Protein AF-K1SRU3-F1 (afdb_monomer_lite)

Secondary structure (DSSP, 8-state):
-HHHHHHHHHHHHHHHHHHHHHHHHHHHHHHHHHHHHHHHHHHHHHHHHHHHHHHHHHHHHHHHHHHHHHHHHHHTTTTS-HHHHHHHHHHHTTSS-SEEEEHHHHEEE-HHHHHHHHHHHGGGGGPEEESSHHHHHHHHHHHHHTT-----EEETTT--------TTSTTSTTEEEEGGGSEEE-GGGHHHHHHHHTTEEEESSHHHHHHHHHHTTT-SEEEETT--EE-TTS-EE-SSPPTTTTHHHHHHHHHHHHHHHHHHHHHHHHHHHHHHHHHHHHHHHHHHHHHHHHHHHHHHHHHHHHHHHHHHHHHHHHHHHHHHHHHHHHHHHHHHHHHHHHHHHHHHHHHHHHHHHHHHHHHHHHHHGGG-TTTHHHHHHHHHHHHHHHHHHHHHHHHHHHHHHHHHHHHHHHHHHHHHHHHHHHHHHHHHHHHHHHHHHHHHHHHHHHHHHHHHHHHHHHHHHHHHHHHHHHHHHHHHHHHHHHHHHHHHHHT-SS--

InterPro domains:
  IPR010935 SMCs flexible hinge [PF06470] (97-213)
  IPR010935 SMCs flexible hinge [SM00968] (97-213)
  IPR036277 SMCs flexible hinge superfamily [SSF75553] (57-258)

Structure (mmCIF, N/CA/C/O backbone):
data_AF-K1SRU3-F1
#
_entry.id   AF-K1SRU3-F1
#
loop_
_atom_site.group_PDB
_atom_site.id
_atom_site.type_symbol
_atom_site.label_atom_id
_atom_site.label_alt_id
_atom_site.label_comp_id
_atom_site.label_asym_id
_atom_site.label_entity_id
_atom_site.label_seq_id
_atom_site.pdbx_PDB_ins_code
_atom_site.Cartn_x
_atom_site.Cartn_y
_atom_site.Cartn_z
_atom_site.occupancy
_atom_site.B_iso_or_equiv
_atom_site.auth_seq_id
_atom_site.auth_comp_id
_atom_site.auth_asym_id
_atom_site.auth_atom_id
_atom_site.pdbx_PDB_model_num
ATOM 1 N N . LYS A 1 1 ? -50.520 -18.090 44.295 1.00 60.12 1 LYS A N 1
ATOM 2 C CA . LYS A 1 1 ? -50.074 -19.209 43.431 1.00 60.12 1 LYS A CA 1
ATOM 3 C C . LYS A 1 1 ? -49.825 -18.669 42.028 1.00 60.12 1 LYS A C 1
ATOM 5 O O . LYS A 1 1 ? -48.681 -18.675 41.610 1.00 60.12 1 LYS A O 1
ATOM 10 N N . ASP A 1 2 ? -50.822 -18.008 41.442 1.00 70.38 2 ASP A N 1
ATOM 11 C CA . ASP A 1 2 ? -50.744 -17.349 40.127 1.00 70.38 2 ASP A CA 1
ATOM 12 C C . ASP A 1 2 ? -49.569 -16.359 39.976 1.00 70.38 2 ASP A C 1
ATOM 14 O O . ASP A 1 2 ? -48.842 -16.426 38.990 1.00 70.38 2 ASP A O 1
ATOM 18 N N . ASP A 1 3 ? -49.295 -15.515 40.981 1.00 76.25 3 ASP A N 1
ATOM 19 C CA . ASP A 1 3 ? -48.151 -14.580 40.938 1.00 76.25 3 ASP A CA 1
ATOM 20 C C . ASP A 1 3 ? -46.775 -15.273 40.977 1.00 76.25 3 ASP A C 1
ATOM 22 O O . ASP A 1 3 ? -45.802 -14.768 40.417 1.00 76.25 3 ASP A O 1
ATOM 26 N N . TYR A 1 4 ? -46.674 -16.435 41.628 1.00 79.06 4 TYR A N 1
ATOM 27 C CA . TYR A 1 4 ? -45.428 -17.205 41.709 1.00 79.06 4 TYR A CA 1
ATOM 28 C C . TYR A 1 4 ? -45.154 -17.941 40.395 1.00 79.06 4 TYR A C 1
ATOM 30 O O . TYR A 1 4 ? -44.038 -17.899 39.879 1.00 79.06 4 TYR A O 1
ATOM 38 N N . ASP A 1 5 ? -46.195 -18.537 39.812 1.00 82.19 5 ASP A N 1
ATOM 39 C CA . ASP A 1 5 ? -46.113 -19.204 38.513 1.00 82.19 5 ASP A CA 1
ATOM 40 C C . ASP A 1 5 ? -45.794 -18.193 37.393 1.00 82.19 5 ASP A C 1
ATOM 42 O O . ASP A 1 5 ? -45.003 -18.482 36.493 1.00 82.19 5 ASP A O 1
ATOM 46 N N . ALA A 1 6 ? -46.315 -16.963 37.489 1.00 84.62 6 ALA A N 1
ATOM 47 C CA . ALA A 1 6 ? -45.959 -15.868 36.587 1.00 84.62 6 ALA A CA 1
ATOM 48 C C . ALA A 1 6 ? -44.481 -15.446 36.707 1.00 84.62 6 ALA A C 1
ATOM 50 O O . ALA A 1 6 ? -43.834 -15.175 35.692 1.00 84.62 6 ALA A O 1
ATOM 51 N N . LEU A 1 7 ? -43.922 -15.410 37.923 1.00 84.75 7 LEU A N 1
ATOM 52 C CA . LEU A 1 7 ? -42.500 -15.113 38.146 1.00 84.75 7 LEU A CA 1
ATOM 53 C C . LEU A 1 7 ? -41.585 -16.232 37.635 1.00 84.75 7 LEU A C 1
ATOM 55 O O . LEU A 1 7 ? -40.552 -15.933 37.039 1.00 84.75 7 LEU A O 1
ATOM 59 N N . LEU A 1 8 ? -41.970 -17.499 37.822 1.00 86.19 8 LEU A N 1
ATOM 60 C CA . LEU A 1 8 ? -41.254 -18.649 37.262 1.00 86.19 8 LEU A CA 1
ATOM 61 C C . LEU A 1 8 ? -41.199 -18.582 35.739 1.00 86.19 8 LEU A C 1
ATOM 63 O O . LEU A 1 8 ? -40.126 -18.736 35.159 1.00 86.19 8 LEU A O 1
ATOM 67 N N . LYS A 1 9 ? -42.339 -18.297 35.102 1.00 90.06 9 LYS A N 1
ATOM 68 C CA . LYS A 1 9 ? -42.402 -18.141 33.650 1.00 90.06 9 LYS A CA 1
ATOM 69 C C . LYS A 1 9 ? -41.513 -16.992 33.173 1.00 90.06 9 LYS A C 1
ATOM 71 O O . LYS A 1 9 ? -40.700 -17.188 32.284 1.00 90.06 9 LYS A O 1
ATOM 76 N N . ARG A 1 10 ? -41.592 -15.825 33.820 1.00 88.25 10 ARG A N 1
ATOM 77 C CA . ARG A 1 10 ? -40.769 -14.659 33.465 1.00 88.25 10 ARG A CA 1
ATOM 78 C C . ARG A 1 10 ? -39.268 -14.923 33.609 1.00 88.25 10 ARG A C 1
ATOM 80 O O . ARG A 1 10 ? -38.492 -14.404 32.816 1.00 88.25 10 ARG A O 1
ATOM 87 N N . LYS A 1 11 ? -38.860 -15.700 34.617 1.00 89.88 11 LYS A N 1
ATOM 88 C CA . LYS A 1 11 ? -37.469 -16.136 34.767 1.00 89.88 11 LYS A CA 1
ATOM 89 C C . LYS A 1 11 ? -37.059 -17.047 33.606 1.00 89.88 11 LYS A C 1
ATOM 91 O O . LYS A 1 11 ? -36.032 -16.786 33.000 1.00 89.88 11 LYS A O 1
ATOM 96 N N . ALA A 1 12 ? -37.865 -18.060 33.289 1.00 90.62 12 ALA A N 1
ATOM 97 C CA . ALA A 1 12 ? -37.575 -18.990 32.199 1.00 90.62 12 ALA A CA 1
ATOM 98 C C . ALA A 1 12 ? -37.506 -18.285 30.832 1.00 90.62 12 ALA A C 1
ATOM 100 O O . ALA A 1 12 ? -36.591 -18.546 30.058 1.00 90.62 12 ALA A O 1
ATOM 101 N N . ASP A 1 13 ? -38.424 -17.350 30.566 1.00 90.81 13 ASP A N 1
ATOM 102 C CA . ASP A 1 13 ? -38.418 -16.538 29.345 1.00 90.81 13 ASP A CA 1
ATOM 103 C C . ASP A 1 13 ? -37.125 -15.695 29.259 1.00 90.81 13 ASP A C 1
ATOM 105 O O . ASP A 1 13 ? -36.475 -15.661 28.219 1.00 90.81 13 ASP A O 1
ATOM 109 N N . ALA A 1 14 ? -36.696 -15.076 30.369 1.00 89.81 14 ALA A N 1
ATOM 110 C CA . ALA A 1 14 ? -35.450 -14.305 30.423 1.00 89.81 14 ALA A CA 1
ATOM 111 C C . ALA A 1 14 ? -34.181 -15.173 30.292 1.00 89.81 14 ALA A C 1
ATOM 113 O O . ALA A 1 14 ? -33.193 -14.712 29.726 1.00 89.81 14 ALA A O 1
ATOM 114 N N . GLU A 1 15 ? -34.188 -16.408 30.809 1.00 92.06 15 GLU A N 1
ATOM 115 C CA . GLU A 1 15 ? -33.091 -17.374 30.621 1.00 92.06 15 GLU A CA 1
ATOM 116 C C . GLU A 1 15 ? -32.962 -17.776 29.148 1.00 92.06 15 GLU A C 1
ATOM 118 O O . GLU A 1 15 ? -31.857 -17.739 28.611 1.00 92.06 15 GLU A O 1
ATOM 123 N N . ALA A 1 16 ? -34.081 -18.079 28.484 1.00 93.19 16 ALA A N 1
ATOM 124 C CA . ALA A 1 16 ? -34.093 -18.447 27.070 1.00 93.19 16 ALA A CA 1
ATOM 125 C C . ALA A 1 16 ? -33.631 -17.293 26.162 1.00 93.19 16 ALA A C 1
ATOM 127 O O . ALA A 1 16 ? -32.793 -17.497 25.288 1.00 93.19 16 ALA A O 1
ATOM 128 N N . GLU A 1 17 ? -34.124 -16.070 26.394 1.00 92.31 17 GLU A N 1
ATOM 129 C CA . GLU A 1 17 ? -33.688 -14.884 25.640 1.00 92.31 17 GLU A CA 1
ATOM 130 C C . GLU A 1 17 ? -32.194 -14.580 25.851 1.00 92.31 17 GLU A C 1
ATOM 132 O O . GLU A 1 17 ? -31.509 -14.142 24.927 1.00 92.31 17 GLU A O 1
ATOM 137 N N . LEU A 1 18 ? -31.667 -14.803 27.062 1.00 94.12 18 LEU A N 1
ATOM 138 C CA . LEU A 1 18 ? -30.245 -14.613 27.346 1.00 94.12 18 LEU A CA 1
ATOM 139 C C . LEU A 1 18 ? -29.378 -15.638 26.604 1.00 94.12 18 LEU A C 1
ATOM 141 O O . LEU A 1 18 ? -28.341 -15.259 26.060 1.00 94.12 18 LEU A O 1
ATOM 145 N N . GLU A 1 19 ? -29.793 -16.905 26.586 1.00 95.12 19 GLU A N 1
ATOM 146 C CA . GLU A 1 19 ? -29.098 -17.983 25.875 1.00 95.12 19 GLU A CA 1
ATOM 147 C C . GLU A 1 19 ? -29.038 -17.699 24.365 1.00 95.12 19 GLU A C 1
ATOM 149 O O . GLU A 1 19 ? -27.960 -17.759 23.774 1.00 95.12 19 GLU A O 1
ATOM 154 N N . GLU A 1 20 ? -30.146 -17.252 23.764 1.00 94.94 20 GLU A N 1
ATOM 155 C CA . GLU A 1 20 ? -30.202 -16.875 22.343 1.00 94.94 20 GLU A CA 1
ATOM 156 C C . GLU A 1 20 ? -29.205 -15.753 21.994 1.00 94.94 20 GLU A C 1
ATOM 158 O O . GLU A 1 20 ? -28.465 -15.851 21.012 1.00 94.94 20 GLU A O 1
ATOM 163 N N . ILE A 1 21 ? -29.103 -14.716 22.835 1.00 95.00 21 ILE A N 1
ATOM 164 C CA . ILE A 1 21 ? -28.133 -13.625 22.636 1.00 95.00 21 ILE A CA 1
ATOM 165 C C . ILE A 1 21 ? -26.691 -14.113 22.837 1.00 95.00 21 ILE A C 1
ATOM 167 O O . ILE A 1 21 ? -25.772 -13.646 22.160 1.00 95.00 21 ILE A O 1
ATOM 171 N N . GLN A 1 22 ? -26.446 -15.027 23.780 1.00 94.44 22 GLN A N 1
ATOM 172 C CA . GLN A 1 22 ? -25.109 -15.596 23.983 1.00 94.44 22 GLN A CA 1
ATOM 173 C C . GLN A 1 22 ? -24.657 -16.399 22.758 1.00 94.44 22 GLN A C 1
ATOM 175 O O . GLN A 1 22 ? -23.510 -16.243 22.323 1.00 94.44 22 GLN A O 1
ATOM 180 N N . ASP A 1 23 ? -25.557 -17.177 22.159 1.00 95.75 23 ASP A N 1
ATOM 181 C CA . ASP A 1 23 ? -25.307 -17.897 20.911 1.00 95.75 23 ASP A CA 1
ATOM 182 C C . ASP A 1 23 ? -25.073 -16.937 19.733 1.00 95.75 23 ASP A C 1
ATOM 184 O O . ASP A 1 23 ? -24.133 -17.128 18.949 1.00 95.75 23 ASP A O 1
ATOM 188 N N . GLU A 1 24 ? -25.848 -15.852 19.640 1.00 95.12 24 GLU A N 1
ATOM 189 C CA . GLU A 1 24 ? -25.630 -14.793 18.649 1.00 95.12 24 GLU A CA 1
ATOM 190 C C . GLU A 1 24 ? -24.235 -14.164 18.798 1.00 95.12 24 GLU A C 1
ATOM 192 O O . GLU A 1 24 ? -23.495 -14.056 17.818 1.00 95.12 24 GLU A O 1
ATOM 197 N N . ILE A 1 25 ? -23.808 -13.834 20.022 1.00 96.50 25 ILE A N 1
ATOM 198 C CA . ILE A 1 25 ? -22.462 -13.303 20.297 1.00 96.50 25 ILE A CA 1
ATOM 199 C C . ILE A 1 25 ? -21.373 -14.264 19.811 1.00 96.50 25 ILE A C 1
ATOM 201 O O . ILE A 1 25 ? -20.359 -13.819 19.262 1.00 96.50 2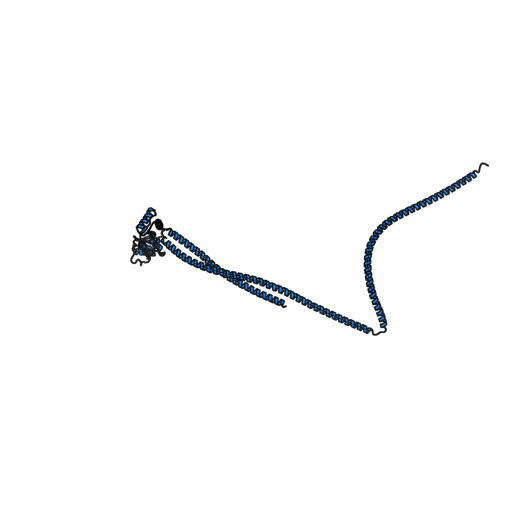5 ILE A O 1
ATOM 205 N N . VAL A 1 26 ? -21.536 -15.572 20.030 1.00 96.75 26 VAL A N 1
ATOM 206 C CA . VAL A 1 26 ? -20.577 -16.583 19.561 1.00 96.75 26 VAL A CA 1
ATOM 207 C C . VAL A 1 26 ? -20.541 -16.621 18.032 1.00 96.75 26 VAL A C 1
ATOM 209 O O . VAL A 1 26 ? -19.457 -16.617 17.445 1.00 96.75 26 VAL A O 1
ATOM 212 N N . SER A 1 27 ? -21.704 -16.591 17.382 1.00 95.56 27 SER A N 1
ATOM 213 C CA . SER A 1 27 ? -21.820 -16.547 15.922 1.00 95.56 27 SER A CA 1
ATOM 214 C C . SER A 1 27 ? -21.137 -15.310 15.324 1.00 95.56 27 SER A C 1
ATOM 216 O O . SER A 1 27 ? -20.306 -15.433 14.419 1.00 95.56 27 SER A O 1
ATOM 218 N N . VAL A 1 28 ? -21.398 -14.123 15.882 1.00 95.56 28 VAL A N 1
ATOM 219 C CA . VAL A 1 28 ? -20.797 -12.863 15.420 1.00 95.56 28 VAL A CA 1
ATOM 220 C C . VAL A 1 28 ? -19.282 -12.855 15.638 1.00 95.56 28 VAL A C 1
ATOM 222 O O . VAL A 1 28 ? -18.546 -12.423 14.753 1.00 95.56 28 VAL A O 1
ATOM 225 N N . LYS A 1 29 ? -18.776 -13.390 16.759 1.00 96.06 29 LYS A N 1
ATOM 226 C CA . LYS A 1 29 ? -17.323 -13.546 16.972 1.00 96.06 29 LYS A CA 1
ATOM 227 C C . LYS A 1 29 ? -16.674 -14.419 15.899 1.00 96.06 29 LYS A C 1
ATOM 229 O O . LYS A 1 29 ? -15.666 -14.019 15.325 1.00 96.06 29 LYS A O 1
ATOM 234 N N . ASN A 1 30 ? -17.278 -15.562 15.577 1.00 95.62 30 ASN A N 1
ATOM 235 C CA . ASN A 1 30 ? -16.771 -16.433 14.514 1.00 95.62 30 ASN A CA 1
ATOM 236 C C . ASN A 1 30 ? -16.779 -15.722 13.147 1.00 95.62 30 ASN A C 1
ATOM 238 O O . ASN A 1 30 ? -15.862 -15.902 12.342 1.00 95.62 30 ASN A O 1
ATOM 242 N N . ALA A 1 31 ? -17.794 -14.894 12.878 1.00 95.81 31 ALA A N 1
ATOM 243 C CA . ALA A 1 31 ? -17.845 -14.078 11.669 1.00 95.81 31 ALA A CA 1
ATOM 244 C C . ALA A 1 31 ? -16.722 -13.024 11.637 1.00 95.81 31 ALA A C 1
ATOM 246 O O . ALA A 1 31 ? -16.058 -12.886 10.610 1.00 95.81 31 ALA A O 1
ATOM 247 N N . ILE A 1 32 ? -16.461 -12.339 12.758 1.00 97.00 32 ILE A N 1
ATOM 248 C CA . ILE A 1 32 ? -15.358 -11.374 12.913 1.00 97.00 32 ILE A CA 1
ATOM 249 C C . ILE A 1 32 ? -14.007 -12.028 12.631 1.00 97.00 32 ILE A C 1
ATOM 251 O O . ILE A 1 32 ? -13.211 -11.455 11.887 1.00 97.00 32 ILE A O 1
ATOM 255 N N . ASP A 1 33 ? -13.750 -13.233 13.142 1.00 96.19 33 ASP A N 1
ATOM 256 C CA . ASP A 1 33 ? -12.504 -13.957 12.857 1.00 96.19 33 ASP A CA 1
ATOM 257 C C . ASP A 1 33 ? -12.348 -14.217 11.347 1.00 96.19 33 ASP A C 1
ATOM 259 O O . ASP A 1 33 ? -11.282 -14.004 10.758 1.00 96.19 33 ASP A O 1
ATOM 263 N N . GLY A 1 34 ? -13.445 -14.603 10.685 1.00 96.12 34 GLY A N 1
ATOM 264 C CA . GLY A 1 34 ? -13.498 -14.777 9.234 1.00 96.12 34 GLY A CA 1
ATOM 265 C C . GLY A 1 34 ? -13.238 -13.481 8.456 1.00 96.12 34 GLY A C 1
ATOM 266 O O . GLY A 1 34 ? -12.456 -13.481 7.497 1.00 96.12 34 GLY A O 1
ATOM 267 N N . TYR A 1 35 ? -13.859 -12.370 8.860 1.00 96.00 35 TYR A N 1
ATOM 268 C CA . TYR A 1 35 ? -13.648 -11.056 8.244 1.00 96.00 35 TYR A CA 1
ATOM 269 C C . TYR A 1 35 ? -12.231 -10.530 8.480 1.00 96.00 35 TYR A C 1
ATOM 271 O O . TYR A 1 35 ? -11.612 -10.023 7.544 1.00 96.00 35 TYR A O 1
ATOM 279 N N . THR A 1 36 ? -11.672 -10.742 9.671 1.00 96.44 36 THR A N 1
ATOM 280 C CA . THR A 1 36 ? -10.293 -10.374 10.019 1.00 96.44 36 THR A CA 1
ATOM 281 C C . THR A 1 36 ? -9.303 -11.066 9.090 1.00 96.44 36 THR A C 1
ATOM 283 O O . THR A 1 36 ? -8.480 -10.408 8.452 1.00 96.44 36 THR A O 1
ATOM 286 N N . LEU A 1 37 ? -9.439 -12.385 8.911 1.00 95.88 37 LEU A N 1
ATOM 287 C CA . LEU A 1 37 ? -8.572 -13.147 8.013 1.00 95.88 37 LEU A CA 1
ATOM 288 C C . LEU A 1 37 ? -8.678 -12.659 6.555 1.00 95.88 37 LEU A C 1
ATOM 290 O O . LEU A 1 37 ? -7.679 -12.597 5.832 1.00 95.88 37 LEU A O 1
ATOM 294 N N . ARG A 1 38 ? -9.888 -12.307 6.096 1.00 94.31 38 ARG A N 1
ATOM 295 C CA . ARG A 1 38 ? -10.110 -11.755 4.748 1.00 94.31 38 ARG A CA 1
ATOM 296 C C . ARG A 1 38 ? -9.457 -10.387 4.580 1.00 94.31 38 ARG A C 1
ATOM 298 O O . ARG A 1 38 ? -8.778 -10.179 3.572 1.00 94.31 38 ARG A O 1
ATOM 305 N N . PHE A 1 39 ? -9.644 -9.486 5.543 1.00 96.62 39 PHE A N 1
ATOM 306 C CA . PHE A 1 39 ? -9.042 -8.156 5.545 1.00 96.62 39 PHE A CA 1
ATOM 307 C C . PHE A 1 39 ? -7.514 -8.245 5.512 1.00 96.62 39 PHE A C 1
ATOM 309 O O . PHE A 1 39 ? -6.892 -7.658 4.627 1.00 96.62 39 PHE A O 1
ATOM 316 N N . GLU A 1 40 ? -6.908 -9.053 6.384 1.00 95.12 40 GLU A N 1
ATOM 317 C CA . GLU A 1 40 ? -5.454 -9.219 6.416 1.00 95.12 40 GLU A CA 1
ATOM 318 C C . GLU A 1 40 ? -4.893 -9.781 5.108 1.00 95.12 40 GLU A C 1
ATOM 320 O O . GLU A 1 40 ? -3.884 -9.291 4.603 1.00 95.12 40 GLU A O 1
ATOM 325 N N . ASN A 1 41 ? -5.527 -10.813 4.544 1.00 95.06 41 ASN A N 1
ATOM 326 C CA . ASN A 1 41 ? -5.052 -11.429 3.306 1.00 95.06 41 ASN A CA 1
ATOM 327 C C . ASN A 1 41 ? -5.145 -10.465 2.118 1.00 95.06 41 ASN A C 1
ATOM 329 O O . ASN A 1 41 ? -4.217 -10.393 1.307 1.00 95.06 41 ASN A O 1
ATOM 333 N N . ARG A 1 42 ? -6.240 -9.701 2.016 1.00 94.12 42 ARG A N 1
ATOM 334 C CA . ARG A 1 42 ? -6.399 -8.675 0.976 1.00 94.12 42 ARG A CA 1
ATOM 335 C C . ARG A 1 42 ? -5.419 -7.520 1.175 1.00 94.12 42 ARG A C 1
ATOM 337 O O . ARG A 1 42 ? -4.782 -7.114 0.206 1.00 94.12 42 ARG A O 1
ATOM 344 N N . GLY A 1 43 ? -5.229 -7.069 2.417 1.00 93.94 43 GLY A N 1
ATOM 345 C CA . GLY A 1 43 ? -4.251 -6.043 2.786 1.00 93.94 43 GLY A CA 1
ATOM 346 C C . GLY A 1 43 ? -2.823 -6.444 2.413 1.00 93.94 43 GLY A C 1
ATOM 347 O O . GLY A 1 43 ? -2.171 -5.740 1.648 1.00 93.94 43 GLY A O 1
ATOM 348 N N . LYS A 1 44 ? -2.376 -7.641 2.821 1.00 95.31 44 LYS A N 1
ATOM 349 C CA . LYS A 1 44 ? -1.052 -8.189 2.462 1.00 95.31 44 LYS A CA 1
ATOM 350 C C . LYS A 1 44 ? -0.846 -8.259 0.949 1.00 95.31 44 LYS A C 1
ATOM 352 O O . LYS A 1 44 ? 0.240 -7.952 0.455 1.00 95.31 44 LYS A O 1
ATOM 357 N N . LYS A 1 45 ? -1.880 -8.653 0.196 1.00 94.19 45 LYS A N 1
ATOM 358 C CA . LYS A 1 45 ? -1.813 -8.700 -1.269 1.00 94.19 45 LYS A CA 1
ATOM 359 C C . LYS A 1 45 ? -1.661 -7.296 -1.863 1.00 94.19 45 LYS A C 1
ATOM 361 O O . LYS A 1 45 ? -0.777 -7.107 -2.696 1.00 94.19 45 LYS A O 1
ATOM 366 N N . ALA A 1 46 ? -2.447 -6.318 -1.410 1.00 96.00 46 ALA A N 1
ATOM 367 C CA . ALA A 1 46 ? -2.323 -4.926 -1.846 1.00 96.00 46 ALA A CA 1
ATOM 368 C C . ALA A 1 46 ? -0.932 -4.343 -1.524 1.00 96.00 46 ALA A C 1
ATOM 370 O O . ALA A 1 46 ? -0.292 -3.763 -2.402 1.00 96.00 46 ALA A O 1
ATOM 371 N N . ASP A 1 47 ? -0.419 -4.580 -0.314 1.00 94.56 47 ASP A N 1
ATOM 372 C CA . ASP A 1 47 ? 0.907 -4.117 0.113 1.00 94.56 47 ASP A CA 1
ATOM 373 C C . ASP A 1 47 ? 2.037 -4.734 -0.721 1.00 94.56 47 ASP A C 1
ATOM 375 O O . ASP A 1 47 ? 2.974 -4.039 -1.116 1.00 94.56 47 ASP A O 1
ATOM 379 N N . SER A 1 48 ? 1.938 -6.025 -1.057 1.00 95.56 48 SER A N 1
ATOM 380 C CA . SER A 1 48 ? 2.934 -6.691 -1.906 1.00 95.56 48 SER A CA 1
ATOM 381 C C . SER A 1 48 ? 3.009 -6.083 -3.312 1.00 95.56 48 SER A C 1
ATOM 383 O O . SER A 1 48 ? 4.102 -5.864 -3.835 1.00 95.56 48 SER A O 1
ATOM 385 N N . VAL A 1 49 ? 1.858 -5.738 -3.902 1.00 95.94 49 VAL A N 1
ATOM 386 C CA . VAL A 1 49 ? 1.797 -5.078 -5.215 1.00 95.94 49 VAL A CA 1
ATOM 387 C C . VAL A 1 49 ? 2.329 -3.651 -5.119 1.00 95.94 49 VAL A C 1
ATOM 389 O O . VAL A 1 49 ? 3.067 -3.221 -6.001 1.00 95.94 49 VAL A O 1
ATOM 392 N N . LYS A 1 50 ? 2.034 -2.933 -4.031 1.00 96.12 50 LYS A N 1
ATOM 393 C CA . LYS A 1 50 ? 2.565 -1.587 -3.785 1.00 96.12 50 LYS A CA 1
ATOM 394 C C . LYS A 1 50 ? 4.093 -1.562 -3.734 1.00 96.12 50 LYS A C 1
ATOM 396 O O . LYS A 1 50 ? 4.712 -0.726 -4.383 1.00 96.12 50 LYS A O 1
ATOM 401 N N . LEU A 1 51 ? 4.708 -2.509 -3.024 1.00 96.25 51 LEU A N 1
ATOM 402 C CA . LEU A 1 51 ? 6.168 -2.628 -2.975 1.00 96.25 51 LEU A CA 1
ATOM 403 C C . LEU A 1 51 ? 6.768 -2.891 -4.364 1.00 96.25 51 LEU A C 1
ATOM 405 O O . LEU A 1 51 ? 7.787 -2.295 -4.717 1.00 96.25 51 LEU A O 1
ATOM 409 N N . ALA A 1 52 ? 6.116 -3.740 -5.164 1.00 96.12 52 ALA A N 1
ATOM 410 C CA . ALA A 1 52 ? 6.533 -4.013 -6.536 1.00 96.12 52 ALA A CA 1
ATOM 411 C C . ALA A 1 52 ? 6.371 -2.782 -7.454 1.00 96.12 52 ALA A C 1
ATOM 413 O O . ALA A 1 52 ? 7.226 -2.536 -8.304 1.00 96.12 52 ALA A O 1
ATOM 414 N N . ILE A 1 53 ? 5.319 -1.974 -7.263 1.00 97.88 53 ILE A N 1
ATOM 415 C CA . ILE A 1 53 ? 5.128 -0.684 -7.951 1.00 97.88 53 ILE A CA 1
ATOM 416 C C . ILE A 1 53 ? 6.282 0.268 -7.628 1.00 97.88 53 ILE A C 1
ATOM 418 O O . ILE A 1 53 ? 6.890 0.816 -8.548 1.00 97.88 53 ILE A O 1
ATOM 422 N N . ASP A 1 54 ? 6.621 0.431 -6.347 1.00 96.62 54 ASP A N 1
ATOM 423 C CA . ASP A 1 54 ? 7.701 1.324 -5.916 1.00 96.62 54 ASP A CA 1
ATOM 424 C C . ASP A 1 54 ? 9.055 0.894 -6.505 1.00 96.62 54 ASP A C 1
ATOM 426 O O . ASP A 1 54 ? 9.883 1.726 -6.883 1.00 96.62 54 ASP A O 1
ATOM 430 N N . GLU A 1 55 ? 9.306 -0.414 -6.600 1.00 95.94 55 GLU A N 1
ATOM 431 C CA . GLU A 1 55 ? 10.498 -0.952 -7.253 1.00 95.94 55 GLU A CA 1
ATOM 432 C C . GLU A 1 55 ? 10.517 -0.655 -8.753 1.00 95.94 55 GLU A C 1
ATOM 434 O O . GLU A 1 55 ? 11.497 -0.091 -9.250 1.00 95.94 55 GLU A O 1
ATOM 439 N N . LYS A 1 56 ? 9.416 -0.932 -9.457 1.00 96.19 56 LYS A N 1
ATOM 440 C CA . LYS A 1 56 ? 9.295 -0.678 -10.895 1.00 96.19 56 LYS A CA 1
ATOM 441 C C . LYS A 1 56 ? 9.429 0.810 -11.231 1.00 96.19 56 LYS A C 1
ATOM 443 O O . LYS A 1 56 ? 10.092 1.163 -12.204 1.00 96.19 56 LYS A O 1
ATOM 448 N N . GLN A 1 57 ? 8.875 1.697 -10.403 1.00 96.56 57 GLN A N 1
ATOM 449 C CA . GLN A 1 57 ? 9.044 3.148 -10.537 1.00 96.56 57 GLN A CA 1
ATOM 450 C C . GLN A 1 57 ? 10.508 3.572 -10.398 1.00 96.56 57 GLN A C 1
ATOM 452 O O . GLN A 1 57 ? 10.987 4.397 -11.179 1.00 96.56 57 GLN A O 1
ATOM 457 N N . ARG A 1 58 ? 11.250 2.995 -9.442 1.00 96.38 58 ARG A N 1
ATOM 458 C CA . ARG A 1 58 ? 12.690 3.264 -9.296 1.00 96.38 58 ARG A CA 1
ATOM 459 C C . ARG A 1 58 ? 13.479 2.809 -10.521 1.00 96.38 58 ARG A C 1
ATOM 461 O O . ARG A 1 58 ? 14.389 3.521 -10.945 1.00 96.38 58 ARG A O 1
ATOM 468 N N . GLU A 1 59 ? 13.166 1.646 -11.087 1.00 94.50 59 GLU A N 1
ATOM 469 C CA . GLU A 1 59 ? 13.801 1.170 -12.324 1.00 94.50 59 GLU A CA 1
ATOM 470 C C . GLU A 1 59 ? 13.502 2.087 -13.512 1.00 94.50 59 GLU A C 1
ATOM 472 O O . GLU A 1 59 ? 14.412 2.456 -14.259 1.00 94.50 59 GLU A O 1
ATOM 477 N N . LEU A 1 60 ? 12.246 2.513 -13.641 1.00 96.06 60 LEU A N 1
ATOM 478 C CA . LEU A 1 60 ? 11.795 3.407 -14.698 1.00 96.06 60 LEU A CA 1
ATOM 479 C C . LEU A 1 60 ? 12.503 4.766 -14.623 1.00 96.06 60 LEU A C 1
ATOM 481 O O . LEU A 1 60 ? 13.039 5.227 -15.630 1.00 96.06 60 LEU A O 1
ATOM 485 N N . HIS A 1 61 ? 12.610 5.356 -13.429 1.00 95.31 61 HIS A N 1
ATOM 486 C CA . HIS A 1 61 ? 13.373 6.588 -13.214 1.00 95.31 61 HIS A CA 1
ATOM 487 C C . HIS A 1 61 ? 14.852 6.436 -13.589 1.00 95.31 61 HIS A C 1
ATOM 489 O O . HIS A 1 61 ? 15.381 7.258 -14.335 1.00 95.31 61 HIS A O 1
ATOM 495 N N . LYS A 1 62 ? 15.512 5.351 -13.161 1.00 95.00 62 LYS A N 1
ATOM 496 C CA . LYS A 1 62 ? 16.913 5.080 -13.534 1.00 95.00 62 LYS A CA 1
ATOM 497 C C . LYS A 1 62 ? 17.094 4.982 -15.050 1.00 95.00 62 LYS A C 1
ATOM 499 O O . LYS A 1 62 ? 18.071 5.499 -15.594 1.00 95.00 62 LYS A O 1
ATOM 504 N N . GLY A 1 63 ? 16.170 4.313 -15.739 1.00 93.69 63 GLY A N 1
ATOM 505 C CA . GLY A 1 63 ? 16.207 4.202 -17.194 1.00 93.69 63 GLY A CA 1
ATOM 506 C C . GLY A 1 63 ? 15.962 5.545 -17.891 1.00 93.69 63 GLY A C 1
ATOM 507 O O . GLY A 1 63 ? 16.664 5.866 -18.850 1.00 93.69 63 GLY A O 1
ATOM 508 N N . GLN A 1 64 ? 15.029 6.360 -17.390 1.00 94.38 64 GLN A N 1
ATOM 509 C CA . GLN A 1 64 ? 14.774 7.715 -17.895 1.00 94.38 64 GLN A CA 1
ATOM 510 C C . GLN A 1 64 ? 15.995 8.624 -17.734 1.00 94.38 64 GLN A C 1
ATOM 512 O O . GLN A 1 64 ? 16.384 9.295 -18.689 1.00 94.38 64 GLN A O 1
ATOM 517 N N . ASP A 1 65 ? 16.642 8.599 -16.568 1.00 95.56 65 ASP A N 1
ATOM 518 C CA . ASP A 1 65 ? 17.865 9.364 -16.311 1.00 95.56 65 ASP A CA 1
ATOM 519 C C . ASP A 1 65 ? 18.995 8.939 -17.256 1.00 95.56 65 ASP A C 1
ATOM 521 O O . ASP A 1 65 ? 19.722 9.780 -17.792 1.00 95.56 65 ASP A O 1
ATOM 525 N N . ARG A 1 66 ? 19.114 7.633 -17.530 1.00 93.06 66 ARG A N 1
ATOM 526 C CA . ARG A 1 66 ? 20.081 7.108 -18.499 1.00 93.06 66 ARG A CA 1
ATOM 527 C C . ARG A 1 66 ? 19.794 7.593 -19.918 1.00 93.06 66 ARG A C 1
ATOM 529 O O . ARG A 1 66 ? 20.732 7.997 -20.601 1.00 93.06 66 ARG A O 1
ATOM 536 N N . VAL A 1 67 ? 18.537 7.566 -20.364 1.00 93.81 67 VAL A N 1
ATOM 537 C CA . VAL A 1 67 ? 18.149 8.096 -21.683 1.00 93.81 67 VAL A CA 1
ATOM 538 C C . VAL A 1 67 ? 18.472 9.582 -21.774 1.00 93.81 67 VAL A C 1
ATOM 540 O O . VAL A 1 67 ? 19.132 9.989 -22.724 1.00 93.81 67 VAL A O 1
ATOM 543 N N . ARG A 1 68 ? 18.099 10.368 -20.759 1.00 94.44 68 ARG A N 1
ATOM 544 C CA . ARG A 1 68 ? 18.360 11.811 -20.711 1.00 94.44 68 ARG A CA 1
ATOM 545 C C . ARG A 1 68 ? 19.848 12.129 -20.814 1.00 94.44 68 ARG A C 1
ATOM 547 O O . ARG A 1 68 ? 20.238 12.975 -21.609 1.00 94.44 68 ARG A O 1
ATOM 554 N N . LEU A 1 69 ? 20.683 11.401 -20.068 1.00 92.69 69 LEU A N 1
ATOM 555 C CA . LEU A 1 69 ? 22.137 11.512 -20.162 1.00 92.69 69 LEU A CA 1
ATOM 556 C C . LEU A 1 69 ? 22.616 11.259 -21.600 1.00 92.69 69 LEU A C 1
ATOM 558 O O . LEU A 1 69 ? 23.380 12.051 -22.140 1.00 92.69 69 LEU A O 1
ATOM 562 N N . LEU A 1 70 ? 22.184 10.162 -22.231 1.00 89.56 70 LEU A N 1
ATOM 563 C CA . LEU A 1 70 ? 22.609 9.819 -23.591 1.00 89.56 70 LEU A CA 1
ATOM 564 C C . LEU A 1 70 ? 22.134 10.848 -24.630 1.00 89.56 70 LEU A C 1
ATOM 566 O O . LEU A 1 70 ? 22.902 11.184 -25.532 1.00 89.56 70 LEU A O 1
ATOM 570 N N . GLU A 1 71 ? 20.918 11.375 -24.486 1.00 90.88 71 GLU A N 1
ATOM 571 C CA . GLU A 1 71 ? 20.384 12.454 -25.325 1.00 90.88 71 GLU A CA 1
ATOM 572 C C . GLU A 1 71 ? 21.179 13.753 -25.156 1.00 90.88 71 GLU A C 1
ATOM 574 O O . GLU A 1 71 ? 21.506 14.404 -26.148 1.00 90.88 71 GLU A O 1
ATOM 579 N N . ASP A 1 72 ? 21.554 14.116 -23.927 1.00 91.25 72 ASP A N 1
ATOM 580 C CA . ASP A 1 72 ? 22.391 15.289 -23.662 1.00 91.25 72 ASP A CA 1
ATOM 581 C C . ASP A 1 72 ? 23.782 15.134 -24.297 1.00 91.25 72 ASP A C 1
ATOM 583 O O . ASP A 1 72 ? 24.288 16.066 -24.932 1.00 91.25 72 ASP A O 1
ATOM 587 N N . LEU A 1 73 ? 24.381 13.940 -24.210 1.00 89.12 73 LEU A N 1
ATOM 588 C CA . LEU A 1 73 ? 25.639 13.622 -24.894 1.00 89.12 73 LEU A CA 1
ATOM 589 C C . LEU A 1 73 ? 25.502 13.738 -26.420 1.00 89.12 73 LEU A C 1
ATOM 591 O O . LEU A 1 73 ? 26.428 14.193 -27.096 1.00 89.12 73 LEU A O 1
ATOM 595 N N . GLU A 1 74 ? 24.373 13.312 -26.989 1.00 85.94 74 GLU A N 1
ATOM 596 C CA . GLU A 1 74 ? 24.111 13.389 -28.428 1.00 85.94 74 GLU A CA 1
ATOM 597 C C . GLU A 1 74 ? 23.881 14.834 -28.895 1.00 85.94 74 GLU A C 1
ATOM 599 O O . GLU A 1 74 ? 24.512 15.285 -29.855 1.00 85.94 74 GLU A O 1
ATOM 604 N N . LYS A 1 75 ? 23.081 15.604 -28.149 1.00 87.25 75 LYS A N 1
ATOM 605 C CA . LYS A 1 75 ? 22.813 17.028 -28.391 1.00 87.25 75 LYS A CA 1
ATOM 606 C C . LYS A 1 75 ? 24.081 17.876 -28.320 1.00 87.25 75 LYS A C 1
ATOM 608 O O . LYS A 1 75 ? 24.271 18.780 -29.135 1.00 87.25 75 LYS A O 1
ATOM 613 N N . ASN A 1 76 ? 24.972 17.568 -27.381 1.00 89.31 76 ASN A N 1
ATOM 614 C CA . ASN A 1 76 ? 26.268 18.234 -27.249 1.00 89.31 76 ASN A CA 1
ATOM 615 C C . ASN A 1 76 ? 27.316 17.715 -28.250 1.00 89.31 76 ASN A C 1
ATOM 617 O O . ASN A 1 76 ? 28.446 18.216 -28.274 1.00 89.31 76 ASN A O 1
ATOM 621 N N . MET A 1 77 ? 26.952 16.738 -29.093 1.00 87.50 77 MET A N 1
ATOM 622 C CA . MET A 1 77 ? 27.844 16.060 -30.034 1.00 87.50 77 MET A CA 1
ATOM 623 C C . MET A 1 77 ? 29.122 15.552 -29.338 1.00 87.50 77 MET A C 1
ATOM 625 O O . MET A 1 77 ? 30.241 15.684 -29.844 1.00 87.50 77 MET A O 1
ATOM 629 N N . GLU A 1 78 ? 28.981 14.971 -28.147 1.00 86.81 78 GLU A N 1
ATOM 630 C CA . GLU A 1 78 ? 30.102 14.370 -27.428 1.00 86.81 78 GLU A CA 1
ATOM 631 C C . GLU A 1 78 ? 30.646 13.144 -28.168 1.00 86.81 78 GLU A C 1
ATOM 633 O O . GLU A 1 78 ? 29.893 12.243 -28.549 1.00 86.81 78 GLU A O 1
ATOM 638 N N . GLY A 1 79 ? 31.969 13.114 -28.361 1.00 84.75 79 GLY A N 1
ATOM 639 C CA . GLY A 1 79 ? 32.675 12.137 -29.200 1.00 84.75 79 GLY A CA 1
ATOM 640 C C . GLY A 1 79 ? 32.969 12.625 -30.626 1.00 84.75 79 GLY A C 1
ATOM 641 O O . GLY A 1 79 ? 33.783 12.021 -31.321 1.00 84.75 79 GLY A O 1
ATOM 642 N N . TYR A 1 80 ? 32.379 13.745 -31.059 1.00 88.75 80 TYR A N 1
ATOM 643 C CA . TYR A 1 80 ? 32.700 14.343 -32.355 1.00 88.75 80 TYR A CA 1
ATOM 644 C C . TYR A 1 80 ? 33.958 15.213 -32.293 1.00 88.75 80 TYR A C 1
ATOM 646 O O . TYR A 1 80 ? 34.226 15.904 -31.300 1.00 88.75 80 TYR A O 1
ATOM 654 N N . PHE A 1 81 ? 34.700 15.251 -33.400 1.00 90.44 81 PHE A N 1
ATOM 655 C CA . PHE A 1 81 ? 35.829 16.153 -33.583 1.00 90.44 81 PHE A CA 1
ATOM 656 C C . PHE A 1 81 ? 35.390 17.614 -33.411 1.00 90.44 81 PHE A C 1
ATOM 658 O O . PHE A 1 81 ? 34.314 18.022 -33.856 1.00 90.44 81 PHE A O 1
ATOM 665 N N . GLY A 1 82 ? 36.251 18.435 -32.799 1.00 90.88 82 GLY A N 1
ATOM 666 C CA . GLY A 1 82 ? 35.951 19.846 -32.514 1.00 90.88 82 GLY A CA 1
ATOM 667 C C . GLY A 1 82 ? 35.523 20.648 -33.749 1.00 90.88 82 GLY A C 1
ATOM 668 O O . GLY A 1 82 ? 34.598 21.452 -33.663 1.00 90.88 82 GLY A O 1
ATOM 669 N N . ALA A 1 83 ? 36.119 20.355 -34.909 1.00 93.69 83 ALA A N 1
ATOM 670 C CA . ALA A 1 83 ? 35.768 20.989 -36.179 1.00 93.69 83 ALA A CA 1
ATOM 671 C C . ALA A 1 83 ? 34.340 20.664 -36.636 1.00 93.69 83 ALA A C 1
ATOM 673 O O . ALA A 1 83 ? 33.631 21.550 -37.110 1.00 93.69 83 ALA A O 1
ATOM 674 N N . VAL A 1 84 ? 33.894 19.417 -36.454 1.00 93.88 84 VAL A N 1
ATOM 675 C CA . VAL A 1 84 ? 32.532 18.998 -36.814 1.00 93.88 84 VAL A CA 1
ATOM 676 C C . VAL A 1 84 ? 31.518 19.704 -35.919 1.00 93.88 84 VAL A C 1
ATOM 678 O O . VAL A 1 84 ? 30.565 20.296 -36.423 1.00 93.88 84 VAL A O 1
ATOM 681 N N . LYS A 1 85 ? 31.786 19.767 -34.607 1.00 94.19 85 LYS A N 1
ATOM 682 C CA . LYS A 1 85 ? 30.953 20.521 -33.655 1.00 94.19 85 LYS A CA 1
ATOM 683 C C . LYS A 1 85 ? 30.838 22.002 -34.015 1.00 94.19 85 LYS A C 1
ATOM 685 O O . LYS A 1 85 ? 29.743 22.556 -33.960 1.00 94.19 85 LYS A O 1
ATOM 690 N N . ALA A 1 86 ? 31.948 22.639 -34.390 1.00 94.12 86 ALA A N 1
ATOM 691 C CA . ALA A 1 86 ? 31.967 24.051 -34.764 1.00 94.12 86 ALA A CA 1
ATOM 692 C C . ALA A 1 86 ? 31.108 24.331 -36.009 1.00 94.12 86 ALA A C 1
ATOM 694 O O . ALA A 1 86 ? 30.296 25.254 -35.993 1.00 94.12 86 ALA A O 1
ATOM 695 N N . VAL A 1 87 ? 31.234 23.505 -37.055 1.00 95.62 87 VAL A N 1
ATOM 696 C CA . VAL A 1 87 ? 30.428 23.640 -38.281 1.00 95.62 87 VAL A CA 1
ATOM 697 C C . VAL A 1 87 ? 28.945 23.427 -37.995 1.00 95.62 87 VAL A C 1
ATOM 699 O O . VAL A 1 87 ? 28.123 24.238 -38.414 1.00 95.62 87 VAL A O 1
ATOM 702 N N . MET A 1 88 ? 28.594 22.370 -37.259 1.00 94.88 88 MET A N 1
ATOM 703 C CA . MET A 1 88 ? 27.198 22.062 -36.935 1.00 94.88 88 MET A CA 1
ATOM 704 C C . MET A 1 88 ? 26.550 23.155 -36.077 1.00 94.88 88 MET A C 1
ATOM 706 O O . MET A 1 88 ? 25.401 23.523 -36.312 1.00 94.88 88 MET A O 1
ATOM 710 N N . LYS A 1 89 ? 27.300 23.747 -35.138 1.00 93.50 89 LYS A N 1
ATOM 711 C CA . LYS A 1 89 ? 26.831 24.877 -34.325 1.00 93.50 89 LYS A CA 1
ATOM 712 C C . LYS A 1 89 ? 26.515 26.114 -35.171 1.00 93.50 89 LYS A C 1
ATOM 714 O O . LYS A 1 89 ? 25.463 26.721 -34.984 1.00 93.50 89 LYS A O 1
ATOM 719 N N . GLU A 1 90 ? 27.395 26.487 -36.099 1.00 93.38 90 GLU A N 1
ATOM 720 C CA . GLU A 1 90 ? 27.172 27.648 -36.974 1.00 93.38 90 GLU A CA 1
ATOM 721 C C . GLU A 1 90 ? 26.133 27.384 -38.069 1.00 93.38 90 GLU A C 1
ATOM 723 O O . GLU A 1 90 ? 25.412 28.295 -38.481 1.00 93.38 90 GLU A O 1
ATOM 728 N N . SER A 1 91 ? 25.987 26.129 -38.495 1.00 93.19 91 SER A N 1
ATOM 729 C CA . SER A 1 91 ? 24.876 25.720 -39.351 1.00 93.19 91 SER A CA 1
ATOM 730 C C . SER A 1 91 ? 23.531 25.856 -38.635 1.00 93.19 91 SER A C 1
ATOM 732 O O . SER A 1 91 ? 22.616 26.463 -39.187 1.00 93.19 91 SER A O 1
ATOM 734 N N . GLY A 1 92 ? 23.429 25.416 -37.375 1.00 90.25 92 GLY A N 1
ATOM 735 C CA . GLY A 1 92 ? 22.218 25.581 -36.561 1.00 90.25 92 GLY A CA 1
ATOM 736 C C . GLY A 1 92 ? 21.842 27.044 -36.290 1.00 90.25 92 GLY A C 1
ATOM 737 O O . GLY A 1 92 ? 20.673 27.356 -36.092 1.00 90.25 92 GLY A O 1
ATOM 738 N N . ARG A 1 93 ? 22.817 27.962 -36.335 1.00 91.62 93 ARG A N 1
ATOM 739 C CA . ARG A 1 93 ? 22.603 29.422 -36.268 1.00 91.62 93 ARG A CA 1
ATOM 740 C C . ARG A 1 93 ? 22.209 30.049 -37.611 1.00 91.62 93 ARG A C 1
ATOM 742 O O . ARG A 1 93 ? 21.901 31.235 -37.660 1.00 91.62 93 ARG A O 1
ATOM 749 N N . GLY A 1 94 ? 22.249 29.283 -38.701 1.00 89.88 94 GLY A N 1
ATOM 750 C CA . GLY A 1 94 ? 21.936 29.740 -40.056 1.00 89.88 94 GLY A CA 1
ATOM 751 C C . GLY A 1 94 ? 23.074 30.476 -40.776 1.00 89.88 94 GLY A C 1
ATOM 752 O O . GLY A 1 94 ? 22.873 30.933 -41.904 1.00 89.88 94 GLY A O 1
ATOM 753 N N . ALA A 1 95 ? 24.263 30.578 -40.168 1.00 89.50 95 ALA A N 1
ATOM 754 C CA . ALA A 1 95 ? 25.430 31.231 -40.766 1.00 89.50 95 ALA A CA 1
ATOM 755 C C . ALA A 1 95 ? 26.044 30.385 -41.895 1.00 89.50 95 ALA A C 1
ATOM 757 O O . ALA A 1 95 ? 26.464 30.915 -42.927 1.00 89.50 95 ALA A O 1
ATOM 758 N N . LEU A 1 96 ? 26.039 29.057 -41.734 1.00 92.75 96 LEU A N 1
ATOM 759 C CA . LEU A 1 96 ? 26.425 28.101 -42.772 1.00 92.75 96 LEU A CA 1
ATOM 760 C C . LEU A 1 96 ? 25.179 27.422 -43.353 1.00 92.75 96 LEU A C 1
ATOM 762 O O . LEU A 1 96 ? 24.481 26.680 -42.663 1.00 92.75 96 LEU A O 1
ATOM 766 N N . ARG A 1 97 ? 24.909 27.674 -44.638 1.00 92.94 97 ARG A N 1
ATOM 767 C CA . ARG A 1 97 ? 23.802 27.058 -45.390 1.00 92.94 97 ARG A CA 1
ATOM 768 C C . ARG A 1 97 ? 24.298 25.867 -46.210 1.00 92.94 97 ARG A C 1
ATOM 770 O O . ARG A 1 97 ? 25.483 25.796 -46.519 1.00 92.94 97 ARG A O 1
ATOM 777 N N . GLY A 1 98 ? 23.380 24.973 -46.575 1.00 93.44 98 GLY A N 1
ATOM 778 C CA . GLY A 1 98 ? 23.690 23.792 -47.390 1.00 93.44 98 GLY A CA 1
ATOM 779 C C . GLY A 1 98 ? 24.435 22.692 -46.630 1.00 93.44 98 GLY A C 1
ATOM 780 O O . GLY A 1 98 ? 25.083 21.858 -47.252 1.00 93.44 98 GLY A O 1
ATOM 781 N N . ILE A 1 99 ? 24.374 22.692 -45.294 1.00 96.50 99 ILE A N 1
ATOM 782 C CA . ILE A 1 99 ? 24.939 21.643 -44.437 1.00 96.50 99 ILE A CA 1
ATOM 783 C C . ILE A 1 99 ? 23.801 20.712 -44.014 1.00 96.50 99 ILE A C 1
ATOM 785 O O . ILE A 1 99 ? 22.861 21.163 -43.364 1.00 96.50 99 ILE A O 1
ATOM 789 N N . TYR A 1 100 ? 23.881 19.430 -44.371 1.00 94.75 100 TYR A N 1
ATOM 790 C CA . TYR A 1 100 ? 22.880 18.431 -43.979 1.00 94.75 100 TYR A CA 1
ATOM 791 C C . TYR A 1 100 ? 23.212 17.758 -42.647 1.00 94.75 100 TYR A C 1
ATOM 793 O O . TYR A 1 100 ? 22.306 17.411 -41.897 1.00 94.75 100 TYR A O 1
ATOM 801 N N . GLY A 1 101 ? 24.501 17.589 -42.350 1.00 94.31 101 GLY A N 1
ATOM 802 C CA . GLY A 1 101 ? 24.970 16.999 -41.098 1.00 94.31 101 GLY A CA 1
ATOM 803 C C . GLY A 1 101 ? 26.059 15.947 -41.291 1.00 94.31 101 GLY A C 1
ATOM 804 O O . GLY A 1 101 ? 26.417 15.625 -42.427 1.00 94.31 101 GLY A O 1
ATOM 805 N N . PRO A 1 102 ? 26.634 15.427 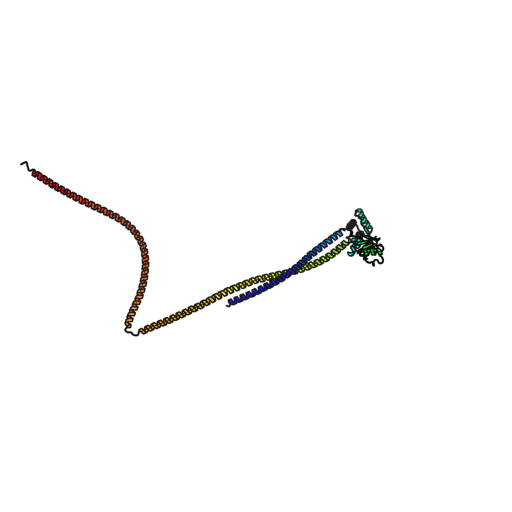-40.196 1.00 94.75 102 PRO A N 1
ATOM 806 C CA . PRO A 1 102 ? 27.563 14.309 -40.251 1.00 94.75 102 PRO A CA 1
ATOM 807 C C . PRO A 1 102 ? 26.861 13.028 -40.723 1.00 94.75 102 PRO A C 1
ATOM 809 O O . PRO A 1 102 ? 25.680 12.826 -40.446 1.00 94.75 102 PRO A O 1
ATOM 812 N N . VAL A 1 103 ? 27.598 12.132 -41.388 1.00 94.25 103 VAL A N 1
ATOM 813 C CA . VAL A 1 103 ? 27.075 10.839 -41.878 1.00 94.25 103 VAL A CA 1
ATOM 814 C C . VAL A 1 103 ? 26.366 10.053 -40.771 1.00 94.25 103 VAL A C 1
ATOM 816 O O . VAL A 1 103 ? 25.311 9.484 -41.027 1.00 94.25 103 VAL A O 1
ATOM 819 N N . SER A 1 104 ? 26.883 10.079 -39.540 1.00 90.75 104 SER A N 1
ATOM 820 C CA . SER A 1 104 ? 26.269 9.452 -38.360 1.00 90.75 104 SER A CA 1
ATOM 821 C C . SER A 1 104 ? 24.813 9.840 -38.098 1.00 90.75 104 SER A C 1
ATOM 823 O O . SER A 1 104 ? 24.073 9.017 -37.579 1.00 90.75 104 SER A O 1
ATOM 825 N N . GLN A 1 105 ? 24.404 11.068 -38.425 1.00 90.38 105 GLN A N 1
ATOM 826 C CA . GLN A 1 105 ? 23.035 11.560 -38.213 1.00 90.38 105 GLN A CA 1
ATOM 827 C C . GLN A 1 105 ? 22.119 11.309 -39.418 1.00 90.38 105 GLN A C 1
ATOM 829 O O . GLN A 1 105 ? 20.921 11.567 -39.350 1.00 90.38 105 GLN A O 1
ATOM 834 N N . LEU A 1 106 ? 22.679 10.847 -40.539 1.00 92.62 106 LEU A N 1
ATOM 835 C CA . LEU A 1 106 ? 21.971 10.678 -41.811 1.00 92.62 106 LEU A CA 1
ATOM 836 C C . LEU A 1 106 ? 21.735 9.209 -42.175 1.00 92.62 106 LEU A C 1
ATOM 838 O O . LEU A 1 106 ? 21.124 8.929 -43.209 1.00 92.62 106 LEU A O 1
ATOM 842 N N . ILE A 1 107 ? 22.228 8.288 -41.345 1.00 92.19 107 ILE A N 1
ATOM 843 C CA . ILE A 1 107 ? 22.064 6.848 -41.517 1.00 92.19 107 ILE A CA 1
ATOM 844 C C . ILE A 1 107 ? 21.479 6.217 -40.257 1.00 92.19 107 ILE A C 1
ATOM 846 O O . ILE A 1 107 ? 21.773 6.637 -39.142 1.00 92.19 107 ILE A O 1
ATOM 850 N N . THR A 1 108 ? 20.723 5.143 -40.447 1.00 89.25 108 THR A N 1
ATOM 851 C CA . THR A 1 108 ? 20.231 4.280 -39.370 1.00 89.25 108 THR A CA 1
ATOM 852 C C . THR A 1 108 ? 20.711 2.857 -39.621 1.00 89.25 108 THR A C 1
ATOM 854 O O . THR A 1 108 ? 20.673 2.370 -40.753 1.00 89.25 108 THR A O 1
ATOM 857 N N . VAL A 1 109 ? 21.180 2.178 -38.575 1.00 89.56 109 VAL A N 1
ATOM 858 C CA . VAL A 1 109 ? 21.785 0.842 -38.673 1.00 89.56 109 VAL A CA 1
ATOM 859 C C . VAL A 1 109 ? 21.177 -0.054 -37.608 1.00 89.56 109 VAL A C 1
ATOM 861 O O . VAL A 1 109 ? 21.067 0.347 -36.453 1.00 89.56 109 VAL A O 1
ATOM 864 N N . LYS A 1 110 ? 20.802 -1.285 -37.965 1.00 88.38 110 LYS A N 1
ATOM 865 C CA . LYS A 1 110 ? 20.349 -2.263 -36.964 1.00 88.38 110 LYS A CA 1
ATOM 866 C C . LYS A 1 110 ? 21.497 -2.596 -36.008 1.00 88.38 110 LYS A C 1
ATOM 868 O O . LYS A 1 110 ? 22.619 -2.792 -36.463 1.00 88.38 110 LYS A O 1
ATOM 873 N N . ASP A 1 111 ? 21.196 -2.752 -34.719 1.00 84.31 111 ASP A N 1
ATOM 874 C CA . ASP A 1 111 ? 22.191 -2.957 -33.649 1.00 84.31 111 ASP A CA 1
ATOM 875 C C . ASP A 1 111 ? 23.202 -4.079 -33.951 1.00 84.31 111 ASP A C 1
ATOM 877 O O . ASP A 1 111 ? 24.406 -3.895 -33.783 1.00 84.31 111 ASP A O 1
ATOM 881 N N . LYS A 1 112 ? 22.727 -5.192 -34.534 1.00 88.06 112 LYS A N 1
ATOM 882 C CA . LYS A 1 112 ? 23.558 -6.328 -34.981 1.00 88.06 112 LYS A CA 1
ATOM 883 C C . LYS A 1 112 ? 24.707 -5.920 -35.919 1.00 88.06 112 LYS A C 1
ATOM 885 O O . LYS A 1 112 ? 25.736 -6.584 -35.935 1.00 88.06 112 LYS A O 1
ATOM 890 N N . TYR A 1 113 ? 24.536 -4.868 -36.717 1.00 91.12 113 TYR A N 1
ATOM 891 C CA . TYR A 1 113 ? 25.516 -4.425 -37.714 1.00 91.12 113 TYR A CA 1
ATOM 892 C C . TYR A 1 113 ? 26.262 -3.153 -37.300 1.00 91.12 113 TYR A C 1
ATOM 894 O O . TYR A 1 113 ? 27.178 -2.734 -38.006 1.00 91.12 113 TYR A O 1
ATOM 902 N N . SER A 1 114 ? 25.904 -2.528 -36.175 1.00 88.31 114 SER A N 1
ATOM 903 C CA . SER A 1 114 ? 26.442 -1.219 -35.794 1.00 88.31 114 SER A CA 1
ATOM 904 C C . SER A 1 114 ? 27.957 -1.231 -35.631 1.00 88.31 114 SER A C 1
ATOM 906 O O . SER A 1 114 ? 28.611 -0.323 -36.130 1.00 88.31 114 SER A O 1
ATOM 908 N N . ALA A 1 115 ? 28.530 -2.271 -35.017 1.00 87.31 115 ALA A N 1
ATOM 909 C CA . ALA A 1 115 ? 29.981 -2.394 -34.870 1.00 87.31 115 ALA A CA 1
ATOM 910 C C . ALA A 1 115 ? 30.690 -2.536 -36.230 1.00 87.31 115 ALA A C 1
ATOM 912 O O . ALA A 1 115 ? 31.648 -1.812 -36.501 1.00 87.31 115 ALA A O 1
ATOM 913 N N . ALA A 1 116 ? 30.179 -3.391 -37.119 1.00 90.75 116 ALA A N 1
ATOM 914 C CA . ALA A 1 116 ? 30.723 -3.558 -38.465 1.00 90.75 116 ALA A CA 1
ATOM 915 C C . ALA A 1 116 ? 30.668 -2.260 -39.284 1.00 90.75 116 ALA A C 1
ATOM 917 O O . ALA A 1 116 ? 31.658 -1.872 -39.903 1.00 90.75 116 ALA A O 1
ATOM 918 N N . ILE A 1 117 ? 29.531 -1.559 -39.272 1.00 92.88 117 ILE A N 1
ATOM 919 C CA . ILE A 1 117 ? 29.353 -0.317 -40.033 1.00 92.88 117 ILE A CA 1
ATOM 920 C C . ILE A 1 117 ? 30.166 0.831 -39.439 1.00 92.88 117 ILE A C 1
ATOM 922 O O . ILE A 1 117 ? 30.795 1.582 -40.183 1.00 92.88 117 ILE A O 1
ATOM 926 N N . GLU A 1 118 ? 30.211 0.955 -38.116 1.00 89.06 118 GLU A N 1
ATOM 927 C CA . GLU A 1 118 ? 31.027 1.954 -37.427 1.00 89.06 118 GLU A CA 1
ATOM 928 C C . GLU A 1 118 ? 32.514 1.759 -37.746 1.00 89.06 118 GLU A C 1
ATOM 930 O O . GLU A 1 118 ? 33.201 2.713 -38.115 1.00 89.06 118 GLU A O 1
ATOM 935 N N . THR A 1 119 ? 32.995 0.516 -37.729 1.00 89.81 119 THR A N 1
ATOM 936 C CA . THR A 1 119 ? 34.356 0.177 -38.150 1.00 89.81 119 THR A CA 1
ATOM 937 C C . THR A 1 119 ? 34.574 0.424 -39.649 1.00 89.81 119 THR A C 1
ATOM 939 O O . THR A 1 119 ? 35.624 0.941 -40.050 1.00 89.81 119 THR A O 1
ATOM 942 N N . ALA A 1 120 ? 33.606 0.077 -40.502 1.00 91.69 120 ALA A N 1
ATOM 943 C CA . ALA A 1 120 ? 33.685 0.300 -41.944 1.00 91.69 120 ALA A CA 1
ATOM 944 C C . ALA A 1 120 ? 33.789 1.798 -42.278 1.00 91.69 120 ALA A C 1
ATOM 946 O O . ALA A 1 120 ? 34.629 2.185 -43.089 1.00 91.69 120 ALA A O 1
ATOM 947 N N . LEU A 1 121 ? 33.017 2.655 -41.611 1.00 92.12 121 LEU A N 1
ATOM 948 C CA . LEU A 1 121 ? 33.103 4.107 -41.774 1.00 92.12 121 LEU A CA 1
ATOM 949 C C . LEU A 1 121 ? 34.370 4.686 -41.130 1.00 92.12 121 LEU A C 1
ATOM 951 O O . LEU A 1 121 ? 34.992 5.593 -41.687 1.00 92.12 121 LEU A O 1
ATOM 955 N N . GLY A 1 122 ? 34.776 4.180 -39.965 1.00 89.25 122 GLY A N 1
ATOM 956 C CA . GLY A 1 122 ? 35.893 4.726 -39.199 1.00 89.25 122 GLY A CA 1
ATOM 957 C C . GLY A 1 122 ? 35.709 6.226 -38.946 1.00 89.25 122 GLY A C 1
ATOM 958 O O . GLY A 1 122 ? 34.631 6.681 -38.576 1.00 89.25 122 GLY A O 1
ATOM 959 N N . ALA A 1 123 ? 36.740 7.033 -39.207 1.00 88.12 123 ALA A N 1
ATOM 960 C CA . ALA A 1 123 ? 36.643 8.492 -39.079 1.00 88.12 123 ALA A CA 1
ATOM 961 C C . ALA A 1 123 ? 35.616 9.129 -40.039 1.00 88.12 123 ALA A C 1
ATOM 963 O O . ALA A 1 123 ? 35.120 10.221 -39.760 1.00 88.12 123 ALA A O 1
ATOM 964 N N . ALA A 1 124 ? 35.266 8.450 -41.140 1.00 92.50 124 ALA A N 1
ATOM 965 C CA . ALA A 1 124 ? 34.328 8.971 -42.128 1.00 92.50 124 ALA A CA 1
ATOM 966 C C . ALA A 1 124 ? 32.884 9.057 -41.613 1.00 92.50 124 ALA A C 1
ATOM 968 O O . ALA A 1 124 ? 32.074 9.768 -42.203 1.00 92.50 124 ALA A O 1
ATOM 969 N N . VAL A 1 125 ? 32.577 8.405 -40.484 1.00 91.50 125 VAL A N 1
ATOM 970 C CA . VAL A 1 125 ? 31.278 8.499 -39.802 1.00 91.50 125 VAL A CA 1
ATOM 971 C C . VAL A 1 125 ? 30.936 9.941 -39.400 1.00 91.50 125 VAL A C 1
ATOM 973 O O . VAL A 1 125 ? 29.767 10.301 -39.309 1.00 91.50 125 VAL A O 1
ATOM 976 N N . GLN A 1 126 ? 31.952 10.791 -39.213 1.00 93.06 126 GLN A N 1
ATOM 977 C CA . GLN A 1 126 ? 31.794 12.199 -38.841 1.00 93.06 126 GLN A CA 1
ATOM 978 C C . GLN A 1 126 ? 31.933 13.165 -40.028 1.00 93.06 126 GLN A C 1
ATOM 980 O O . GLN A 1 126 ? 31.891 14.381 -39.836 1.00 93.06 126 GLN A O 1
ATOM 985 N N . ASN A 1 127 ? 32.132 12.656 -41.249 1.00 96.38 127 ASN A N 1
ATOM 986 C CA . ASN A 1 127 ? 32.220 13.505 -42.434 1.00 96.38 127 ASN A CA 1
ATOM 987 C C . ASN A 1 127 ? 30.891 14.230 -42.655 1.00 96.38 127 ASN A C 1
ATOM 989 O O . ASN A 1 127 ? 29.829 13.642 -42.475 1.00 96.38 127 ASN A O 1
ATOM 993 N N . ILE A 1 128 ? 30.950 15.492 -43.066 1.00 97.31 128 ILE A N 1
ATOM 994 C CA . ILE A 1 128 ? 29.781 16.369 -43.149 1.00 97.31 128 ILE A CA 1
ATOM 995 C C . ILE A 1 128 ? 29.232 16.351 -44.571 1.00 97.31 128 ILE A C 1
ATOM 997 O O . ILE A 1 128 ? 29.918 16.763 -45.506 1.00 97.31 128 ILE A O 1
ATOM 1001 N N . VAL A 1 129 ? 27.990 15.912 -44.738 1.00 97.62 129 VAL A N 1
ATOM 1002 C CA . VAL A 1 129 ? 27.277 15.967 -46.015 1.00 97.62 129 VAL A CA 1
ATOM 1003 C C . VAL A 1 129 ? 26.799 17.391 -46.275 1.00 97.62 129 VAL A C 1
ATOM 1005 O O . VAL A 1 129 ? 26.217 18.039 -45.400 1.00 97.62 129 VAL A O 1
ATOM 1008 N N . VAL A 1 130 ? 27.061 17.879 -47.485 1.00 97.25 130 VAL A N 1
ATOM 1009 C CA . VAL A 1 130 ? 26.711 19.232 -47.929 1.00 97.25 130 VAL A CA 1
ATOM 1010 C C . VAL A 1 130 ? 26.072 19.198 -49.309 1.00 97.25 130 VAL A C 1
ATOM 1012 O O . VAL A 1 130 ? 26.260 18.246 -50.062 1.00 97.25 130 VAL A O 1
ATOM 1015 N N . ASP A 1 131 ? 25.318 20.236 -49.641 1.00 96.00 131 ASP A N 1
ATOM 1016 C CA . ASP A 1 131 ? 24.544 20.291 -50.881 1.00 96.00 131 ASP A CA 1
ATOM 1017 C C . ASP A 1 131 ? 25.439 20.297 -52.122 1.00 96.00 131 ASP A C 1
ATOM 1019 O O . ASP A 1 131 ? 25.279 19.466 -53.015 1.00 96.00 131 ASP A O 1
ATOM 1023 N N . ASN A 1 132 ? 26.449 21.168 -52.138 1.00 96.00 132 ASN A N 1
ATOM 1024 C CA . ASN A 1 132 ? 27.380 21.310 -53.254 1.00 96.00 132 ASN A CA 1
ATOM 1025 C C . ASN A 1 132 ? 28.774 21.796 -52.801 1.00 96.00 132 ASN A C 1
ATOM 1027 O O . ASN A 1 132 ? 29.039 22.085 -51.630 1.00 96.00 132 ASN A O 1
ATOM 1031 N N . GLU A 1 133 ? 29.699 21.891 -53.750 1.00 96.06 133 GLU A N 1
ATOM 1032 C CA . GLU A 1 133 ? 31.096 22.265 -53.531 1.00 96.06 133 GLU A CA 1
ATOM 1033 C C . GLU A 1 133 ? 31.255 23.707 -53.029 1.00 96.06 133 GLU A C 1
ATOM 1035 O O . GLU A 1 133 ? 32.211 24.016 -52.308 1.00 96.06 133 GLU A O 1
ATOM 1040 N N . THR A 1 134 ? 30.321 24.602 -53.374 1.00 96.25 134 THR A N 1
ATOM 1041 C CA . THR A 1 134 ? 30.352 25.992 -52.900 1.00 96.25 134 THR A CA 1
ATOM 1042 C C . THR A 1 134 ? 30.061 26.071 -51.404 1.00 96.25 134 THR A C 1
ATOM 1044 O O . THR A 1 134 ? 30.736 26.813 -50.686 1.00 96.25 134 THR A O 1
ATOM 1047 N N . ASP A 1 135 ? 29.156 25.232 -50.901 1.00 96.19 135 ASP A N 1
ATOM 1048 C CA . ASP A 1 135 ? 28.839 25.126 -49.475 1.00 96.19 135 ASP A CA 1
ATOM 1049 C C . ASP A 1 135 ? 29.993 24.509 -48.687 1.00 96.19 135 ASP A C 1
ATOM 1051 O O . ASP A 1 135 ? 30.395 25.049 -47.650 1.00 96.19 135 ASP A O 1
ATOM 1055 N N . ALA A 1 136 ? 30.621 23.463 -49.237 1.00 95.88 136 ALA A N 1
ATOM 1056 C CA . ALA A 1 136 ? 31.855 22.898 -48.688 1.00 95.88 136 ALA A CA 1
ATOM 1057 C C . ALA A 1 136 ? 32.948 23.970 -48.550 1.00 95.88 136 ALA A C 1
ATOM 1059 O O . ALA A 1 136 ? 33.593 24.091 -47.505 1.00 95.88 136 ALA A O 1
ATOM 1060 N N . LYS A 1 137 ? 33.148 24.787 -49.596 1.00 96.06 137 LYS A N 1
ATOM 1061 C CA . LYS A 1 137 ? 34.150 25.861 -49.604 1.00 96.06 137 LYS A CA 1
ATOM 1062 C C . LYS A 1 137 ? 33.872 26.909 -48.527 1.00 96.06 137 LYS A C 1
ATOM 1064 O O . LYS A 1 137 ? 34.815 27.339 -47.861 1.00 96.06 137 LYS A O 1
ATOM 1069 N N . ARG A 1 138 ? 32.608 27.295 -48.323 1.00 96.00 138 ARG A N 1
ATOM 1070 C CA . ARG A 1 138 ? 32.214 28.234 -47.259 1.00 96.00 138 ARG A CA 1
ATOM 1071 C C . ARG A 1 138 ? 32.519 27.677 -45.871 1.00 96.00 138 ARG A C 1
ATOM 1073 O O . ARG A 1 138 ? 33.162 28.358 -45.076 1.00 96.00 138 ARG A O 1
ATOM 1080 N N . ALA A 1 139 ? 32.142 26.428 -45.605 1.00 95.81 139 ALA A N 1
ATOM 1081 C CA . ALA A 1 139 ? 32.405 25.785 -44.319 1.00 95.81 139 ALA A CA 1
ATOM 1082 C C . ALA A 1 139 ? 33.911 25.597 -44.043 1.00 95.81 139 ALA A C 1
ATOM 1084 O O . ALA A 1 139 ? 34.374 25.834 -42.927 1.00 95.81 139 ALA A O 1
ATOM 1085 N N . MET A 1 140 ? 34.708 25.249 -45.061 1.00 95.38 140 MET A N 1
ATOM 1086 C CA . MET A 1 140 ? 36.172 25.204 -44.946 1.00 95.38 140 MET A CA 1
ATOM 1087 C C . MET A 1 140 ? 36.784 26.585 -44.681 1.00 95.38 140 MET A C 1
ATOM 1089 O O . MET A 1 140 ? 37.718 26.699 -43.885 1.00 95.38 140 MET A O 1
ATOM 1093 N N . GLY A 1 141 ? 36.261 27.632 -45.328 1.00 95.88 141 GLY A N 1
ATOM 1094 C CA . GLY A 1 141 ? 36.659 29.019 -45.083 1.00 95.88 141 GLY A CA 1
ATOM 1095 C C . GLY A 1 141 ? 36.438 29.418 -43.626 1.00 95.88 141 GLY A C 1
ATOM 1096 O O . GLY A 1 141 ? 37.376 29.875 -42.975 1.00 95.88 141 GLY A O 1
ATOM 1097 N N . PHE A 1 142 ? 35.248 29.124 -43.096 1.00 96.56 142 PHE A N 1
ATOM 1098 C CA . PHE A 1 142 ? 34.908 29.335 -41.689 1.00 96.56 142 PHE A CA 1
ATOM 1099 C C . PHE A 1 142 ? 35.892 28.633 -40.739 1.00 96.56 142 PHE A C 1
ATOM 1101 O O . PHE A 1 142 ? 36.454 29.274 -39.848 1.00 96.56 142 PHE A O 1
ATOM 1108 N N . LEU A 1 143 ? 36.152 27.336 -40.957 1.00 96.38 143 LEU A N 1
ATOM 1109 C CA . LEU A 1 143 ? 37.083 26.564 -40.126 1.00 96.38 143 LEU A CA 1
ATOM 1110 C 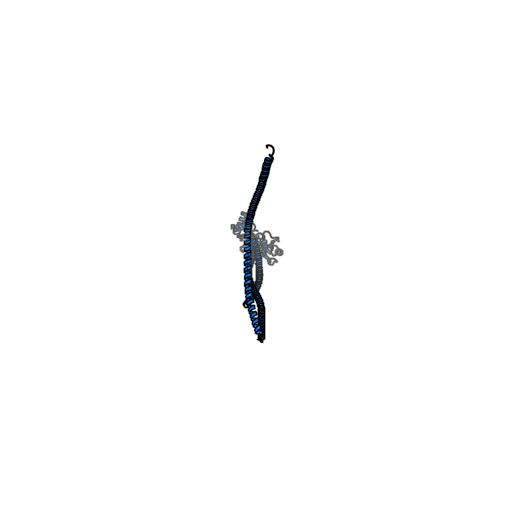C . LEU A 1 143 ? 38.500 27.151 -40.144 1.00 96.38 143 LEU A C 1
ATOM 1112 O O . LEU A 1 143 ? 39.167 27.184 -39.107 1.00 96.38 143 LEU A O 1
ATOM 1116 N N . LYS A 1 144 ? 38.959 27.624 -41.310 1.00 95.75 144 LYS A N 1
ATOM 1117 C CA . LYS A 1 144 ? 40.279 28.242 -41.478 1.00 95.75 144 LYS A CA 1
ATOM 1118 C C . LYS A 1 144 ? 40.373 29.584 -40.753 1.00 95.75 144 LYS A C 1
ATOM 1120 O O . LYS A 1 144 ? 41.352 29.812 -40.047 1.00 95.75 144 LYS A O 1
ATOM 1125 N N . GLU A 1 145 ? 39.376 30.447 -40.922 1.00 95.62 145 GLU A N 1
ATOM 1126 C CA . GLU A 1 145 ? 39.314 31.774 -40.299 1.00 95.62 145 GLU A CA 1
ATOM 1127 C C . GLU A 1 145 ? 39.320 31.679 -38.769 1.00 95.62 145 GLU A C 1
ATOM 1129 O O . GLU A 1 145 ? 40.100 32.355 -38.102 1.00 95.62 145 GLU A O 1
ATOM 1134 N N . HIS A 1 146 ? 38.536 30.750 -38.220 1.00 94.19 146 HIS A N 1
ATOM 1135 C CA . HIS A 1 146 ? 38.374 30.575 -36.776 1.00 94.19 146 HIS A CA 1
ATOM 1136 C C . HIS A 1 146 ? 39.375 29.587 -36.160 1.00 94.19 146 HIS A C 1
ATOM 1138 O O . HIS A 1 146 ? 39.285 29.283 -34.972 1.00 94.19 146 HIS A O 1
ATOM 1144 N N . ARG A 1 147 ? 40.315 29.050 -36.955 1.00 92.94 147 ARG A N 1
ATOM 1145 C CA . ARG A 1 147 ? 41.269 27.995 -36.549 1.00 92.94 147 ARG A CA 1
ATOM 1146 C C . ARG A 1 147 ? 40.584 26.819 -35.836 1.00 92.94 147 ARG A C 1
ATOM 1148 O O . ARG A 1 147 ? 41.152 26.206 -34.936 1.00 92.94 147 ARG A O 1
ATOM 1155 N N . ALA A 1 148 ? 39.371 26.479 -36.265 1.00 92.44 148 ALA A N 1
ATOM 1156 C CA . ALA A 1 148 ? 38.490 25.526 -35.592 1.00 92.44 148 ALA A CA 1
ATOM 1157 C C . ALA A 1 148 ? 38.785 24.052 -35.945 1.00 92.44 148 ALA A C 1
ATOM 1159 O O . ALA A 1 148 ? 37.983 23.165 -35.665 1.00 92.44 148 ALA A O 1
ATOM 1160 N N . GLY A 1 149 ? 39.946 23.772 -36.546 1.00 93.00 149 GLY A N 1
ATOM 1161 C CA . GLY A 1 149 ? 40.403 22.427 -36.896 1.00 93.00 149 GLY A CA 1
ATOM 1162 C C . GLY A 1 149 ? 40.099 22.024 -38.340 1.00 93.00 149 GLY A C 1
ATOM 1163 O O . GLY A 1 149 ? 39.979 22.863 -39.231 1.00 93.00 149 GLY A O 1
ATOM 1164 N N . ARG A 1 150 ? 40.042 20.710 -38.587 1.00 93.62 150 ARG A N 1
ATOM 1165 C CA . ARG A 1 150 ? 39.855 20.111 -39.918 1.00 93.62 150 ARG A CA 1
ATOM 1166 C C . ARG A 1 150 ? 38.638 19.194 -39.919 1.00 93.62 150 ARG A C 1
ATOM 1168 O O . ARG A 1 150 ? 38.472 18.404 -38.995 1.00 93.62 150 ARG A O 1
ATOM 1175 N N . ALA A 1 151 ? 37.837 19.277 -40.975 1.00 95.25 151 ALA A N 1
ATOM 1176 C CA . ALA A 1 151 ? 36.719 18.380 -41.239 1.00 95.25 151 ALA A CA 1
ATOM 1177 C C . ALA A 1 151 ? 36.700 18.002 -42.727 1.00 95.25 151 ALA A C 1
ATOM 1179 O O . ALA A 1 151 ? 37.212 18.747 -43.567 1.00 95.25 151 ALA A O 1
ATOM 1180 N N . THR A 1 152 ? 36.109 16.852 -43.036 1.00 96.19 152 THR A N 1
ATOM 1181 C CA . THR A 1 152 ? 35.890 16.384 -44.408 1.00 96.19 152 THR A CA 1
ATOM 1182 C C . THR A 1 152 ? 34.447 16.670 -44.797 1.00 96.19 152 THR A C 1
ATOM 1184 O O . THR A 1 152 ? 33.531 16.350 -44.039 1.00 96.19 152 THR A O 1
ATOM 1187 N N . PHE A 1 153 ? 34.251 17.240 -45.982 1.00 97.06 153 PHE A N 1
ATOM 1188 C CA . PHE A 1 153 ? 32.936 17.577 -46.520 1.00 97.06 153 PHE A CA 1
ATOM 1189 C C . PHE A 1 153 ? 32.614 16.691 -47.718 1.00 97.06 153 PHE A C 1
ATOM 1191 O O . PHE A 1 153 ? 33.502 16.385 -48.514 1.00 97.06 153 PHE A O 1
ATOM 1198 N N . LEU A 1 154 ? 31.349 16.297 -47.840 1.00 96.94 154 LEU A N 1
ATOM 1199 C CA . LEU A 1 154 ? 30.850 15.372 -48.848 1.00 96.94 154 LEU A CA 1
ATOM 1200 C C . LEU A 1 154 ? 29.748 16.056 -49.677 1.00 96.94 154 LEU A C 1
ATOM 1202 O O . LEU A 1 154 ? 28.582 15.999 -49.282 1.00 96.94 154 LEU A O 1
ATOM 1206 N N . PRO A 1 155 ? 30.095 16.735 -50.790 1.00 96.62 155 PRO A N 1
ATOM 1207 C CA . PRO A 1 155 ? 29.115 17.358 -51.676 1.00 96.62 155 PRO A CA 1
ATOM 1208 C C . PRO A 1 155 ? 28.278 16.308 -52.410 1.00 96.62 155 PRO A C 1
ATOM 1210 O O . PRO A 1 155 ? 28.837 15.458 -53.112 1.00 96.62 155 PRO A O 1
ATOM 1213 N N . ILE A 1 156 ? 26.950 16.391 -52.292 1.00 95.31 156 ILE A N 1
ATOM 1214 C CA . ILE A 1 156 ? 26.013 15.469 -52.961 1.00 95.31 156 ILE A CA 1
ATOM 1215 C C . ILE A 1 156 ? 26.161 15.546 -54.489 1.00 95.31 156 ILE A C 1
ATOM 1217 O O . ILE A 1 156 ? 26.094 14.527 -55.174 1.00 95.31 156 ILE A O 1
ATOM 1221 N N . THR A 1 157 ? 26.417 16.740 -55.028 1.00 93.31 157 THR A N 1
ATOM 1222 C CA . THR A 1 157 ? 26.613 16.981 -56.469 1.00 93.31 157 THR A CA 1
ATOM 1223 C C . THR A 1 157 ? 27.838 16.273 -57.052 1.00 93.31 157 THR A C 1
ATOM 1225 O O . THR A 1 157 ? 27.798 15.834 -58.204 1.00 93.31 157 THR A O 1
ATOM 1228 N N . ALA A 1 158 ? 28.914 16.143 -56.271 1.00 92.25 158 ALA A N 1
ATOM 1229 C CA . ALA A 1 158 ? 30.223 15.716 -56.763 1.00 92.25 158 ALA A CA 1
ATOM 1230 C C . ALA A 1 158 ? 30.498 14.221 -56.564 1.00 92.25 158 ALA A C 1
ATOM 1232 O O . ALA A 1 158 ? 31.184 13.593 -57.373 1.00 92.25 158 ALA A O 1
ATOM 1233 N N . ILE A 1 159 ? 30.012 13.645 -55.463 1.00 93.56 159 ILE A N 1
ATOM 1234 C CA . ILE A 1 159 ? 30.375 12.281 -55.077 1.00 93.56 159 ILE A CA 1
ATOM 1235 C C . ILE A 1 159 ? 29.617 11.267 -55.931 1.00 93.56 159 ILE A C 1
ATOM 1237 O O . ILE A 1 159 ? 28.402 11.349 -56.101 1.00 93.56 159 ILE A O 1
ATOM 1241 N N . LYS A 1 160 ? 30.358 10.281 -56.447 1.00 91.94 160 LYS A N 1
ATOM 1242 C CA . LYS A 1 160 ? 29.815 9.118 -57.150 1.00 91.94 160 LYS A CA 1
ATOM 1243 C C . LYS A 1 160 ? 30.282 7.842 -56.478 1.00 91.94 160 LYS A C 1
ATOM 1245 O O . LYS A 1 160 ? 31.485 7.607 -56.328 1.00 91.94 160 LYS A O 1
ATOM 1250 N N . GLY A 1 161 ? 29.318 7.031 -56.070 1.00 89.50 161 GLY A N 1
ATOM 1251 C CA . GLY A 1 161 ? 29.561 5.764 -55.408 1.00 89.50 161 GLY A CA 1
ATOM 1252 C C . GLY A 1 161 ? 29.676 4.622 -56.407 1.00 89.50 161 GLY A C 1
ATOM 1253 O O . GLY A 1 161 ? 29.144 4.671 -57.514 1.00 89.50 161 GLY A O 1
ATOM 1254 N N . ARG A 1 162 ? 30.373 3.558 -56.013 1.00 90.12 162 ARG A N 1
ATOM 1255 C CA . ARG A 1 162 ? 30.359 2.285 -56.739 1.00 90.12 162 ARG A CA 1
ATOM 1256 C C . ARG A 1 162 ? 30.157 1.166 -55.739 1.00 90.12 162 ARG A C 1
ATOM 1258 O O . ARG A 1 162 ? 30.815 1.148 -54.702 1.00 90.12 162 ARG A O 1
ATOM 1265 N N . VAL A 1 163 ? 29.275 0.241 -56.082 1.00 90.38 163 VAL A N 1
ATOM 1266 C CA . VAL A 1 163 ? 29.036 -0.963 -55.290 1.00 90.38 163 VAL A CA 1
ATOM 1267 C C . VAL A 1 163 ? 29.958 -2.064 -55.802 1.00 90.38 163 VAL A C 1
ATOM 1269 O O . VAL A 1 163 ? 30.180 -2.195 -57.008 1.00 90.38 163 VAL A O 1
ATOM 1272 N N . LEU A 1 164 ? 30.567 -2.796 -54.877 1.00 89.00 164 LEU A N 1
ATOM 1273 C CA . LEU A 1 164 ? 31.340 -3.993 -55.157 1.00 89.00 164 LEU A CA 1
ATOM 1274 C C . LEU A 1 164 ? 30.412 -5.032 -55.784 1.00 89.00 164 LEU A C 1
ATOM 1276 O O . LEU A 1 164 ? 29.357 -5.328 -55.241 1.00 89.00 164 LEU A O 1
ATOM 1280 N N . SER A 1 165 ? 30.834 -5.589 -56.910 1.00 87.19 165 SER A N 1
ATOM 1281 C CA . SER A 1 165 ? 30.147 -6.689 -57.572 1.00 87.19 165 SER A CA 1
ATOM 1282 C C . SER A 1 165 ? 31.213 -7.696 -57.961 1.00 87.19 165 SER A C 1
ATOM 1284 O O . SER A 1 165 ? 31.999 -7.442 -58.872 1.00 87.19 165 SER A O 1
ATOM 1286 N N . GLU A 1 166 ? 31.271 -8.808 -57.240 1.00 88.81 166 GLU A N 1
ATOM 1287 C CA . GLU A 1 166 ? 32.206 -9.903 -57.487 1.00 88.81 166 GLU A CA 1
ATOM 1288 C C . GLU A 1 166 ? 31.413 -11.197 -57.627 1.00 88.81 166 GLU A C 1
ATOM 1290 O O . GLU A 1 166 ? 30.507 -11.480 -56.843 1.00 88.81 166 GLU A O 1
ATOM 1295 N N . GLN A 1 167 ? 31.730 -11.971 -58.660 1.00 87.81 167 GLN A N 1
ATOM 1296 C CA . GLN A 1 167 ? 30.955 -13.154 -59.008 1.00 87.81 167 GLN A CA 1
ATOM 1297 C C . GLN A 1 167 ? 31.087 -14.230 -57.919 1.00 87.81 167 GLN A C 1
ATOM 1299 O O . GLN A 1 167 ? 32.199 -14.637 -57.584 1.00 87.81 167 GLN A O 1
ATOM 1304 N N . GLY A 1 168 ? 29.951 -14.691 -57.388 1.00 88.25 168 GLY A N 1
ATOM 1305 C CA . GLY A 1 168 ? 29.888 -15.711 -56.335 1.00 88.25 168 GLY A CA 1
ATOM 1306 C C . GLY A 1 168 ? 30.255 -15.207 -54.935 1.00 88.25 168 GLY A C 1
ATOM 1307 O O . GLY A 1 168 ? 30.564 -16.024 -54.062 1.00 88.25 168 GLY A O 1
ATOM 1308 N N . LEU A 1 169 ? 30.288 -13.885 -54.700 1.00 91.31 169 LEU A N 1
ATOM 1309 C CA . LEU A 1 169 ? 30.525 -13.325 -53.362 1.00 91.31 169 LEU A CA 1
ATOM 1310 C C . LEU A 1 169 ? 29.386 -13.678 -52.404 1.00 91.31 169 LEU A C 1
ATOM 1312 O O . LEU A 1 169 ? 29.662 -14.119 -51.292 1.00 91.31 169 LEU A O 1
ATOM 1316 N N . ASP A 1 170 ? 28.149 -13.582 -52.886 1.00 90.38 170 ASP A N 1
ATOM 1317 C CA . ASP A 1 170 ? 26.940 -13.880 -52.114 1.00 90.38 170 ASP A CA 1
ATOM 1318 C C . ASP A 1 170 ? 26.862 -15.357 -51.685 1.00 90.38 170 ASP A C 1
ATOM 1320 O O . ASP A 1 170 ? 26.286 -15.673 -50.650 1.00 90.38 170 ASP A O 1
ATOM 1324 N N . ASP A 1 171 ? 27.517 -16.257 -52.430 1.00 92.00 171 ASP A N 1
ATOM 1325 C CA . ASP A 1 171 ? 27.585 -17.695 -52.133 1.00 92.00 171 ASP A CA 1
ATOM 1326 C C . ASP A 1 171 ? 28.725 -18.064 -51.164 1.00 92.00 171 ASP A C 1
ATOM 1328 O O . ASP A 1 171 ? 28.987 -19.247 -50.919 1.00 92.00 171 ASP A O 1
ATOM 1332 N N . GLN A 1 172 ? 29.500 -17.091 -50.670 1.00 94.31 172 GLN A N 1
ATOM 1333 C CA . GLN A 1 172 ? 30.587 -17.391 -49.742 1.00 94.31 172 GLN A CA 1
ATOM 1334 C C . GLN A 1 172 ? 30.077 -17.650 -48.331 1.00 94.31 172 GLN A C 1
ATOM 1336 O O . GLN A 1 172 ? 29.305 -16.878 -47.770 1.00 94.31 172 GLN A O 1
ATOM 1341 N N . TYR A 1 173 ? 30.596 -18.717 -47.725 1.00 93.25 173 TYR A N 1
ATOM 1342 C CA . TYR A 1 173 ? 30.337 -19.016 -46.325 1.00 93.25 173 TYR A CA 1
ATOM 1343 C C . TYR A 1 173 ? 30.781 -17.850 -45.430 1.00 93.25 173 TYR A C 1
ATOM 1345 O O . TYR A 1 173 ? 31.893 -17.335 -45.576 1.00 93.25 173 TYR A O 1
ATOM 1353 N N . GLY A 1 174 ? 29.890 -17.437 -44.527 1.00 92.50 174 GLY A N 1
ATOM 1354 C CA . GLY A 1 174 ? 30.111 -16.327 -43.604 1.00 92.50 174 GLY A CA 1
ATOM 1355 C C . GLY A 1 174 ? 30.062 -14.935 -44.244 1.00 92.50 174 GLY A C 1
ATOM 1356 O O . GLY A 1 174 ? 30.414 -13.968 -43.574 1.00 92.50 174 GLY A O 1
ATOM 1357 N N . PHE A 1 175 ? 29.647 -14.788 -45.510 1.00 96.56 175 PHE A N 1
ATOM 1358 C CA . PHE A 1 175 ? 29.324 -13.479 -46.088 1.00 96.56 175 PHE A CA 1
ATOM 1359 C C . PHE A 1 175 ? 27.945 -13.006 -45.607 1.00 96.56 175 PHE A C 1
ATOM 1361 O O . PHE A 1 175 ? 26.972 -13.753 -45.652 1.00 96.56 175 PHE A O 1
ATOM 1368 N N . VAL A 1 176 ? 27.863 -11.755 -45.146 1.00 95.69 176 VAL A N 1
ATOM 1369 C CA . VAL A 1 176 ? 26.627 -11.163 -44.610 1.00 95.69 176 VAL A CA 1
ATOM 1370 C C . VAL A 1 176 ? 25.923 -10.301 -45.658 1.00 95.69 176 VAL A C 1
ATOM 1372 O O . VAL A 1 176 ? 24.751 -10.521 -45.933 1.00 95.69 176 VAL A O 1
ATOM 1375 N N . SER A 1 177 ? 26.604 -9.275 -46.180 1.00 95.75 177 SER A N 1
ATOM 1376 C CA . SER A 1 177 ? 26.100 -8.350 -47.215 1.00 95.75 177 SER A CA 1
ATOM 1377 C C . SER A 1 177 ? 27.202 -7.354 -47.586 1.00 95.75 177 SER A C 1
ATOM 1379 O O . SER A 1 177 ? 28.243 -7.272 -46.921 1.00 95.75 177 SER A O 1
ATOM 1381 N N . ILE A 1 178 ? 26.950 -6.500 -48.579 1.00 96.31 178 ILE A N 1
ATOM 1382 C CA . ILE A 1 178 ? 27.728 -5.271 -48.751 1.00 96.31 178 ILE A CA 1
ATOM 1383 C C . ILE A 1 178 ? 27.313 -4.246 -47.687 1.00 96.31 178 ILE A C 1
ATOM 1385 O O . ILE A 1 178 ? 26.132 -4.036 -47.420 1.00 96.31 178 ILE A O 1
ATOM 1389 N N . ALA A 1 179 ? 28.281 -3.549 -47.087 1.00 95.75 179 ALA A N 1
ATOM 1390 C CA . ALA A 1 179 ? 28.030 -2.640 -45.968 1.00 95.75 179 ALA A CA 1
ATOM 1391 C C . ALA A 1 179 ? 27.024 -1.517 -46.300 1.00 95.75 179 ALA A C 1
ATOM 1393 O O . ALA A 1 179 ? 26.280 -1.083 -45.424 1.00 95.75 179 ALA A O 1
ATOM 1394 N N . SER A 1 180 ? 26.952 -1.064 -47.559 1.00 95.69 180 SER A N 1
ATOM 1395 C CA . SER A 1 180 ? 25.980 -0.048 -47.995 1.00 95.69 180 SER A CA 1
ATOM 1396 C C . SER A 1 180 ? 24.522 -0.523 -47.998 1.00 95.69 180 SER A C 1
ATOM 1398 O O . SER A 1 180 ? 23.629 0.314 -48.089 1.00 95.69 180 SER A O 1
ATOM 1400 N N . GLU A 1 181 ? 24.277 -1.832 -47.933 1.00 94.75 181 GLU A N 1
ATOM 1401 C CA . GLU A 1 181 ? 22.936 -2.439 -47.912 1.00 94.75 181 GLU A CA 1
ATOM 1402 C C . GLU A 1 181 ? 22.422 -2.660 -46.484 1.00 94.75 181 GLU A C 1
ATOM 1404 O O . GLU A 1 181 ? 21.225 -2.816 -46.260 1.00 94.75 181 GLU A O 1
ATOM 1409 N N . LEU A 1 182 ? 23.322 -2.632 -45.497 1.00 94.62 182 LEU A N 1
ATOM 1410 C CA . LEU A 1 182 ? 23.001 -2.827 -44.080 1.00 94.62 182 LEU A CA 1
ATOM 1411 C C . LEU A 1 182 ? 22.595 -1.527 -43.369 1.00 94.62 182 LEU A C 1
ATOM 1413 O O . LEU A 1 182 ? 22.358 -1.525 -42.159 1.00 94.62 182 LEU A O 1
ATOM 1417 N N . VAL A 1 183 ? 22.531 -0.420 -44.110 1.00 94.25 183 VAL A N 1
ATOM 1418 C CA . VAL A 1 183 ? 22.251 0.922 -43.598 1.00 94.25 183 VAL A CA 1
ATOM 1419 C C . VAL A 1 183 ? 21.030 1.514 -44.299 1.00 94.25 183 VAL A C 1
ATOM 1421 O O . VAL A 1 183 ? 20.864 1.381 -45.508 1.00 94.25 183 VAL A O 1
ATOM 1424 N N . SER A 1 184 ? 20.167 2.177 -43.534 1.00 93.81 184 SER A N 1
ATOM 1425 C CA . SER A 1 184 ? 18.996 2.904 -44.038 1.00 93.81 184 SER A CA 1
ATOM 1426 C C . SER A 1 184 ? 19.300 4.397 -44.109 1.00 93.81 184 SER A C 1
ATOM 1428 O O . SER A 1 184 ? 19.924 4.934 -43.197 1.00 93.81 184 SER A O 1
ATOM 1430 N N . TYR A 1 185 ? 18.892 5.063 -45.187 1.00 94.94 185 TYR A N 1
ATOM 1431 C CA . TYR A 1 185 ? 19.170 6.481 -45.438 1.00 94.94 185 TYR A CA 1
ATOM 1432 C C . TYR A 1 185 ? 18.190 7.062 -46.468 1.00 94.94 185 TYR A C 1
ATOM 1434 O O . TYR A 1 185 ? 17.553 6.328 -47.223 1.00 94.94 185 TYR A O 1
ATOM 1442 N N . ASP A 1 186 ? 18.090 8.392 -46.528 1.00 95.75 186 ASP A N 1
ATOM 1443 C CA . ASP A 1 186 ? 17.354 9.104 -47.583 1.00 95.75 186 ASP A CA 1
ATOM 1444 C C . ASP A 1 186 ? 18.058 8.921 -48.939 1.00 95.75 186 ASP A C 1
ATOM 1446 O O . ASP A 1 186 ? 19.269 9.131 -49.052 1.00 95.75 186 ASP A O 1
ATOM 1450 N N . ASN A 1 187 ? 17.303 8.567 -49.984 1.00 93.81 187 ASN A N 1
ATOM 1451 C CA . ASN A 1 187 ? 17.814 8.272 -51.325 1.00 93.81 187 ASN A CA 1
ATOM 1452 C C . ASN A 1 187 ? 18.726 9.372 -51.902 1.00 93.81 187 ASN A C 1
ATOM 1454 O O . ASN A 1 187 ? 19.636 9.069 -52.679 1.00 93.81 187 ASN A O 1
ATOM 1458 N N . LYS A 1 188 ? 18.554 10.635 -51.491 1.00 94.44 188 LYS A N 1
ATOM 1459 C CA . LYS A 1 188 ? 19.445 11.733 -51.905 1.00 94.44 188 LYS A CA 1
ATOM 1460 C C . LYS A 1 188 ? 20.909 11.542 -51.474 1.00 94.44 188 LYS A C 1
ATOM 1462 O O . LYS A 1 188 ? 21.802 12.116 -52.086 1.00 94.44 188 LYS A O 1
ATOM 1467 N N . TYR A 1 189 ? 21.169 10.719 -50.456 1.00 95.75 189 TYR A N 1
ATOM 1468 C CA . TYR A 1 189 ? 22.512 10.396 -49.964 1.00 95.75 189 TYR A CA 1
ATOM 1469 C C . TYR A 1 189 ? 23.082 9.091 -50.544 1.00 95.75 189 TYR A C 1
ATOM 1471 O O . TYR A 1 189 ? 24.203 8.714 -50.203 1.00 95.75 189 TYR A O 1
ATOM 1479 N N . SER A 1 190 ? 22.350 8.400 -51.425 1.00 95.06 190 SER A N 1
ATOM 1480 C CA . SER A 1 190 ? 22.722 7.076 -51.953 1.00 95.06 190 SER A CA 1
ATOM 1481 C C . SER A 1 190 ? 24.136 7.006 -52.524 1.00 95.06 190 SER A C 1
ATOM 1483 O O . SER A 1 190 ? 24.891 6.093 -52.193 1.00 95.06 190 SER A O 1
ATOM 1485 N N . GLU A 1 191 ? 24.539 7.994 -53.319 1.00 96.19 191 GLU A N 1
ATOM 1486 C CA . GLU A 1 191 ? 25.877 8.041 -53.912 1.00 96.19 191 GLU A CA 1
ATOM 1487 C C . GLU A 1 191 ? 26.982 8.200 -52.861 1.00 96.19 191 GLU A C 1
ATOM 1489 O O . GLU A 1 191 ? 28.037 7.574 -52.974 1.00 96.19 191 GLU A O 1
ATOM 1494 N N . ILE A 1 192 ? 26.724 8.963 -51.796 1.00 96.25 192 ILE A N 1
ATOM 1495 C CA . ILE A 1 192 ? 27.658 9.132 -50.678 1.00 96.25 192 ILE A CA 1
ATOM 1496 C C . ILE A 1 192 ? 27.794 7.827 -49.895 1.00 96.25 192 ILE A C 1
ATOM 1498 O O . ILE A 1 192 ? 28.909 7.399 -49.598 1.00 96.25 192 ILE A O 1
ATOM 1502 N N . ILE A 1 193 ? 26.679 7.160 -49.600 1.00 96.44 193 ILE A N 1
ATOM 1503 C CA . ILE A 1 193 ? 26.699 5.900 -48.854 1.00 96.44 193 ILE A CA 1
ATOM 1504 C C . ILE A 1 193 ? 27.373 4.790 -49.661 1.00 96.44 193 ILE A C 1
ATOM 1506 O O . ILE A 1 193 ? 28.220 4.070 -49.133 1.00 96.44 193 ILE A O 1
ATOM 1510 N N . ARG A 1 194 ? 27.094 4.693 -50.963 1.00 95.50 194 ARG A N 1
ATOM 1511 C CA . ARG A 1 194 ? 27.801 3.775 -51.868 1.00 95.50 194 ARG A CA 1
ATOM 1512 C C . ARG A 1 194 ? 29.289 4.101 -51.975 1.00 95.50 194 ARG A C 1
ATOM 1514 O O . ARG A 1 194 ? 30.096 3.186 -52.087 1.00 95.50 194 ARG A O 1
ATOM 1521 N N . TRP A 1 195 ? 29.677 5.374 -51.935 1.00 95.69 195 TRP A N 1
ATOM 1522 C CA . TRP A 1 195 ? 31.088 5.764 -51.940 1.00 95.69 195 TRP A CA 1
ATOM 1523 C C . TRP A 1 195 ? 31.810 5.339 -50.654 1.00 95.69 195 TRP A C 1
ATOM 1525 O O . TRP A 1 195 ? 32.912 4.797 -50.723 1.00 95.69 195 TRP A O 1
ATOM 1535 N N . LEU A 1 196 ? 31.174 5.527 -49.495 1.00 95.44 196 LEU A N 1
ATOM 1536 C CA . LEU A 1 196 ? 31.741 5.183 -48.187 1.00 95.44 196 LEU A CA 1
ATOM 1537 C C . LEU A 1 196 ? 31.762 3.674 -47.913 1.00 95.44 196 LEU A C 1
ATOM 1539 O O . LEU A 1 196 ? 32.746 3.148 -47.396 1.00 95.44 196 LEU A O 1
ATOM 1543 N N . LEU A 1 197 ? 30.669 2.980 -48.234 1.00 96.00 197 LEU A N 1
ATOM 1544 C CA . LEU A 1 197 ? 30.408 1.611 -47.783 1.00 96.00 197 LEU A CA 1
ATOM 1545 C C . LEU A 1 197 ? 30.254 0.600 -48.922 1.00 96.00 197 LEU A C 1
ATOM 1547 O O . LEU A 1 197 ? 30.392 -0.596 -48.689 1.00 96.00 197 LEU A O 1
ATOM 1551 N N . GLY A 1 198 ? 30.030 1.046 -50.159 1.00 94.12 198 GLY A N 1
ATOM 1552 C CA . GLY A 1 198 ? 29.737 0.157 -51.288 1.00 94.12 198 GLY A CA 1
ATOM 1553 C C . GLY A 1 198 ? 30.892 -0.759 -51.685 1.00 94.12 198 GLY A C 1
ATOM 1554 O O . GLY A 1 198 ? 30.665 -1.769 -52.337 1.00 94.12 198 GLY A O 1
ATOM 1555 N N . ARG A 1 199 ? 32.129 -0.456 -51.274 1.00 93.88 199 ARG A N 1
ATOM 1556 C CA . ARG A 1 199 ? 33.322 -1.285 -51.538 1.00 93.88 199 ARG A CA 1
ATOM 1557 C C . ARG A 1 199 ? 33.769 -2.137 -50.347 1.00 93.88 199 ARG A C 1
ATOM 1559 O O . ARG A 1 199 ? 34.887 -2.658 -50.362 1.00 93.88 199 ARG A O 1
ATOM 1566 N N . THR A 1 200 ? 32.922 -2.247 -49.327 1.00 95.56 200 THR A N 1
ATOM 1567 C CA . THR A 1 200 ? 33.210 -2.988 -48.100 1.00 95.56 200 THR A CA 1
ATOM 1568 C C . THR A 1 200 ? 32.226 -4.142 -47.958 1.00 95.56 200 THR A C 1
ATOM 1570 O O . THR A 1 200 ? 31.023 -3.918 -47.856 1.00 95.56 200 THR A O 1
ATOM 1573 N N . ALA A 1 201 ? 32.738 -5.369 -47.940 1.00 96.44 201 ALA A N 1
ATOM 1574 C CA . ALA A 1 201 ? 31.958 -6.557 -47.611 1.00 96.44 201 ALA A CA 1
ATOM 1575 C C . ALA A 1 201 ? 31.887 -6.736 -46.089 1.00 96.44 201 ALA A C 1
ATOM 1577 O O . ALA A 1 201 ? 32.851 -6.427 -45.384 1.00 96.44 201 ALA A O 1
ATOM 1578 N N . VAL A 1 202 ? 30.768 -7.250 -45.586 1.00 97.12 202 VAL A N 1
ATOM 1579 C CA . VAL A 1 202 ? 30.620 -7.638 -44.180 1.00 97.12 202 VAL A CA 1
ATOM 1580 C C . VAL A 1 202 ? 30.614 -9.158 -44.074 1.00 97.12 202 VAL A C 1
ATOM 1582 O O . VAL A 1 202 ? 29.923 -9.823 -44.842 1.00 97.12 202 VAL A O 1
ATOM 1585 N N . ALA A 1 203 ? 31.394 -9.695 -43.140 1.00 96.62 203 ALA A N 1
ATOM 1586 C CA . ALA A 1 203 ? 31.478 -11.120 -42.841 1.00 96.62 203 ALA A CA 1
ATOM 1587 C C . ALA A 1 203 ? 31.050 -11.402 -41.393 1.00 96.62 203 ALA A C 1
ATOM 1589 O O . ALA A 1 203 ? 31.066 -10.500 -40.557 1.00 96.62 203 ALA A O 1
ATOM 1590 N N . GLU A 1 204 ? 30.661 -12.637 -41.089 1.00 95.44 204 GLU A N 1
ATOM 1591 C CA . GLU A 1 204 ? 30.229 -13.031 -39.743 1.00 95.44 204 GLU A CA 1
ATOM 1592 C C . GLU A 1 204 ? 31.382 -12.944 -38.737 1.00 95.44 204 GLU A C 1
ATOM 1594 O O . GLU A 1 204 ? 31.273 -12.246 -37.731 1.00 95.44 204 GLU A O 1
ATOM 1599 N N . ASP A 1 205 ? 32.513 -13.564 -39.066 1.00 94.62 205 ASP A N 1
ATOM 1600 C CA . ASP A 1 205 ? 33.688 -13.691 -38.203 1.00 94.62 205 ASP A CA 1
ATOM 1601 C C . ASP A 1 205 ? 35.005 -13.505 -38.983 1.00 94.62 205 ASP A C 1
ATOM 1603 O O . ASP A 1 205 ? 35.024 -13.345 -40.211 1.00 94.62 205 ASP A O 1
ATOM 1607 N N . ILE A 1 206 ? 36.128 -13.489 -38.257 1.00 93.81 206 ILE A N 1
ATOM 1608 C CA . ILE A 1 206 ? 37.454 -13.247 -38.840 1.00 93.81 206 ILE A CA 1
ATOM 1609 C C . ILE A 1 206 ? 37.930 -14.378 -39.746 1.00 93.81 206 ILE A C 1
ATOM 1611 O O . ILE A 1 206 ? 38.588 -14.102 -40.747 1.00 93.81 206 ILE A O 1
ATOM 1615 N N . ASP A 1 207 ? 37.594 -15.628 -39.441 1.00 95.31 207 ASP A N 1
ATOM 1616 C CA . ASP A 1 207 ? 38.040 -16.784 -40.216 1.00 95.31 207 ASP A CA 1
ATOM 1617 C C . ASP A 1 207 ? 37.348 -16.799 -41.583 1.00 95.31 207 ASP A C 1
ATOM 1619 O O . ASP A 1 207 ? 38.003 -16.917 -42.626 1.00 95.31 207 ASP A O 1
ATOM 1623 N N . SER A 1 208 ? 36.040 -16.543 -41.583 1.00 96.12 208 SER A N 1
ATOM 1624 C CA . SER A 1 208 ? 35.219 -16.302 -42.766 1.00 96.12 208 SER A CA 1
ATOM 1625 C C . SER A 1 208 ? 35.756 -15.117 -43.572 1.00 96.12 208 SER A C 1
ATOM 1627 O O . SER A 1 208 ? 35.978 -15.228 -44.782 1.00 96.12 208 SER A O 1
ATOM 1629 N N . ALA A 1 209 ? 36.075 -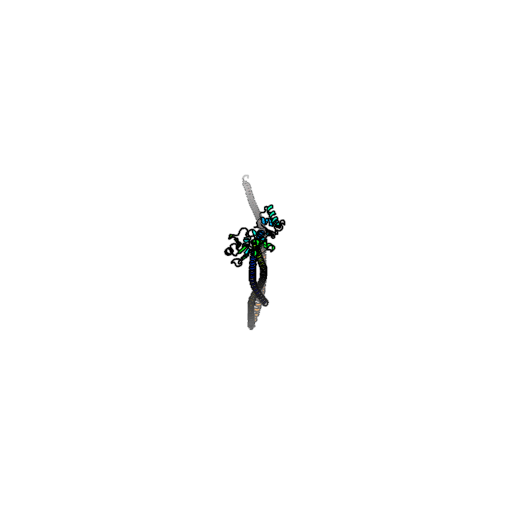13.996 -42.915 1.00 95.38 209 ALA A N 1
ATOM 1630 C CA . ALA A 1 209 ? 36.661 -12.835 -43.581 1.00 95.38 209 ALA A CA 1
ATOM 1631 C C . ALA A 1 209 ? 38.017 -13.155 -44.239 1.00 95.38 209 ALA A C 1
ATOM 1633 O O . ALA A 1 209 ? 38.265 -12.732 -45.371 1.00 95.38 209 ALA A O 1
ATOM 1634 N N . ILE A 1 210 ? 38.889 -13.928 -43.579 1.00 95.12 210 ILE A N 1
ATOM 1635 C CA . ILE A 1 210 ? 40.185 -14.361 -44.128 1.00 95.12 210 ILE A CA 1
ATOM 1636 C C . ILE A 1 210 ? 39.983 -15.273 -45.342 1.00 95.12 210 ILE A C 1
ATOM 1638 O O . ILE A 1 210 ? 40.684 -15.111 -46.347 1.00 95.12 210 ILE A O 1
ATOM 1642 N N . ALA A 1 211 ? 39.043 -16.218 -45.272 1.00 95.81 211 ALA A N 1
ATOM 1643 C CA . ALA A 1 211 ? 38.736 -17.130 -46.370 1.00 95.81 211 ALA A CA 1
ATOM 1644 C C . ALA A 1 211 ? 38.246 -16.370 -47.614 1.00 95.81 211 ALA A C 1
ATOM 1646 O O . ALA A 1 211 ? 38.784 -16.562 -48.710 1.00 95.81 211 ALA A O 1
ATOM 1647 N N . ILE A 1 212 ? 37.300 -15.440 -47.431 1.00 95.38 212 ILE A N 1
ATOM 1648 C CA . ILE A 1 212 ? 36.783 -14.578 -48.502 1.00 95.38 212 ILE A CA 1
ATOM 1649 C C . ILE A 1 212 ? 37.914 -13.709 -49.070 1.00 95.38 212 ILE A C 1
ATOM 1651 O O . ILE A 1 212 ? 38.119 -13.672 -50.286 1.00 95.38 212 ILE A O 1
ATOM 1655 N N . ALA A 1 213 ? 38.704 -13.057 -48.211 1.00 94.81 213 ALA A N 1
ATOM 1656 C CA . ALA A 1 213 ? 39.800 -12.193 -48.643 1.00 94.81 213 ALA A CA 1
ATOM 1657 C C . ALA A 1 213 ? 40.830 -12.947 -49.499 1.00 94.81 213 ALA A C 1
ATOM 1659 O O . ALA A 1 213 ? 41.224 -12.452 -50.556 1.00 94.81 213 ALA A O 1
ATOM 1660 N N . LYS A 1 214 ? 41.228 -14.162 -49.093 1.00 94.19 214 LYS A N 1
ATOM 1661 C CA . LYS A 1 214 ? 42.156 -15.011 -49.859 1.00 94.19 214 LYS A CA 1
ATOM 1662 C C . LYS A 1 214 ? 41.581 -15.406 -51.217 1.00 94.19 214 LYS A C 1
ATOM 1664 O O . LYS A 1 214 ? 42.268 -15.248 -52.226 1.00 94.19 214 LYS A O 1
ATOM 1669 N N . LYS A 1 215 ? 40.327 -15.872 -51.255 1.00 94.38 215 LYS A N 1
ATOM 1670 C CA . LYS A 1 215 ? 39.658 -16.311 -52.490 1.00 94.38 215 LYS A CA 1
ATOM 1671 C C . LYS A 1 215 ? 39.615 -15.211 -53.548 1.00 94.38 215 LYS A C 1
ATOM 1673 O O . LYS A 1 215 ? 39.852 -15.478 -54.721 1.00 94.38 215 LYS A O 1
ATOM 1678 N N . TYR A 1 216 ? 39.367 -13.974 -53.128 1.00 94.25 216 TYR A N 1
ATOM 1679 C CA . TYR A 1 216 ? 39.311 -12.820 -54.026 1.00 94.25 216 TYR A CA 1
ATOM 1680 C C . TYR A 1 216 ? 40.621 -12.028 -54.107 1.00 94.25 216 TYR A C 1
ATOM 1682 O O . TYR A 1 216 ? 40.611 -10.896 -54.597 1.00 94.25 216 TYR A O 1
ATOM 1690 N N . SER A 1 217 ? 41.738 -12.603 -53.647 1.00 93.50 217 SER A N 1
ATOM 1691 C CA . SER A 1 217 ? 43.083 -12.013 -53.718 1.00 93.50 217 SER A CA 1
ATOM 1692 C C . SER A 1 217 ? 43.189 -10.616 -53.090 1.00 93.50 217 SER A C 1
ATOM 1694 O O . SER A 1 217 ? 43.860 -9.737 -53.624 1.00 93.50 217 SER A O 1
ATOM 1696 N N . TYR A 1 218 ? 42.510 -10.396 -51.960 1.00 92.62 218 TYR A N 1
ATOM 1697 C CA . TYR A 1 218 ? 42.545 -9.153 -51.180 1.00 92.62 218 TYR A CA 1
ATOM 1698 C C . TYR A 1 218 ? 42.192 -7.890 -51.992 1.00 92.62 218 TYR A C 1
ATOM 1700 O O . TYR A 1 218 ? 42.727 -6.808 -51.739 1.00 92.62 218 TYR A O 1
ATOM 1708 N N . ARG A 1 219 ? 41.298 -8.008 -52.984 1.00 91.69 219 ARG A N 1
ATOM 1709 C CA . ARG A 1 219 ? 40.917 -6.901 -53.887 1.00 91.69 219 ARG A CA 1
ATOM 1710 C C . ARG A 1 219 ? 40.003 -5.847 -53.259 1.00 91.69 219 ARG A C 1
ATOM 1712 O O . ARG A 1 219 ? 39.903 -4.732 -53.775 1.00 91.69 219 ARG A O 1
ATOM 1719 N N . PHE A 1 220 ? 39.326 -6.180 -52.167 1.00 93.62 220 PHE A N 1
ATOM 1720 C CA . PHE A 1 220 ? 38.373 -5.301 -51.494 1.00 93.62 220 PHE A CA 1
ATOM 1721 C C . PHE A 1 220 ? 38.468 -5.439 -49.977 1.00 93.62 220 PHE A C 1
ATOM 1723 O O . PHE A 1 220 ? 39.121 -6.342 -49.455 1.00 93.62 220 PHE A O 1
ATOM 1730 N N . ARG A 1 221 ? 37.845 -4.490 -49.278 1.00 95.38 221 ARG A N 1
ATOM 1731 C CA . ARG A 1 221 ? 37.840 -4.428 -47.819 1.00 95.38 221 ARG A CA 1
ATOM 1732 C C . ARG A 1 221 ? 36.744 -5.331 -47.259 1.00 95.38 221 ARG A C 1
ATOM 1734 O O . ARG A 1 221 ? 35.634 -5.332 -47.785 1.00 95.38 221 ARG A O 1
ATOM 1741 N N . ILE A 1 222 ? 37.045 -6.043 -46.179 1.00 96.50 222 ILE A N 1
ATOM 1742 C CA . ILE A 1 222 ? 36.103 -6.898 -45.452 1.00 96.50 222 ILE A CA 1
ATOM 1743 C C . ILE A 1 222 ? 36.098 -6.487 -43.983 1.00 96.50 222 ILE A C 1
ATOM 1745 O O . ILE A 1 222 ? 37.159 -6.226 -43.413 1.00 96.50 222 ILE A O 1
ATOM 1749 N N . VAL A 1 223 ? 34.915 -6.398 -43.382 1.00 95.38 223 VAL A N 1
ATOM 1750 C CA . VAL A 1 223 ? 34.736 -6.099 -41.958 1.00 95.38 223 VAL A CA 1
ATOM 1751 C C . VAL A 1 223 ? 33.881 -7.183 -41.316 1.00 95.38 223 VAL A C 1
ATOM 1753 O O . VAL A 1 223 ? 32.878 -7.586 -41.892 1.00 95.38 223 VAL A O 1
ATOM 1756 N N . THR A 1 224 ? 34.266 -7.677 -40.145 1.00 94.88 224 THR A N 1
ATOM 1757 C CA . THR A 1 224 ? 33.475 -8.679 -39.414 1.00 94.88 224 THR A CA 1
ATOM 1758 C C . THR A 1 224 ? 32.341 -8.024 -38.625 1.00 94.88 224 THR A C 1
ATOM 1760 O O . THR A 1 224 ? 32.384 -6.816 -38.374 1.00 94.88 224 THR A O 1
ATOM 1763 N N . LEU A 1 225 ? 31.341 -8.797 -38.187 1.00 92.12 225 LEU A N 1
ATOM 1764 C CA . LEU A 1 225 ? 30.275 -8.288 -37.310 1.00 92.12 225 LEU A CA 1
ATOM 1765 C C . LEU A 1 225 ? 30.833 -7.683 -36.012 1.00 92.12 225 LEU A C 1
ATOM 1767 O O . LEU A 1 225 ? 30.345 -6.645 -35.567 1.00 92.12 225 LEU A O 1
ATOM 1771 N N . ASP A 1 226 ? 31.921 -8.255 -35.495 1.00 87.25 226 ASP A N 1
ATOM 1772 C CA . ASP A 1 226 ? 32.640 -7.776 -34.307 1.00 87.25 226 ASP A CA 1
ATOM 1773 C C . ASP A 1 226 ? 33.577 -6.584 -34.583 1.00 87.25 226 ASP A C 1
ATOM 1775 O O . ASP A 1 226 ? 34.226 -6.059 -33.675 1.00 87.25 226 ASP A O 1
ATOM 1779 N N . GLY A 1 227 ? 33.652 -6.115 -35.832 1.00 88.50 227 GLY A N 1
ATOM 1780 C CA . GLY A 1 227 ? 34.389 -4.908 -36.195 1.00 88.50 227 GLY A CA 1
ATOM 1781 C C . GLY A 1 227 ? 35.894 -5.105 -36.398 1.00 88.50 227 GLY A C 1
ATOM 1782 O O . GLY A 1 227 ? 36.649 -4.142 -36.263 1.00 88.50 227 GLY A O 1
ATOM 1783 N N . GLN A 1 228 ? 36.352 -6.308 -36.748 1.00 91.19 228 GLN A N 1
ATOM 1784 C CA . GLN A 1 228 ? 37.715 -6.522 -37.252 1.00 91.19 228 GLN A CA 1
ATOM 1785 C C . GLN A 1 228 ? 37.767 -6.213 -38.748 1.00 91.19 228 GLN A C 1
ATOM 1787 O O . GLN A 1 228 ? 36.793 -6.425 -39.466 1.00 91.19 228 GLN A O 1
ATOM 1792 N N . VAL A 1 229 ? 38.902 -5.715 -39.234 1.00 93.50 229 VAL A N 1
ATOM 1793 C CA . VAL A 1 229 ? 39.055 -5.241 -40.617 1.00 93.50 229 VAL A CA 1
ATOM 1794 C C . VAL A 1 229 ? 40.143 -6.009 -41.340 1.00 93.50 229 VAL A C 1
ATOM 1796 O O . VAL A 1 229 ? 41.248 -6.154 -40.825 1.00 93.50 229 VAL A O 1
ATOM 1799 N N . ILE A 1 230 ? 39.861 -6.385 -42.582 1.00 94.88 230 ILE A N 1
ATOM 1800 C CA . ILE A 1 230 ? 40.848 -6.777 -43.585 1.00 94.88 230 ILE A CA 1
ATOM 1801 C C . ILE A 1 230 ? 40.752 -5.760 -44.721 1.00 94.88 230 ILE A C 1
ATOM 1803 O O . ILE A 1 230 ? 39.734 -5.668 -45.405 1.00 94.88 230 ILE A O 1
ATOM 1807 N N . ASN A 1 231 ? 41.787 -4.950 -44.916 1.00 93.81 231 ASN A N 1
ATOM 1808 C CA . ASN A 1 231 ? 41.822 -3.979 -46.004 1.00 93.81 231 ASN A CA 1
ATOM 1809 C C . ASN A 1 231 ? 42.216 -4.641 -47.326 1.00 93.81 231 ASN A C 1
ATOM 1811 O O . ASN A 1 231 ? 42.856 -5.697 -47.362 1.00 93.81 231 ASN A O 1
ATOM 1815 N N . ALA A 1 232 ? 41.898 -3.957 -48.427 1.00 89.88 232 ALA A N 1
ATOM 1816 C CA . ALA A 1 232 ? 42.471 -4.303 -49.718 1.00 89.88 232 ALA A CA 1
ATOM 1817 C C . ALA A 1 232 ? 44.010 -4.250 -49.634 1.00 89.88 232 ALA A C 1
ATOM 1819 O O . ALA A 1 232 ? 44.572 -3.340 -49.023 1.00 89.88 232 ALA A O 1
ATOM 1820 N N . GLY A 1 233 ? 44.686 -5.244 -50.207 1.00 88.56 233 GLY A N 1
ATOM 1821 C CA . GLY A 1 233 ? 46.135 -5.425 -50.050 1.00 88.56 233 GLY A CA 1
ATOM 1822 C C . GLY A 1 233 ? 46.561 -6.189 -48.788 1.00 88.56 233 GLY A C 1
ATOM 1823 O O . GLY A 1 233 ? 47.754 -6.376 -48.574 1.00 88.56 233 GLY A O 1
ATOM 1824 N N . GLY A 1 234 ? 45.612 -6.670 -47.977 1.00 86.19 234 GLY A N 1
ATOM 1825 C CA . GLY A 1 234 ? 45.854 -7.704 -46.966 1.00 86.19 234 GLY A CA 1
ATOM 1826 C C . GLY A 1 234 ? 46.267 -7.219 -45.578 1.00 86.19 234 GLY A C 1
ATOM 1827 O O . GLY A 1 234 ? 46.526 -8.053 -44.713 1.00 86.19 234 GLY A O 1
ATOM 1828 N N . SER A 1 235 ? 46.298 -5.907 -45.319 1.00 92.69 235 SER A N 1
ATOM 1829 C CA . SER A 1 235 ? 46.512 -5.416 -43.953 1.00 92.69 235 SER A CA 1
ATOM 1830 C C . SER A 1 235 ? 45.292 -5.706 -43.079 1.00 92.69 235 SER A C 1
ATOM 1832 O O . SER A 1 235 ? 44.150 -5.517 -43.500 1.00 92.69 235 SER A O 1
ATOM 1834 N N . MET A 1 236 ? 45.534 -6.168 -41.855 1.00 91.00 236 MET A N 1
ATOM 1835 C CA . MET A 1 236 ? 44.486 -6.537 -40.906 1.00 91.00 236 MET A CA 1
ATOM 1836 C C . MET A 1 236 ? 44.529 -5.625 -39.686 1.00 91.00 236 MET A C 1
ATOM 1838 O O . MET A 1 236 ? 45.597 -5.200 -39.245 1.00 91.00 236 MET A O 1
ATOM 1842 N N . THR A 1 237 ? 43.365 -5.299 -39.142 1.00 87.12 237 THR A N 1
ATOM 1843 C CA . THR A 1 237 ? 43.223 -4.487 -37.933 1.00 87.12 237 THR A CA 1
ATOM 1844 C C . THR A 1 237 ? 42.208 -5.151 -37.015 1.00 87.12 237 THR A C 1
ATOM 1846 O O . THR A 1 237 ? 41.089 -5.443 -37.428 1.00 87.12 237 THR A O 1
ATOM 1849 N N . GLY A 1 238 ? 42.602 -5.387 -35.769 1.00 80.44 238 GLY A N 1
ATOM 1850 C CA . GLY A 1 238 ? 41.763 -5.980 -34.732 1.00 80.44 238 GLY A CA 1
ATOM 1851 C C . GLY A 1 238 ? 42.259 -5.577 -33.344 1.00 80.44 238 GLY A C 1
ATOM 1852 O O . GLY A 1 238 ? 43.321 -4.967 -33.219 1.00 80.44 238 GLY A O 1
ATOM 1853 N N . GLY A 1 239 ? 41.479 -5.894 -32.311 1.00 77.56 239 GLY A N 1
ATOM 1854 C CA . GLY A 1 239 ? 41.745 -5.518 -30.919 1.00 77.56 239 GLY A CA 1
ATOM 1855 C C . GLY A 1 239 ? 40.503 -4.945 -30.233 1.00 77.56 239 GLY A C 1
ATOM 1856 O O . GLY A 1 239 ? 39.401 -5.008 -30.774 1.00 77.56 239 GLY A O 1
ATOM 1857 N N . SER A 1 240 ? 40.679 -4.388 -29.034 1.00 65.88 240 SER A N 1
ATOM 1858 C CA . SER A 1 240 ? 39.608 -3.745 -28.261 1.00 65.88 240 SER A CA 1
ATOM 1859 C C . SER A 1 240 ? 39.074 -2.482 -28.961 1.00 65.88 240 SER A C 1
ATOM 1861 O O . SER A 1 240 ? 39.822 -1.781 -29.643 1.00 65.88 240 SER A O 1
ATOM 1863 N N . ARG A 1 241 ? 37.785 -2.166 -28.764 1.00 59.41 241 ARG A N 1
ATOM 1864 C CA . ARG A 1 241 ? 37.076 -1.025 -29.384 1.00 59.41 241 ARG A CA 1
ATOM 1865 C C . ARG A 1 241 ? 37.853 0.305 -29.259 1.00 59.41 241 ARG A C 1
ATOM 1867 O O . ARG A 1 241 ? 38.263 0.695 -28.169 1.00 59.41 241 ARG A O 1
ATOM 1874 N N . VAL A 1 242 ? 38.019 1.017 -30.380 1.00 52.78 242 VAL A N 1
ATOM 1875 C CA . VAL A 1 242 ? 38.681 2.340 -30.475 1.00 52.78 242 VAL A CA 1
ATOM 1876 C C . VAL A 1 242 ? 37.800 3.444 -29.861 1.00 52.78 242 VAL A C 1
ATOM 1878 O O . VAL A 1 242 ? 36.583 3.365 -29.944 1.00 52.78 242 VAL A O 1
ATOM 1881 N N . GLN A 1 243 ? 38.395 4.511 -29.309 1.00 49.50 243 GLN A N 1
ATOM 1882 C CA . GLN A 1 243 ? 37.743 5.620 -28.572 1.00 49.50 243 GLN A CA 1
ATOM 1883 C C . GLN A 1 243 ? 36.609 6.394 -29.291 1.00 49.50 243 GLN A C 1
ATOM 1885 O O . GLN A 1 243 ? 35.891 7.142 -28.636 1.00 49.50 243 GLN A O 1
ATOM 1890 N N . ASN A 1 244 ? 36.413 6.215 -30.603 1.00 50.66 244 ASN A N 1
ATOM 1891 C CA . ASN A 1 244 ? 35.268 6.778 -31.340 1.00 50.66 244 ASN A CA 1
ATOM 1892 C C . ASN A 1 244 ? 34.051 5.834 -31.380 1.00 50.66 244 ASN A C 1
ATOM 1894 O O . ASN A 1 244 ? 33.031 6.190 -31.968 1.00 50.66 244 ASN A O 1
ATOM 1898 N N . ALA A 1 245 ? 34.172 4.639 -30.794 1.00 55.41 245 ALA A N 1
ATOM 1899 C CA . ALA A 1 245 ? 33.125 3.634 -30.734 1.00 55.41 245 ALA A CA 1
ATOM 1900 C C . ALA A 1 245 ? 32.003 4.110 -29.816 1.00 55.41 245 ALA A C 1
ATOM 1902 O O . ALA A 1 245 ? 32.166 4.191 -28.598 1.00 55.41 245 ALA A O 1
ATOM 1903 N N . GLY A 1 246 ? 30.865 4.444 -30.403 1.00 69.00 246 GLY A N 1
ATOM 1904 C CA . GLY A 1 246 ? 29.707 4.855 -29.636 1.00 69.00 246 GLY A CA 1
ATOM 1905 C C . GLY A 1 246 ? 28.772 5.807 -30.351 1.00 69.00 246 GLY A C 1
ATOM 1906 O O . GLY A 1 246 ? 27.652 5.959 -29.887 1.00 69.00 246 GLY A O 1
ATOM 1907 N N . ILE A 1 247 ? 29.186 6.467 -31.438 1.00 78.69 247 ILE A N 1
ATOM 1908 C CA . ILE A 1 247 ? 28.347 7.510 -32.051 1.00 78.69 247 ILE A CA 1
ATOM 1909 C C . ILE A 1 247 ? 27.106 6.879 -32.687 1.00 78.69 247 ILE A C 1
ATOM 1911 O O . ILE A 1 247 ? 25.998 7.340 -32.437 1.00 78.69 247 ILE A O 1
ATOM 1915 N N . LEU A 1 248 ? 27.281 5.795 -33.451 1.00 80.88 248 LEU A N 1
ATOM 1916 C CA . LEU A 1 248 ? 26.153 5.078 -34.056 1.00 80.88 248 LEU A CA 1
ATOM 1917 C C . LEU A 1 248 ? 25.423 4.190 -33.042 1.00 80.88 248 LEU A C 1
ATOM 1919 O O . LEU A 1 248 ? 24.199 4.100 -33.067 1.00 80.88 248 LEU A O 1
ATOM 1923 N N . SER A 1 249 ? 26.146 3.550 -32.116 1.00 79.25 249 SER A N 1
ATOM 1924 C CA . SER A 1 249 ? 25.505 2.670 -31.130 1.00 79.25 249 SER A CA 1
ATOM 1925 C C . SER A 1 249 ? 24.726 3.429 -30.052 1.00 79.25 249 SER A C 1
ATOM 1927 O O . SER A 1 249 ? 23.813 2.855 -29.472 1.00 79.25 249 SER A O 1
ATOM 1929 N N . ARG A 1 250 ? 25.045 4.705 -29.786 1.00 84.88 250 ARG A N 1
ATOM 1930 C CA . ARG A 1 250 ? 24.313 5.542 -28.820 1.00 84.88 250 ARG A CA 1
ATOM 1931 C C . ARG A 1 250 ? 22.879 5.806 -29.268 1.00 84.88 250 ARG A C 1
ATOM 1933 O O . ARG A 1 250 ? 21.982 5.643 -28.451 1.00 84.88 250 ARG A O 1
ATOM 1940 N N . GLY A 1 251 ? 22.661 6.158 -30.537 1.00 81.56 251 GLY A N 1
ATOM 1941 C CA . GLY A 1 251 ? 21.310 6.358 -31.077 1.00 81.56 251 GLY A CA 1
ATOM 1942 C C . GLY A 1 251 ? 20.455 5.096 -30.930 1.00 81.56 251 GLY A C 1
ATOM 1943 O O . GLY A 1 251 ? 19.360 5.139 -30.374 1.00 81.56 251 GLY A O 1
ATOM 1944 N N . ASN A 1 252 ? 21.020 3.940 -31.291 1.00 82.88 252 ASN A N 1
ATOM 1945 C CA . ASN A 1 252 ? 20.361 2.645 -31.109 1.00 82.88 252 ASN A CA 1
ATOM 1946 C C . ASN A 1 252 ? 20.100 2.308 -29.630 1.00 82.88 252 ASN A C 1
ATOM 1948 O O . ASN A 1 252 ? 19.049 1.762 -29.297 1.00 82.88 252 ASN A O 1
ATOM 1952 N N . GLU A 1 253 ? 21.042 2.619 -28.730 1.00 85.69 253 GLU A N 1
ATOM 1953 C CA . GLU A 1 253 ? 20.869 2.428 -27.285 1.00 85.69 253 GLU A CA 1
ATOM 1954 C C . GLU A 1 253 ? 19.724 3.300 -26.755 1.00 85.69 253 GLU A C 1
ATOM 1956 O O . GLU A 1 253 ? 18.892 2.794 -26.003 1.00 85.69 253 GLU A O 1
ATOM 1961 N N . ILE A 1 254 ? 19.632 4.563 -27.188 1.00 89.31 254 ILE A N 1
ATOM 1962 C CA . ILE A 1 254 ? 18.535 5.475 -26.841 1.00 89.31 254 ILE A CA 1
ATOM 1963 C C . ILE A 1 254 ? 17.196 4.905 -27.316 1.00 89.31 254 ILE A C 1
ATOM 1965 O O . ILE A 1 254 ? 16.268 4.808 -26.515 1.00 89.31 254 ILE A O 1
ATOM 1969 N N . GLU A 1 255 ? 17.078 4.499 -28.583 1.00 87.75 255 GLU A N 1
ATOM 1970 C CA . GLU A 1 255 ? 15.832 3.934 -29.122 1.00 87.75 255 GLU A CA 1
ATOM 1971 C C . GLU A 1 255 ? 15.415 2.656 -28.387 1.00 87.75 255 GLU A C 1
ATOM 1973 O O . GLU A 1 255 ? 14.258 2.517 -27.979 1.00 87.75 255 GLU A O 1
ATOM 1978 N N . ARG A 1 256 ? 16.364 1.745 -28.138 1.00 89.00 256 ARG A N 1
ATOM 1979 C CA . ARG A 1 256 ? 16.118 0.509 -27.385 1.00 89.00 256 ARG A CA 1
ATOM 1980 C C . ARG A 1 256 ? 15.661 0.800 -25.958 1.00 89.00 256 ARG A C 1
ATOM 1982 O O . ARG A 1 256 ? 14.704 0.187 -25.486 1.00 89.00 256 ARG A O 1
ATOM 1989 N N . LEU A 1 257 ? 16.329 1.725 -25.266 1.00 92.19 257 LEU A N 1
ATOM 1990 C CA . LEU A 1 257 ? 15.961 2.121 -23.908 1.00 92.19 257 LEU A CA 1
ATOM 1991 C C . LEU A 1 257 ? 14.588 2.794 -23.879 1.00 92.19 257 LEU A C 1
ATOM 1993 O O . LEU A 1 257 ? 13.790 2.460 -23.011 1.00 92.19 257 LEU A O 1
ATOM 1997 N N . LYS A 1 258 ? 14.265 3.664 -24.843 1.00 93.75 258 LYS A N 1
ATOM 1998 C CA . LYS A 1 258 ? 12.930 4.269 -24.971 1.00 93.75 258 LYS A CA 1
ATOM 1999 C C . LYS A 1 258 ? 11.841 3.220 -25.187 1.00 93.75 258 LYS A C 1
ATOM 2001 O O . LYS A 1 258 ? 10.804 3.290 -24.533 1.00 93.75 258 LYS A O 1
ATOM 2006 N N . GLY A 1 259 ? 12.081 2.229 -26.048 1.00 94.00 259 GLY A N 1
ATOM 2007 C CA . GLY A 1 259 ? 11.155 1.111 -26.251 1.00 94.00 259 GLY A CA 1
ATOM 2008 C C . GLY A 1 259 ? 10.950 0.281 -24.980 1.00 94.00 259 GLY A C 1
ATOM 2009 O O . GLY A 1 259 ? 9.816 -0.015 -24.608 1.00 94.00 259 GLY A O 1
ATOM 2010 N N . SER A 1 260 ? 12.040 -0.028 -24.271 1.00 94.50 260 SER A N 1
ATOM 2011 C CA . SER A 1 260 ? 11.994 -0.733 -22.983 1.00 94.50 260 SER A CA 1
ATOM 2012 C C . SER A 1 260 ? 11.224 0.061 -21.922 1.00 94.50 260 SER A C 1
ATOM 2014 O O . SER A 1 260 ? 10.319 -0.473 -21.286 1.00 94.50 260 SER A O 1
ATOM 2016 N N . LEU A 1 261 ? 11.504 1.363 -21.790 1.00 95.94 261 LEU A N 1
ATOM 2017 C CA . LEU A 1 261 ? 10.803 2.266 -20.876 1.00 95.94 261 LEU A CA 1
ATOM 2018 C C . LEU A 1 261 ? 9.309 2.365 -21.188 1.00 95.94 261 LEU A C 1
ATOM 2020 O O . LEU A 1 261 ? 8.507 2.391 -20.262 1.00 95.94 261 LEU A O 1
ATOM 2024 N N . ALA A 1 262 ? 8.919 2.379 -22.465 1.00 96.12 262 ALA A N 1
ATOM 2025 C CA . ALA A 1 262 ? 7.510 2.373 -22.852 1.00 96.12 262 ALA A CA 1
ATOM 2026 C C . ALA A 1 262 ? 6.802 1.072 -22.428 1.00 96.12 262 ALA A C 1
ATOM 2028 O O . ALA A 1 262 ? 5.674 1.120 -21.939 1.00 96.12 262 ALA A O 1
ATOM 2029 N N . SER A 1 263 ? 7.471 -0.081 -22.559 1.00 95.56 263 SER A N 1
ATOM 2030 C CA . SER A 1 263 ? 6.956 -1.360 -22.046 1.00 95.56 263 SER A CA 1
ATOM 2031 C C . SER A 1 263 ? 6.839 -1.348 -20.522 1.00 95.56 263 SER A C 1
ATOM 2033 O O . SER A 1 263 ? 5.785 -1.684 -19.987 1.00 95.56 263 SER A O 1
ATOM 2035 N N . MET A 1 264 ? 7.885 -0.898 -19.820 1.00 95.25 264 MET A N 1
ATOM 2036 C CA . MET A 1 264 ? 7.888 -0.794 -18.357 1.00 95.25 264 MET A CA 1
ATOM 2037 C C . MET A 1 264 ? 6.812 0.164 -17.842 1.00 95.25 264 MET A C 1
ATOM 2039 O O . MET A 1 264 ? 6.178 -0.138 -16.836 1.00 95.25 264 MET A O 1
ATOM 2043 N N . GLN A 1 265 ? 6.577 1.288 -18.527 1.00 96.44 265 GLN A N 1
ATOM 2044 C CA . GLN A 1 265 ? 5.511 2.228 -18.178 1.00 96.44 265 GLN A CA 1
ATOM 2045 C C . GLN A 1 265 ? 4.137 1.569 -18.316 1.00 96.44 265 GLN A C 1
ATOM 2047 O O . GLN A 1 265 ? 3.314 1.683 -17.416 1.00 96.44 265 GLN A O 1
ATOM 2052 N N . LYS A 1 266 ? 3.903 0.824 -19.402 1.00 96.88 266 LYS A N 1
ATOM 2053 C CA . LYS A 1 266 ? 2.641 0.103 -19.607 1.00 96.88 266 LYS A CA 1
ATOM 2054 C C . LYS A 1 266 ? 2.408 -0.971 -18.539 1.00 96.88 266 LYS A C 1
ATOM 2056 O O . LYS A 1 266 ? 1.283 -1.141 -18.079 1.00 96.88 266 LYS A O 1
ATOM 2061 N N . GLU A 1 267 ? 3.457 -1.694 -18.148 1.00 95.62 267 GLU A N 1
ATOM 2062 C CA . GLU A 1 267 ? 3.401 -2.650 -17.034 1.00 95.62 267 GLU A CA 1
ATOM 2063 C C . GLU A 1 267 ? 3.071 -1.947 -15.713 1.00 95.62 267 GLU A C 1
ATOM 2065 O O . GLU A 1 267 ? 2.188 -2.397 -14.987 1.00 95.62 267 GLU A O 1
ATOM 2070 N N . LEU A 1 268 ? 3.728 -0.817 -15.429 1.00 97.06 268 LEU A N 1
ATOM 2071 C CA . LEU A 1 268 ? 3.482 -0.006 -14.239 1.00 97.06 268 LEU A CA 1
ATOM 2072 C C . LEU A 1 268 ? 2.033 0.502 -14.180 1.00 97.06 268 LEU A C 1
ATOM 2074 O O . LEU A 1 268 ? 1.406 0.419 -13.126 1.00 97.06 268 LEU A O 1
ATOM 2078 N N . ASP A 1 269 ? 1.486 0.979 -15.298 1.00 96.88 269 ASP A N 1
ATOM 2079 C CA . ASP A 1 269 ? 0.095 1.438 -15.380 1.00 96.88 269 ASP A CA 1
ATOM 2080 C C . ASP A 1 269 ? -0.891 0.292 -15.085 1.00 96.88 269 ASP A C 1
ATOM 2082 O O . ASP A 1 269 ? -1.882 0.483 -14.376 1.00 96.88 269 ASP A O 1
ATOM 2086 N N . GLY A 1 270 ? -0.592 -0.921 -15.569 1.00 97.00 270 GLY A N 1
ATOM 2087 C CA . GLY A 1 270 ? -1.347 -2.132 -15.238 1.00 97.00 270 GLY A CA 1
ATOM 2088 C C . GLY A 1 270 ? -1.291 -2.462 -13.744 1.00 97.00 270 GLY A C 1
ATOM 2089 O O . GLY A 1 270 ? -2.330 -2.632 -13.110 1.00 97.00 270 GLY A O 1
ATOM 2090 N N . MET A 1 271 ? -0.092 -2.456 -13.155 1.00 97.00 271 MET A N 1
ATOM 2091 C CA . MET A 1 271 ? 0.095 -2.701 -11.720 1.00 97.00 271 MET A CA 1
ATOM 2092 C C . MET A 1 271 ? -0.625 -1.660 -10.852 1.00 97.00 271 MET A C 1
ATOM 2094 O O . MET A 1 271 ? -1.216 -2.017 -9.837 1.00 97.00 271 MET A O 1
ATOM 2098 N N . LEU A 1 272 ? -0.614 -0.381 -11.245 1.00 97.00 272 LEU A N 1
ATOM 2099 C CA . LEU A 1 272 ? -1.344 0.689 -10.556 1.00 97.00 272 LEU A CA 1
ATOM 2100 C C . LEU A 1 272 ? -2.863 0.459 -10.587 1.00 97.00 272 LEU A C 1
ATOM 2102 O O . LEU A 1 272 ? -3.536 0.674 -9.577 1.00 97.00 272 LEU A O 1
ATOM 2106 N N . SER A 1 273 ? -3.397 -0.003 -11.722 1.00 96.88 273 SER A N 1
ATOM 2107 C CA . SER A 1 273 ? -4.806 -0.394 -11.848 1.00 96.88 273 SER A CA 1
ATOM 2108 C C . SER A 1 273 ? -5.145 -1.577 -10.933 1.00 96.88 273 SER A C 1
ATOM 2110 O O . SER A 1 273 ? -6.126 -1.516 -10.192 1.00 96.88 273 SER A O 1
ATOM 2112 N N . ASP A 1 274 ? -4.311 -2.617 -10.921 1.00 95.25 274 ASP A N 1
ATOM 2113 C CA . ASP A 1 274 ? -4.503 -3.793 -10.063 1.00 95.25 274 ASP A CA 1
ATOM 2114 C C . ASP A 1 274 ? -4.424 -3.432 -8.575 1.00 95.25 274 ASP A C 1
ATOM 2116 O O . ASP A 1 274 ? -5.244 -3.882 -7.774 1.00 95.25 274 ASP A O 1
ATOM 2120 N N . TYR A 1 275 ? -3.474 -2.573 -8.195 1.00 97.44 275 TYR A N 1
ATOM 2121 C CA . TYR A 1 275 ? -3.352 -2.066 -6.830 1.00 97.44 275 TYR A CA 1
ATOM 2122 C C . TYR A 1 275 ? -4.600 -1.302 -6.395 1.00 97.44 275 TYR A C 1
ATOM 2124 O O . TYR A 1 275 ? -5.068 -1.489 -5.273 1.00 97.44 275 TYR A O 1
ATOM 2132 N N . LYS A 1 276 ? -5.169 -0.469 -7.275 1.00 96.69 276 LYS A N 1
ATOM 2133 C CA . LYS A 1 276 ? -6.401 0.262 -6.975 1.00 96.69 276 LYS A CA 1
ATOM 2134 C C . LYS A 1 276 ? -7.552 -0.697 -6.660 1.00 96.69 276 LYS A C 1
ATOM 2136 O O . LYS A 1 276 ? -8.182 -0.539 -5.619 1.00 96.69 276 LYS A O 1
ATOM 2141 N N . LEU A 1 277 ? -7.769 -1.710 -7.502 1.00 96.44 277 LEU A N 1
ATOM 2142 C CA . LEU A 1 277 ? -8.806 -2.726 -7.282 1.00 96.44 277 LEU A CA 1
ATOM 2143 C C . LEU A 1 277 ? -8.580 -3.491 -5.970 1.00 96.44 277 LEU A C 1
ATOM 2145 O O . LEU A 1 277 ? -9.491 -3.622 -5.160 1.00 96.44 277 LEU A O 1
ATOM 2149 N N . LEU A 1 278 ? -7.346 -3.932 -5.711 1.00 95.44 278 LEU A N 1
ATOM 2150 C CA . LEU A 1 278 ? -7.001 -4.636 -4.471 1.00 95.44 278 LEU A CA 1
ATOM 2151 C C . LEU A 1 278 ? -7.170 -3.760 -3.221 1.00 95.44 278 LEU A C 1
ATOM 2153 O O . LEU A 1 278 ? -7.584 -4.255 -2.174 1.00 95.44 278 LEU A O 1
ATOM 2157 N N . SER A 1 279 ? -6.853 -2.468 -3.313 1.00 95.25 279 SER A N 1
ATOM 2158 C CA . SER A 1 279 ? -7.029 -1.513 -2.217 1.00 95.25 279 SER A CA 1
ATOM 2159 C C . SER A 1 279 ? -8.506 -1.235 -1.936 1.00 95.25 279 SER A C 1
ATOM 2161 O O . SER A 1 279 ? -8.886 -1.088 -0.772 1.00 95.25 279 SER A O 1
ATOM 2163 N N . GLU A 1 280 ? -9.343 -1.165 -2.972 1.00 96.12 280 GLU A N 1
ATOM 2164 C CA . GLU A 1 280 ? -10.799 -1.057 -2.835 1.00 96.12 280 GLU A CA 1
ATOM 2165 C C . GLU A 1 280 ? -11.369 -2.330 -2.187 1.00 96.12 280 GLU A C 1
ATOM 2167 O O . GLU A 1 280 ? -12.095 -2.238 -1.197 1.00 96.12 280 GLU A O 1
ATOM 2172 N N . ASP A 1 281 ? -10.940 -3.514 -2.635 1.00 95.00 281 ASP A N 1
ATOM 2173 C CA . ASP A 1 281 ? -11.331 -4.808 -2.061 1.00 95.00 281 ASP A CA 1
ATOM 2174 C C . ASP A 1 281 ? -10.919 -4.968 -0.589 1.00 95.00 281 ASP A C 1
ATOM 2176 O O . ASP A 1 281 ? -11.657 -5.561 0.210 1.00 95.00 281 ASP A O 1
ATOM 2180 N N . ALA A 1 282 ? -9.731 -4.481 -0.220 1.00 95.75 282 ALA A N 1
ATOM 2181 C CA . ALA A 1 282 ? -9.257 -4.472 1.161 1.00 95.75 282 ALA A CA 1
ATOM 2182 C C . ALA A 1 282 ? -10.070 -3.492 2.020 1.00 95.75 282 ALA A C 1
ATOM 2184 O O . ALA A 1 282 ? -10.429 -3.821 3.149 1.00 95.75 282 ALA A O 1
ATOM 2185 N N . SER A 1 283 ? -10.417 -2.324 1.473 1.00 95.56 283 SER A N 1
ATOM 2186 C CA . SER A 1 283 ? -11.253 -1.330 2.160 1.00 95.56 283 SER A CA 1
ATOM 2187 C C . SER A 1 283 ? -12.675 -1.847 2.384 1.00 95.56 283 SER A C 1
ATOM 2189 O O . SER A 1 283 ? -13.221 -1.676 3.470 1.00 95.56 283 SER A O 1
ATOM 2191 N N . ALA A 1 284 ? -13.251 -2.542 1.400 1.00 96.06 284 ALA A N 1
ATOM 2192 C CA . ALA A 1 284 ? -14.551 -3.194 1.533 1.00 96.06 284 ALA A CA 1
ATOM 2193 C C . ALA A 1 284 ? -14.532 -4.282 2.620 1.00 96.06 284 ALA A C 1
ATOM 2195 O O . ALA A 1 284 ? -15.397 -4.295 3.489 1.00 96.06 284 ALA A O 1
ATOM 2196 N N . ALA A 1 285 ? -13.502 -5.139 2.636 1.00 95.50 285 ALA A N 1
ATOM 2197 C CA . ALA A 1 285 ? -13.345 -6.151 3.686 1.00 95.50 285 ALA A CA 1
ATOM 2198 C C . ALA A 1 285 ? -13.167 -5.531 5.083 1.00 95.50 285 ALA A C 1
ATOM 2200 O O . ALA A 1 285 ? -13.654 -6.080 6.067 1.00 95.50 285 ALA A O 1
ATOM 2201 N N . LYS A 1 286 ? -12.499 -4.374 5.174 1.00 96.75 286 LYS A N 1
ATOM 2202 C CA . LYS A 1 286 ? -12.382 -3.624 6.428 1.00 96.75 286 LYS A CA 1
ATOM 2203 C C . LYS A 1 286 ? -13.737 -3.099 6.906 1.00 96.75 286 LYS A C 1
ATOM 2205 O O . LYS A 1 286 ? -14.037 -3.206 8.086 1.00 96.75 286 LYS A O 1
ATOM 2210 N N . ALA A 1 287 ? -14.556 -2.567 6.000 1.00 96.81 287 ALA A N 1
ATOM 2211 C CA . ALA A 1 287 ? -15.892 -2.084 6.339 1.00 96.81 287 ALA A CA 1
ATOM 2212 C C . ALA A 1 287 ? -16.820 -3.222 6.812 1.00 96.81 287 ALA A C 1
ATOM 2214 O O . ALA A 1 287 ? -17.583 -3.028 7.754 1.00 96.81 287 ALA A O 1
ATOM 2215 N N . GLU A 1 288 ? -16.730 -4.414 6.206 1.00 95.69 288 GLU A N 1
ATOM 2216 C CA . GLU A 1 288 ? -17.442 -5.616 6.679 1.00 95.69 288 GLU A CA 1
ATOM 2217 C C . GLU A 1 288 ? -17.018 -6.005 8.104 1.00 95.69 288 GLU A C 1
ATOM 2219 O O . GLU A 1 288 ? -17.872 -6.288 8.945 1.00 95.69 288 GLU A O 1
ATOM 2224 N N . LEU A 1 289 ? -15.710 -5.972 8.389 1.00 96.94 289 LEU A N 1
ATOM 2225 C CA . LEU A 1 289 ? -15.166 -6.241 9.721 1.00 96.94 289 LEU A CA 1
ATOM 2226 C C . LEU A 1 289 ? -15.669 -5.226 10.758 1.00 96.94 289 LEU A C 1
ATOM 2228 O O . LEU A 1 289 ? -16.209 -5.628 11.783 1.00 96.94 289 LEU A O 1
ATOM 2232 N N . GLU A 1 290 ? -15.542 -3.927 10.473 1.00 96.81 290 GLU A N 1
ATOM 2233 C CA . GLU A 1 290 ? -16.005 -2.851 11.363 1.00 96.81 290 GLU A CA 1
ATOM 2234 C C . GLU A 1 290 ? -17.524 -2.934 11.610 1.00 96.81 290 GLU A C 1
ATOM 2236 O O . GLU A 1 290 ? -17.995 -2.680 12.720 1.00 96.81 290 GLU A O 1
ATOM 2241 N N . GLY A 1 291 ? -18.300 -3.338 10.596 1.00 96.81 291 GLY A N 1
ATOM 2242 C CA . GLY A 1 291 ? -19.732 -3.605 10.736 1.00 96.81 291 GLY A CA 1
ATOM 2243 C C . GLY A 1 291 ? -20.020 -4.739 11.723 1.00 96.81 291 GLY A C 1
ATOM 2244 O O . GLY A 1 291 ? -20.794 -4.554 12.661 1.00 96.81 291 GLY A O 1
ATOM 2245 N N . ALA A 1 292 ? -19.343 -5.879 11.563 1.00 96.06 292 ALA A N 1
ATOM 2246 C CA . ALA A 1 292 ? -19.500 -7.029 12.452 1.00 96.06 292 ALA A CA 1
ATOM 2247 C C . ALA A 1 292 ? -19.037 -6.734 13.892 1.00 96.06 292 ALA A C 1
ATOM 2249 O O . ALA A 1 292 ? -19.673 -7.174 14.849 1.00 96.06 292 ALA A O 1
ATOM 2250 N N . GLU A 1 293 ? -17.966 -5.955 14.070 1.00 96.38 293 GLU A N 1
ATOM 2251 C CA . GLU A 1 293 ? -17.530 -5.466 15.386 1.00 96.38 293 GLU A CA 1
ATOM 2252 C C . GLU A 1 293 ? -18.594 -4.578 16.050 1.00 96.38 293 GLU A C 1
ATOM 2254 O O . GLU A 1 293 ? -18.827 -4.685 17.259 1.00 96.38 293 GLU A O 1
ATOM 2259 N N . GLY A 1 294 ? -19.273 -3.737 15.264 1.00 96.81 294 GLY A N 1
ATOM 2260 C CA . GLY A 1 294 ? -20.402 -2.934 15.725 1.00 96.81 294 GLY A CA 1
ATOM 2261 C C . GLY A 1 294 ? -21.594 -3.783 16.170 1.00 96.81 294 GLY A C 1
ATOM 2262 O O . GLY A 1 294 ? -22.172 -3.523 17.227 1.00 96.81 294 GLY A O 1
ATOM 2263 N N . ASP A 1 295 ? -21.937 -4.823 15.412 1.00 95.12 295 ASP A N 1
ATOM 2264 C CA . ASP A 1 295 ? -23.014 -5.750 15.775 1.00 95.12 295 ASP A CA 1
ATOM 2265 C C . ASP A 1 295 ? -22.659 -6.562 17.034 1.00 95.12 295 ASP A C 1
ATOM 2267 O O . ASP A 1 295 ? -23.496 -6.714 17.925 1.00 95.12 295 ASP A O 1
ATOM 2271 N N . LEU A 1 296 ? -21.393 -6.975 17.194 1.00 97.12 296 LEU A N 1
ATOM 2272 C CA . LEU A 1 296 ? -20.912 -7.624 18.420 1.00 97.12 296 LEU A CA 1
ATOM 2273 C C . LEU A 1 296 ? -21.073 -6.721 19.646 1.00 97.12 296 LEU A C 1
ATOM 2275 O O . LEU A 1 296 ? -21.403 -7.205 20.732 1.00 97.12 296 LEU A O 1
ATOM 2279 N N . LEU A 1 297 ? -20.796 -5.423 19.502 1.00 96.69 297 LEU A N 1
ATOM 2280 C CA . LEU A 1 297 ? -20.960 -4.469 20.594 1.00 96.69 297 LEU A CA 1
ATOM 2281 C C . LEU A 1 297 ? -22.430 -4.369 21.015 1.00 96.69 297 LEU A C 1
ATOM 2283 O O . LEU A 1 297 ? -22.714 -4.483 22.206 1.00 96.69 297 LEU A O 1
ATOM 2287 N N . ARG A 1 298 ? -23.356 -4.247 20.055 1.00 95.75 298 ARG A N 1
ATOM 2288 C CA . ARG A 1 298 ? -24.800 -4.216 20.343 1.00 95.75 298 ARG A CA 1
ATOM 2289 C C . ARG A 1 298 ? -25.272 -5.494 21.031 1.00 95.75 298 ARG A C 1
ATOM 2291 O O . ARG A 1 298 ? -25.946 -5.414 22.054 1.00 95.75 298 ARG A O 1
ATOM 2298 N N . ALA A 1 299 ? -24.865 -6.659 20.527 1.00 95.25 299 ALA A N 1
ATOM 2299 C CA . ALA A 1 299 ? -25.230 -7.941 21.124 1.00 95.25 299 ALA A CA 1
ATOM 2300 C C . ALA A 1 299 ? -24.713 -8.063 22.570 1.00 95.25 299 ALA A C 1
ATOM 2302 O O . ALA A 1 299 ? -25.432 -8.523 23.454 1.00 95.25 299 ALA A O 1
ATOM 2303 N N . LYS A 1 300 ? -23.493 -7.583 22.858 1.00 95.88 300 LYS A N 1
ATOM 2304 C CA . LYS A 1 300 ? -22.951 -7.532 24.229 1.00 95.88 300 LYS A CA 1
ATOM 2305 C C . LYS A 1 300 ? -23.724 -6.586 25.147 1.00 95.88 300 LYS A C 1
ATOM 2307 O O . LYS A 1 300 ? -23.938 -6.923 26.308 1.00 95.88 300 LYS A O 1
ATOM 2312 N N . GLU A 1 301 ? -24.119 -5.411 24.665 1.00 96.00 301 GLU A N 1
ATOM 2313 C CA . GLU A 1 301 ? -24.943 -4.479 25.446 1.00 96.00 301 GLU A CA 1
ATOM 2314 C C . GLU A 1 301 ? -26.308 -5.092 25.782 1.00 96.00 301 GLU A C 1
ATOM 2316 O O . GLU A 1 301 ? -26.769 -5.010 26.923 1.00 96.00 301 GLU A O 1
ATOM 2321 N N . GLU A 1 302 ? -26.931 -5.762 24.811 1.00 94.38 302 GLU A N 1
ATOM 2322 C CA . GLU A 1 302 ? -28.202 -6.456 25.002 1.00 94.38 302 GLU A CA 1
ATOM 2323 C C . GLU A 1 302 ? -28.065 -7.639 25.968 1.00 94.38 302 GLU A C 1
ATOM 2325 O O . GLU A 1 302 ? -28.907 -7.809 26.851 1.00 94.38 302 GLU A O 1
ATOM 2330 N N . ASN A 1 303 ? -26.958 -8.382 25.893 1.00 95.75 303 ASN A N 1
ATOM 2331 C CA . ASN A 1 303 ? -26.630 -9.452 26.830 1.00 95.75 303 ASN A CA 1
ATOM 2332 C C . ASN A 1 303 ? -26.573 -8.952 28.280 1.00 95.75 303 ASN A C 1
ATOM 2334 O O . ASN A 1 303 ? -27.275 -9.484 29.136 1.00 95.75 303 ASN A O 1
ATOM 2338 N N . ILE A 1 304 ? -25.837 -7.865 28.539 1.00 95.56 304 ILE A N 1
ATOM 2339 C CA . ILE A 1 304 ? -25.752 -7.247 29.874 1.00 95.56 304 ILE A CA 1
ATOM 2340 C C . ILE A 1 304 ? -27.142 -6.820 30.366 1.00 95.56 304 ILE A C 1
ATOM 2342 O O . ILE A 1 304 ? -27.476 -6.995 31.542 1.00 95.56 304 ILE A O 1
ATOM 2346 N N . ARG A 1 305 ? -27.979 -6.268 29.474 1.00 94.06 305 ARG A N 1
ATOM 2347 C CA . ARG A 1 305 ? -29.357 -5.886 29.815 1.00 94.06 305 ARG A CA 1
ATOM 2348 C C . ARG A 1 305 ? -30.174 -7.104 30.253 1.00 94.06 305 ARG A C 1
ATOM 2350 O O . ARG A 1 305 ? -30.830 -7.041 31.294 1.00 94.06 305 ARG A O 1
ATOM 2357 N N . ARG A 1 306 ? -30.111 -8.208 29.500 1.00 91.88 306 ARG A N 1
ATOM 2358 C CA . ARG A 1 306 ? -30.841 -9.448 29.813 1.00 91.88 306 ARG A CA 1
ATOM 2359 C C . ARG A 1 306 ? -30.322 -10.144 31.066 1.00 91.88 306 ARG A C 1
ATOM 2361 O O . ARG A 1 306 ? -31.133 -10.581 31.877 1.00 91.88 306 ARG A O 1
ATOM 2368 N N . GLU A 1 307 ? -29.011 -10.158 31.302 1.00 93.44 307 GLU A N 1
ATOM 2369 C CA . GLU A 1 307 ? -28.434 -10.642 32.566 1.00 93.44 307 GLU A CA 1
ATOM 2370 C C . GLU A 1 307 ? -28.993 -9.866 33.769 1.00 93.44 307 GLU A C 1
ATOM 2372 O O . GLU A 1 307 ? -29.343 -10.455 34.796 1.00 93.44 307 GLU A O 1
ATOM 2377 N N . GLY A 1 308 ? -29.130 -8.542 33.637 1.00 92.44 308 GLY A N 1
ATOM 2378 C CA . GLY A 1 308 ? -29.746 -7.692 34.655 1.00 92.44 308 GLY A CA 1
ATOM 2379 C C . GLY A 1 308 ? -31.219 -8.027 34.912 1.00 92.44 308 GLY A C 1
ATOM 2380 O O . GLY A 1 308 ? -31.634 -8.139 36.068 1.00 92.44 308 GLY A O 1
ATOM 2381 N N . GLU A 1 309 ? -32.009 -8.222 33.853 1.00 90.69 309 GLU A N 1
ATOM 2382 C CA . GLU A 1 309 ? -33.422 -8.620 33.947 1.00 90.69 309 GLU A CA 1
ATOM 2383 C C . GLU A 1 309 ? -33.590 -9.990 34.614 1.00 90.69 309 GLU A C 1
ATOM 2385 O O . GLU A 1 309 ? -34.409 -10.133 35.529 1.00 90.69 309 GLU A O 1
ATOM 2390 N N . LEU A 1 310 ? -32.776 -10.971 34.213 1.00 93.50 310 LEU A N 1
ATOM 2391 C CA . LEU A 1 310 ? -32.763 -12.307 34.799 1.00 93.50 310 LEU A CA 1
ATOM 2392 C C . LEU A 1 310 ? -32.411 -12.257 36.287 1.00 93.50 310 LEU A C 1
ATOM 2394 O O . LEU A 1 310 ? -33.087 -12.879 37.110 1.00 93.50 310 LEU A O 1
ATOM 2398 N N . LYS A 1 311 ? -31.390 -11.478 36.656 1.00 93.56 311 LYS A N 1
ATOM 2399 C CA . LYS A 1 311 ? -30.983 -11.312 38.054 1.00 93.56 311 LYS A CA 1
ATOM 2400 C C . LYS A 1 311 ? -32.113 -10.733 38.903 1.00 93.56 311 LYS A C 1
ATOM 2402 O O . LYS A 1 311 ? -32.440 -11.300 39.941 1.00 93.56 311 LYS A O 1
ATOM 2407 N N . LEU A 1 312 ? -32.765 -9.665 38.440 1.00 90.88 312 LEU A N 1
ATOM 2408 C CA . LEU A 1 312 ? -33.904 -9.063 39.142 1.00 90.88 312 LEU A CA 1
ATOM 2409 C C . LEU A 1 312 ? -35.075 -10.043 39.294 1.00 90.88 312 LEU A C 1
ATOM 2411 O O . LEU A 1 312 ? -35.684 -10.115 40.364 1.00 90.88 312 LEU A O 1
ATOM 2415 N N . ALA A 1 313 ? -35.395 -10.804 38.242 1.00 88.75 313 ALA A N 1
ATOM 2416 C CA . ALA A 1 313 ? -36.436 -11.827 38.295 1.00 88.75 313 ALA A CA 1
ATOM 2417 C C . ALA A 1 313 ? -36.076 -12.946 39.285 1.00 88.75 313 ALA A C 1
ATOM 2419 O O . ALA A 1 313 ? -36.919 -13.353 40.085 1.00 88.75 313 ALA A O 1
ATOM 2420 N N . SER A 1 314 ? -34.818 -13.394 39.284 1.00 90.38 314 SER A N 1
ATOM 2421 C CA . SER A 1 314 ? -34.311 -14.428 40.186 1.00 90.38 314 SER A CA 1
ATOM 2422 C C . SER A 1 314 ? -34.305 -13.972 41.650 1.00 90.38 314 SER A C 1
ATOM 2424 O O . SER A 1 314 ? -34.768 -14.711 42.517 1.00 90.38 314 SER A O 1
ATOM 2426 N N . ASP A 1 315 ? -33.865 -12.745 41.939 1.00 91.69 315 ASP A N 1
ATOM 2427 C CA . ASP A 1 315 ? -33.868 -12.173 43.293 1.00 91.69 315 ASP A CA 1
ATOM 2428 C C . ASP A 1 315 ? -35.301 -12.017 43.828 1.00 91.69 315 ASP A C 1
ATOM 2430 O O . ASP A 1 315 ? -35.600 -12.319 44.992 1.00 91.69 315 ASP A O 1
ATOM 2434 N N . LYS A 1 316 ? -36.234 -11.606 42.960 1.00 89.25 316 LYS A N 1
ATOM 2435 C CA . LYS A 1 316 ? -37.648 -11.498 43.328 1.00 89.25 316 LYS A CA 1
ATOM 2436 C C . LYS A 1 316 ? -38.284 -12.868 43.557 1.00 89.25 316 LYS A C 1
ATOM 2438 O O . LYS A 1 316 ? -39.020 -13.035 44.524 1.00 89.25 316 LYS A O 1
ATOM 2443 N N . LEU A 1 317 ? -37.965 -13.860 42.727 1.00 89.19 317 LEU A N 1
ATOM 2444 C CA . LEU A 1 317 ? -38.428 -15.234 42.923 1.00 89.19 317 LEU A CA 1
ATOM 2445 C C . LEU A 1 317 ? -37.881 -15.818 44.234 1.00 89.19 317 LEU A C 1
ATOM 2447 O O . LEU A 1 317 ? -38.633 -16.428 44.990 1.00 89.19 317 LEU A O 1
ATOM 2451 N N . SER A 1 318 ? -36.598 -15.586 44.521 1.00 90.75 318 SER A N 1
ATOM 2452 C CA . SER A 1 318 ? -35.932 -16.018 45.751 1.00 90.75 318 SER A CA 1
ATOM 2453 C C . SER A 1 318 ? -36.619 -15.439 46.992 1.00 90.75 318 SER A C 1
ATOM 2455 O O . SER A 1 318 ? -37.075 -16.204 47.841 1.00 90.75 318 SER A O 1
ATOM 2457 N N . SER A 1 319 ? -36.811 -14.117 47.050 1.00 89.25 319 SER A N 1
ATOM 2458 C CA . SER A 1 319 ? -37.477 -13.457 48.188 1.00 89.25 319 SER A CA 1
ATOM 2459 C C . SER A 1 319 ? -38.936 -13.892 48.381 1.00 89.25 319 SER A C 1
ATOM 2461 O O . SER A 1 319 ? -39.378 -14.103 49.511 1.00 89.25 319 SER A O 1
ATOM 2463 N N . VAL A 1 320 ? -39.694 -14.084 47.295 1.00 86.12 320 VAL A N 1
ATOM 2464 C CA . VAL A 1 320 ? -41.061 -14.623 47.385 1.00 86.12 320 VAL A CA 1
ATOM 2465 C C . VAL A 1 320 ? -41.038 -16.071 47.870 1.00 86.12 320 VAL A C 1
ATOM 2467 O O . VAL A 1 320 ? -41.844 -16.439 48.719 1.00 86.12 320 VAL A O 1
ATOM 2470 N N . SER A 1 321 ? -40.112 -16.898 47.379 1.00 84.56 321 SER A N 1
ATOM 2471 C CA . SER A 1 321 ? -40.012 -18.301 47.790 1.00 84.56 321 SER A CA 1
ATOM 2472 C C . SER A 1 321 ? -39.631 -18.462 49.265 1.00 84.56 321 SER A C 1
ATOM 2474 O O . SER A 1 321 ? -40.197 -19.323 49.940 1.00 84.56 321 SER A O 1
ATOM 2476 N N . SER A 1 322 ? -38.746 -17.608 49.794 1.00 85.69 322 SER A N 1
ATOM 2477 C CA . SER A 1 322 ? -38.410 -17.603 51.220 1.00 85.69 322 SER A CA 1
ATOM 2478 C C . SER A 1 322 ? -39.594 -17.146 52.069 1.00 85.69 322 SER A C 1
ATOM 2480 O O . SER A 1 322 ? -39.925 -17.821 53.037 1.00 85.69 322 SER A O 1
ATOM 2482 N N . GLY A 1 323 ? -40.302 -16.086 51.660 1.00 82.31 323 GLY A N 1
ATOM 2483 C CA . GLY A 1 323 ? -41.504 -15.627 52.363 1.00 82.31 323 GLY A CA 1
ATOM 2484 C C . GLY A 1 323 ? -42.633 -16.666 52.363 1.00 82.31 323 GLY A C 1
ATOM 2485 O O . GLY A 1 323 ? -43.293 -16.870 53.377 1.00 82.31 323 GLY A O 1
ATOM 2486 N N . VAL A 1 324 ? -42.829 -17.391 51.253 1.00 80.50 324 VAL A N 1
ATOM 2487 C CA . VAL A 1 324 ? -43.785 -18.512 51.193 1.00 80.50 324 VAL A CA 1
ATOM 2488 C C . VAL A 1 324 ? -43.385 -19.628 52.158 1.00 80.50 324 VAL A C 1
ATOM 2490 O O . VAL A 1 324 ? -44.254 -20.186 52.825 1.00 80.50 324 VAL A O 1
ATOM 2493 N N . LYS A 1 325 ? -42.091 -19.952 52.252 1.00 84.75 325 LYS A N 1
ATOM 2494 C CA . LYS A 1 325 ? -41.592 -20.966 53.185 1.00 84.75 325 LYS A CA 1
ATOM 2495 C C . LYS A 1 325 ? -41.840 -20.564 54.644 1.00 84.75 325 LYS A C 1
ATOM 2497 O O . LYS A 1 325 ? -42.377 -21.371 55.393 1.00 84.75 325 LYS A O 1
ATOM 2502 N N . GLU A 1 326 ? -41.520 -19.326 55.017 1.00 84.81 326 GLU A N 1
ATOM 2503 C CA . GLU A 1 326 ? -41.761 -18.794 56.367 1.00 84.81 326 GLU A CA 1
ATOM 2504 C C . GLU A 1 326 ? -43.250 -18.835 56.739 1.00 84.81 326 GLU A C 1
ATOM 2506 O O . GLU A 1 326 ? -43.606 -19.317 57.810 1.00 84.81 326 GLU A O 1
ATOM 2511 N N . LEU A 1 327 ? -44.137 -18.420 55.827 1.00 80.94 327 LEU A N 1
ATOM 2512 C CA . LEU A 1 327 ? -45.587 -18.468 56.048 1.00 80.94 327 LEU A CA 1
ATOM 2513 C C . LEU A 1 327 ? -46.125 -19.900 56.177 1.00 80.94 327 LEU A C 1
ATOM 2515 O O . LEU A 1 327 ? -47.080 -20.133 56.918 1.00 80.94 327 LEU A O 1
ATOM 2519 N N . LEU A 1 328 ? -45.550 -20.865 55.452 1.00 79.31 328 LEU A N 1
ATOM 2520 C CA . LEU A 1 328 ? -45.916 -22.278 55.585 1.00 79.31 328 LEU A CA 1
ATOM 2521 C C . LEU A 1 328 ? -45.486 -22.844 56.942 1.00 79.31 328 LEU A C 1
ATOM 2523 O O . LEU A 1 328 ? -46.275 -23.544 57.575 1.00 79.31 328 LEU A O 1
ATOM 2527 N N . GLU A 1 329 ? -44.277 -22.515 57.399 1.00 85.44 329 GLU A N 1
ATOM 2528 C CA . GLU A 1 329 ? -43.791 -22.890 58.731 1.00 85.44 329 GLU A CA 1
ATOM 2529 C C . GLU A 1 329 ? -44.655 -22.246 59.830 1.00 85.44 329 GLU A C 1
ATOM 2531 O O . GLU A 1 329 ? -45.106 -22.932 60.749 1.00 85.44 329 GLU A O 1
ATOM 2536 N N . GLU A 1 330 ? -44.982 -20.954 59.709 1.00 83.12 330 GLU A N 1
ATOM 2537 C CA . GLU A 1 330 ? -45.871 -20.254 60.642 1.00 83.12 330 GLU A CA 1
ATOM 2538 C C . GLU A 1 330 ? -47.265 -20.896 60.675 1.00 83.12 330 GLU A C 1
ATOM 2540 O O . GLU A 1 330 ? -47.785 -21.189 61.756 1.00 83.12 330 GLU A O 1
ATOM 2545 N N . LYS A 1 331 ? -47.843 -21.205 59.508 1.00 81.25 331 LYS A N 1
ATOM 2546 C CA . LYS A 1 331 ? -49.122 -21.915 59.408 1.00 81.25 331 LYS A CA 1
ATOM 2547 C C . LYS A 1 331 ? -49.086 -23.250 60.159 1.00 81.25 331 LYS A C 1
ATOM 2549 O O . LYS A 1 331 ? -49.995 -23.510 60.944 1.00 81.25 331 LYS A O 1
ATOM 2554 N N . GLU A 1 332 ? -48.049 -24.066 59.967 1.00 85.69 332 GLU A N 1
ATOM 2555 C CA . GLU A 1 332 ? -47.917 -25.358 60.657 1.00 85.69 332 GLU A CA 1
ATOM 2556 C C . GLU A 1 332 ? -47.838 -25.178 62.185 1.00 85.69 332 GLU A C 1
ATOM 2558 O O . GLU A 1 332 ? -48.456 -25.926 62.949 1.00 85.69 332 GLU A O 1
ATOM 2563 N N . THR A 1 333 ? -47.116 -24.157 62.662 1.00 85.31 333 THR A N 1
ATOM 2564 C CA . THR A 1 333 ? -47.047 -23.861 64.104 1.00 85.31 333 THR A CA 1
ATOM 2565 C C . THR A 1 333 ? -48.387 -23.402 64.679 1.00 85.31 333 THR A C 1
ATOM 2567 O O . THR A 1 333 ? -48.751 -23.809 65.787 1.00 85.31 333 THR A O 1
ATOM 2570 N N . LEU A 1 334 ? -49.144 -22.589 63.935 1.00 81.50 334 LEU A N 1
ATOM 2571 C CA . LEU A 1 334 ? -50.477 -22.139 64.328 1.00 81.50 334 LEU A CA 1
ATOM 2572 C C . LEU A 1 334 ? -51.474 -23.300 64.353 1.00 81.50 334 LEU A C 1
ATOM 2574 O O . LEU A 1 334 ? -52.238 -23.399 65.310 1.00 81.50 334 LEU A O 1
ATOM 2578 N N . GLU A 1 335 ? -51.431 -24.203 63.371 1.00 83.00 335 GLU A N 1
ATOM 2579 C CA . GLU A 1 335 ? -52.264 -25.413 63.339 1.00 83.00 335 GLU A CA 1
ATOM 2580 C C . GLU A 1 335 ? -52.023 -26.289 64.580 1.00 83.00 335 GLU A C 1
ATOM 2582 O O . GLU A 1 335 ? -52.976 -26.616 65.289 1.00 83.00 335 GLU A O 1
ATOM 2587 N N . LYS A 1 336 ? -50.757 -26.556 64.940 1.00 86.06 336 LYS A N 1
ATOM 2588 C CA . LYS A 1 336 ? -50.406 -27.286 66.179 1.00 86.06 336 LYS A CA 1
ATOM 2589 C C . LYS A 1 336 ? -50.911 -26.583 67.443 1.00 86.06 336 LYS A C 1
ATOM 2591 O O . LYS A 1 336 ? -51.323 -27.226 68.409 1.00 86.06 336 LYS A O 1
ATOM 2596 N N . ARG A 1 337 ? -50.874 -25.248 67.466 1.00 83.56 337 ARG A N 1
ATOM 2597 C CA . ARG A 1 337 ? -51.333 -24.452 68.612 1.00 83.56 337 ARG A CA 1
ATOM 2598 C C . ARG A 1 337 ? -52.855 -24.450 68.738 1.00 83.56 337 ARG A C 1
ATOM 2600 O O . ARG A 1 337 ? -53.354 -24.535 69.858 1.00 83.56 337 ARG A O 1
ATOM 2607 N N . ILE A 1 338 ? -53.579 -24.387 67.620 1.00 83.81 338 ILE A N 1
ATOM 2608 C CA . ILE A 1 338 ? -55.039 -24.545 67.581 1.00 83.81 338 ILE A CA 1
ATOM 2609 C C . ILE A 1 338 ? -55.421 -25.921 68.129 1.00 83.81 338 ILE A C 1
ATOM 2611 O O . ILE A 1 338 ? -56.277 -25.997 69.008 1.00 83.81 338 ILE A O 1
ATOM 2615 N N . GLU A 1 339 ? -54.746 -26.981 67.681 1.00 86.00 339 GLU A N 1
ATOM 2616 C CA . GLU A 1 339 ? -54.989 -28.345 68.155 1.00 86.00 339 GLU A CA 1
ATOM 2617 C C . GLU A 1 339 ? -54.784 -28.458 69.677 1.00 86.00 339 GLU A C 1
ATOM 2619 O O . GLU A 1 339 ? -55.692 -28.878 70.395 1.00 86.00 339 GLU A O 1
ATOM 2624 N N . SER A 1 340 ? -53.664 -27.952 70.205 1.00 86.25 340 SER A N 1
ATOM 2625 C CA . SER A 1 340 ? -53.386 -27.950 71.650 1.00 86.25 340 SER A CA 1
ATOM 2626 C C . SER A 1 340 ? -54.398 -27.145 72.479 1.00 86.25 340 SER A C 1
ATOM 2628 O O . SER A 1 340 ? -54.788 -27.577 73.566 1.00 86.25 340 SER A O 1
ATOM 2630 N N . VAL A 1 341 ? -54.831 -25.974 72.001 1.00 84.12 341 VAL A N 1
ATOM 2631 C CA . VAL A 1 341 ? -55.841 -25.163 72.704 1.00 84.12 341 VAL A CA 1
ATOM 2632 C C . VAL A 1 341 ? -57.206 -25.848 72.661 1.00 84.12 341 VAL A C 1
ATOM 2634 O O . VAL A 1 341 ? -57.920 -25.837 73.663 1.00 84.12 341 VAL A O 1
ATOM 2637 N N . SER A 1 342 ? -57.558 -26.474 71.535 1.00 82.75 342 SER A N 1
ATOM 2638 C CA . SER A 1 342 ? -58.819 -27.204 71.393 1.00 82.75 342 SER A CA 1
ATOM 2639 C C . SER A 1 342 ? -58.900 -28.402 72.343 1.00 82.75 342 SER A C 1
ATOM 2641 O O . SER A 1 342 ? -59.892 -28.530 73.060 1.00 82.75 342 SER A O 1
ATOM 2643 N N . SER A 1 343 ? -57.826 -29.191 72.472 1.00 83.00 343 SER A N 1
ATOM 2644 C CA . SER A 1 343 ? -57.787 -30.315 73.413 1.00 83.00 343 SER A CA 1
ATOM 2645 C C . SER A 1 343 ? -57.850 -29.843 74.870 1.00 83.00 343 SER A C 1
ATOM 2647 O O . SER A 1 343 ? -58.511 -30.461 75.703 1.00 83.00 343 SER A O 1
ATOM 2649 N N . GLY A 1 344 ? -57.192 -28.722 75.193 1.00 84.81 344 GLY A N 1
ATOM 2650 C CA . GLY A 1 344 ? -57.276 -28.101 76.517 1.00 84.81 344 GLY A CA 1
ATOM 2651 C C . GLY A 1 344 ? -58.690 -27.617 76.856 1.00 84.81 344 GLY A C 1
ATOM 2652 O O . GLY A 1 344 ? -59.153 -27.800 77.982 1.00 84.81 344 GLY A O 1
ATOM 2653 N N . ALA A 1 345 ? -59.400 -27.044 75.879 1.00 82.19 345 ALA A N 1
ATOM 2654 C CA . ALA A 1 345 ? -60.786 -26.617 76.041 1.00 82.19 345 ALA A CA 1
ATOM 2655 C C . ALA A 1 345 ? -61.738 -27.806 76.255 1.00 82.19 345 ALA A C 1
ATOM 2657 O O . ALA A 1 345 ? -62.613 -27.728 77.117 1.00 82.19 345 ALA A O 1
ATOM 2658 N N . GLU A 1 346 ? -61.556 -28.911 75.526 1.00 82.94 346 GLU A N 1
ATOM 2659 C CA . GLU A 1 346 ? -62.326 -30.145 75.733 1.00 82.94 346 GLU A CA 1
ATOM 2660 C C . GLU A 1 346 ? -62.088 -30.745 77.124 1.00 82.94 346 GLU A C 1
ATOM 2662 O O . GLU A 1 346 ? -63.052 -31.070 77.820 1.00 82.94 346 GLU A O 1
ATOM 2667 N N . ALA A 1 347 ? -60.832 -30.808 77.577 1.00 83.62 347 ALA A N 1
ATOM 2668 C CA . ALA A 1 347 ? -60.494 -31.293 78.915 1.00 83.62 347 ALA A CA 1
ATOM 2669 C C . ALA A 1 347 ? -61.139 -30.441 80.023 1.00 83.62 347 ALA A C 1
ATOM 2671 O O . ALA A 1 347 ? -61.749 -30.981 80.947 1.00 83.62 347 ALA A O 1
ATOM 2672 N N . ALA A 1 348 ? -61.074 -29.109 79.909 1.00 80.69 348 ALA A N 1
ATOM 2673 C CA . ALA A 1 348 ? -61.725 -28.201 80.853 1.00 80.69 348 ALA A CA 1
ATOM 2674 C C . ALA A 1 348 ? -63.256 -28.362 80.849 1.00 80.69 348 ALA A C 1
ATOM 2676 O O . ALA A 1 348 ? -63.894 -28.290 81.899 1.00 80.69 348 ALA A O 1
ATOM 2677 N N . ARG A 1 349 ? -63.856 -28.615 79.679 1.00 82.56 349 ARG A N 1
ATOM 2678 C CA . ARG A 1 349 ? -65.297 -28.866 79.551 1.00 82.56 349 ARG A CA 1
ATOM 2679 C C . ARG A 1 349 ? -65.707 -30.169 80.238 1.00 82.56 349 ARG A C 1
ATOM 2681 O O . ARG A 1 349 ? -66.683 -30.166 80.978 1.00 82.56 349 ARG A O 1
ATOM 2688 N N . SER A 1 350 ? -64.915 -31.229 80.074 1.00 80.50 350 SER A N 1
ATOM 2689 C CA . SER A 1 350 ? -65.115 -32.502 80.778 1.00 80.50 350 SER A CA 1
ATOM 2690 C C . SER A 1 350 ? -65.032 -32.332 82.297 1.00 80.50 350 SER A C 1
ATOM 2692 O O . SER A 1 350 ? -65.887 -32.841 83.014 1.00 80.50 350 SER A O 1
ATOM 2694 N N . GLN A 1 351 ? -64.057 -31.563 82.797 1.00 82.75 351 GLN A N 1
ATOM 2695 C CA . GLN A 1 351 ? -63.939 -31.264 84.231 1.00 82.75 351 GLN A CA 1
ATOM 2696 C C . GLN A 1 351 ? -65.139 -30.474 84.769 1.00 82.75 351 GLN A C 1
ATOM 2698 O O . GLN A 1 351 ? -65.588 -30.715 85.887 1.00 82.75 351 GLN A O 1
ATOM 2703 N N . ILE A 1 352 ? -65.674 -29.531 83.987 1.00 80.69 352 ILE A N 1
ATOM 2704 C CA . ILE A 1 352 ? -66.895 -28.800 84.352 1.00 80.69 352 ILE A CA 1
ATOM 2705 C C . ILE A 1 352 ? -68.082 -29.759 84.480 1.00 80.69 352 ILE A C 1
ATOM 2707 O O . ILE A 1 352 ? -68.875 -29.612 85.409 1.00 80.69 352 ILE A O 1
ATOM 2711 N N . ASP A 1 353 ? -68.221 -30.717 83.566 1.00 81.81 353 ASP A N 1
ATOM 2712 C CA . ASP A 1 353 ? -69.340 -31.657 83.592 1.00 81.81 353 ASP A CA 1
ATOM 2713 C C . ASP A 1 353 ? -69.208 -32.680 84.741 1.00 81.81 353 ASP A C 1
ATOM 2715 O O . ASP A 1 353 ? -70.189 -32.903 85.450 1.00 81.81 353 ASP A O 1
ATOM 2719 N N . GLU A 1 354 ? -68.001 -33.174 85.049 1.00 80.44 354 GLU A N 1
ATOM 2720 C CA . GLU A 1 354 ? -67.738 -33.987 86.256 1.00 80.44 354 GLU A CA 1
ATOM 2721 C C . GLU A 1 354 ? -68.060 -33.232 87.559 1.00 80.44 354 GLU A C 1
ATOM 2723 O O . GLU A 1 354 ? -68.653 -33.785 88.492 1.00 80.44 354 GLU A O 1
ATOM 2728 N N . LEU A 1 355 ? -67.688 -31.948 87.636 1.00 80.06 355 LEU A N 1
ATOM 2729 C CA . LEU A 1 355 ? -67.976 -31.098 88.794 1.00 80.06 355 LEU A CA 1
ATOM 2730 C C . LEU A 1 355 ? -69.478 -30.837 88.968 1.00 80.06 355 LEU A C 1
ATOM 2732 O O . LEU A 1 355 ? -69.961 -30.769 90.099 1.00 80.06 355 LEU A O 1
ATOM 2736 N N . LYS A 1 356 ? -70.237 -30.716 87.872 1.00 78.56 356 LYS A N 1
ATOM 2737 C CA . LYS A 1 356 ? -71.704 -30.618 87.935 1.00 78.56 356 LYS A CA 1
ATOM 2738 C C . LYS A 1 356 ? -72.335 -31.910 88.442 1.00 78.56 356 LYS A C 1
ATOM 2740 O O . LYS A 1 356 ? -73.235 -31.849 89.272 1.00 78.56 356 LYS A O 1
ATOM 2745 N N . GLU A 1 357 ? -71.857 -33.065 87.988 1.00 78.69 357 GLU A N 1
ATOM 2746 C CA . GLU A 1 357 ? -72.386 -34.363 88.417 1.00 78.69 357 GLU A CA 1
ATOM 2747 C C . GLU A 1 357 ? -72.097 -34.632 89.904 1.00 78.69 357 GLU A C 1
ATOM 2749 O O . GLU A 1 357 ? -72.957 -35.105 90.650 1.00 78.69 357 GLU A O 1
ATOM 2754 N N . THR A 1 358 ? -70.907 -34.260 90.384 1.00 78.31 358 THR A N 1
ATOM 2755 C CA . THR A 1 358 ? -70.589 -34.323 91.820 1.00 78.31 358 THR A CA 1
ATOM 2756 C C . THR A 1 358 ? -71.426 -33.356 92.653 1.00 78.31 358 THR A C 1
ATOM 2758 O O . THR A 1 358 ? -71.833 -33.723 93.758 1.00 78.31 358 THR A O 1
ATOM 2761 N N . LEU A 1 359 ? -71.723 -32.158 92.138 1.00 74.88 359 LEU A N 1
ATOM 2762 C CA . LEU A 1 359 ? -72.639 -31.214 92.782 1.00 74.88 359 LEU A CA 1
ATOM 2763 C C . LEU A 1 359 ? -74.042 -31.827 92.930 1.00 74.88 359 LEU A C 1
ATOM 2765 O O . LEU A 1 359 ? -74.579 -31.860 94.035 1.00 74.88 359 LEU A O 1
ATOM 2769 N N . GLU A 1 360 ? -74.588 -32.394 91.853 1.00 76.38 360 GLU A N 1
ATOM 2770 C CA . GLU A 1 360 ? -75.926 -32.998 91.838 1.00 76.38 360 GLU A CA 1
ATOM 2771 C C . GLU A 1 360 ? -76.024 -34.219 92.775 1.00 76.38 360 GLU A C 1
ATOM 2773 O O . GLU A 1 360 ? -77.016 -34.411 93.482 1.00 76.38 360 GLU A O 1
ATOM 2778 N N . ASN A 1 361 ? -74.968 -35.036 92.849 1.00 75.56 361 ASN A N 1
ATOM 2779 C CA . ASN A 1 361 ? -74.903 -36.165 93.781 1.00 75.56 361 ASN A CA 1
ATOM 2780 C C . ASN A 1 361 ? -74.838 -35.713 95.249 1.00 75.56 361 ASN A C 1
ATOM 2782 O O . ASN A 1 361 ? -75.458 -36.338 96.112 1.00 75.56 361 ASN A O 1
ATOM 2786 N N . LYS 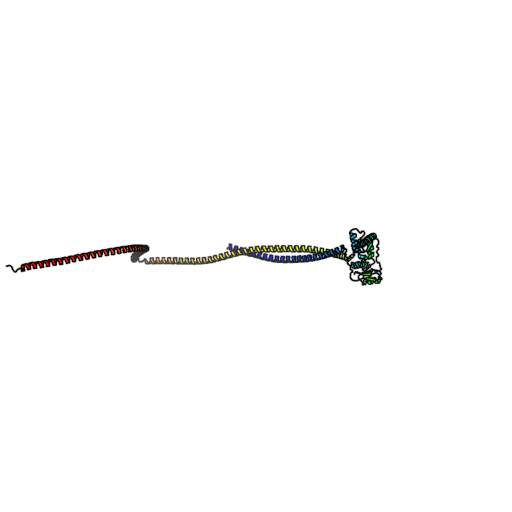A 1 362 ? -74.134 -34.613 95.545 1.00 72.31 362 LYS A N 1
ATOM 2787 C CA . LYS A 1 362 ? -74.093 -34.037 96.898 1.00 72.31 362 LYS A CA 1
ATOM 2788 C C . LYS A 1 362 ? -75.423 -33.407 97.302 1.00 72.31 362 LYS A C 1
ATOM 2790 O O . LYS A 1 362 ? -75.799 -33.514 98.467 1.00 72.31 362 LYS A O 1
ATOM 2795 N N . GLU A 1 363 ? -76.157 -32.822 96.359 1.00 66.00 363 GLU A N 1
ATOM 2796 C CA . GLU A 1 363 ? -77.529 -32.354 96.581 1.00 66.00 363 GLU A CA 1
ATOM 2797 C C . GLU A 1 363 ? -78.483 -33.527 96.885 1.00 66.00 363 GLU A C 1
ATOM 2799 O O . GLU A 1 363 ? -79.247 -33.456 97.847 1.00 66.00 363 GLU A O 1
ATOM 2804 N N . LYS A 1 364 ? -78.369 -34.659 96.173 1.00 66.69 364 LYS A N 1
ATOM 2805 C CA . LYS A 1 364 ? -79.168 -35.876 96.442 1.00 66.69 364 LYS A CA 1
ATOM 2806 C C . LYS A 1 364 ? -78.838 -36.556 97.778 1.00 66.69 364 LYS A C 1
ATOM 2808 O O . LYS A 1 364 ? -79.747 -37.038 98.455 1.00 66.69 364 LYS A O 1
ATOM 2813 N N . GLU A 1 365 ? -77.570 -36.588 98.196 1.00 58.38 365 GLU A N 1
ATOM 2814 C CA . GLU A 1 365 ? -77.198 -37.068 99.540 1.00 58.38 365 GLU A CA 1
ATOM 2815 C C . GLU A 1 365 ? -77.832 -36.200 100.638 1.00 58.38 365 GLU A C 1
ATOM 2817 O O . GLU A 1 365 ? -78.340 -36.738 101.626 1.00 58.38 365 GLU A O 1
ATOM 2822 N N . LEU A 1 366 ? -77.869 -34.877 100.431 1.00 54.47 366 LEU A N 1
ATOM 2823 C CA . LEU A 1 366 ? -78.515 -33.915 101.328 1.00 54.47 366 LEU A CA 1
ATOM 2824 C C . LEU A 1 366 ? -80.027 -34.174 101.457 1.00 54.47 366 LEU A C 1
ATOM 2826 O O . LEU A 1 366 ? -80.566 -34.093 102.560 1.00 54.47 366 LEU A O 1
ATOM 2830 N N . GLU A 1 367 ? -80.683 -34.539 100.352 1.00 54.31 367 GLU A N 1
ATOM 2831 C CA . GLU A 1 367 ? -82.114 -34.868 100.278 1.00 54.31 367 GLU A CA 1
ATOM 2832 C C . GLU A 1 367 ? -82.459 -36.173 101.032 1.00 54.31 367 GLU A C 1
ATOM 2834 O O . GLU A 1 367 ? -83.532 -36.305 101.628 1.00 54.31 367 GLU A O 1
ATOM 2839 N N . SER A 1 368 ? -81.541 -37.147 101.074 1.00 51.59 368 SER A N 1
ATOM 2840 C CA . SER A 1 368 ? -81.779 -38.438 101.746 1.00 51.59 368 SER A CA 1
ATOM 2841 C C . SER A 1 368 ? -81.646 -38.374 103.276 1.00 51.59 368 SER A C 1
ATOM 2843 O O . SER A 1 368 ? -82.284 -39.140 103.998 1.00 51.59 368 SER A O 1
ATOM 2845 N N . ILE A 1 369 ? -80.868 -37.415 103.789 1.00 53.41 369 ILE A N 1
ATOM 2846 C CA . ILE A 1 369 ? -80.635 -37.210 105.230 1.00 53.41 369 ILE A CA 1
ATOM 2847 C C . ILE A 1 369 ? -81.832 -36.498 105.905 1.00 53.41 369 ILE A C 1
ATOM 2849 O O . ILE A 1 369 ? -81.956 -36.480 107.130 1.00 53.41 369 ILE A O 1
ATOM 2853 N N . THR A 1 370 ? -82.778 -35.968 105.127 1.00 48.06 370 THR A N 1
ATOM 2854 C CA . THR A 1 370 ? -83.946 -35.207 105.605 1.00 48.06 370 THR A CA 1
ATOM 2855 C C . THR A 1 370 ? -85.168 -36.037 106.049 1.00 48.06 370 THR A C 1
ATOM 2857 O O . THR A 1 370 ? -86.186 -35.455 106.425 1.00 48.06 370 THR A O 1
ATOM 2860 N N . GLY A 1 371 ? -85.082 -37.375 106.072 1.00 48.31 371 GLY A N 1
ATOM 2861 C CA . GLY A 1 371 ? -86.224 -38.285 106.283 1.00 48.31 371 GLY A CA 1
ATOM 2862 C C . GLY A 1 371 ? -86.716 -38.544 107.722 1.00 48.31 371 GLY A C 1
ATOM 2863 O O . GLY A 1 371 ? -87.868 -38.938 107.871 1.00 48.31 371 GLY A O 1
ATOM 2864 N N . ASP A 1 372 ? -85.937 -38.284 108.784 1.00 49.62 372 ASP A N 1
ATOM 2865 C CA . ASP A 1 372 ? -86.361 -38.515 110.188 1.00 49.62 372 ASP A CA 1
ATOM 2866 C C . ASP A 1 372 ? -86.509 -37.195 110.975 1.00 49.62 372 ASP A C 1
ATOM 2868 O O . ASP A 1 372 ? -85.608 -36.670 111.633 1.00 49.62 372 ASP A O 1
ATOM 2872 N N . SER A 1 373 ? -87.708 -36.619 110.863 1.00 54.19 373 SER A N 1
ATOM 2873 C CA . SER A 1 373 ? -87.968 -35.175 110.947 1.00 54.19 373 SER A CA 1
ATOM 2874 C C . SER A 1 373 ? -88.294 -34.587 112.342 1.00 54.19 373 SER A C 1
ATOM 2876 O O . SER A 1 373 ? -88.482 -33.378 112.443 1.00 54.19 373 SER A O 1
ATOM 2878 N N . LYS A 1 374 ? -88.309 -35.340 113.457 1.00 55.59 374 LYS A N 1
ATOM 2879 C CA . LYS A 1 374 ? -88.659 -34.760 114.789 1.00 55.59 374 LYS A CA 1
ATOM 2880 C C . LYS A 1 374 ? -87.514 -34.545 115.785 1.00 55.59 374 LYS A C 1
ATOM 2882 O O . LYS A 1 374 ? -87.671 -33.733 116.692 1.00 55.59 374 LYS A O 1
ATOM 2887 N N . THR A 1 375 ? -86.353 -35.171 115.609 1.00 56.75 375 THR A N 1
ATOM 2888 C CA . THR A 1 375 ? -85.147 -34.886 116.420 1.00 56.75 375 THR A CA 1
ATOM 2889 C C . THR A 1 375 ? -84.183 -33.933 115.708 1.00 56.75 375 THR A C 1
ATOM 2891 O O . THR A 1 375 ? -83.523 -33.125 116.360 1.00 56.75 375 THR A O 1
ATOM 2894 N N . LEU A 1 376 ? -84.177 -33.927 114.371 1.00 54.00 376 LEU A N 1
ATOM 2895 C CA . LEU A 1 376 ? -83.356 -33.030 113.552 1.00 54.00 376 LEU A CA 1
ATOM 2896 C C . LEU A 1 376 ? -83.936 -31.623 113.377 1.00 54.00 376 LEU A C 1
ATOM 2898 O O . LEU A 1 376 ? -83.150 -30.706 113.196 1.00 54.00 376 LEU A O 1
ATOM 2902 N N . GLN A 1 377 ? -85.251 -31.398 113.507 1.00 57.59 377 GLN A N 1
ATOM 2903 C CA . GLN A 1 377 ? -85.830 -30.041 113.479 1.00 57.59 377 GLN A CA 1
ATOM 2904 C C . GLN A 1 377 ? -85.226 -29.157 114.585 1.00 57.59 377 GLN A C 1
ATOM 2906 O O . GLN A 1 377 ? -84.884 -28.004 114.340 1.00 57.59 377 GLN A O 1
ATOM 2911 N N . LYS A 1 378 ? -84.984 -29.739 115.768 1.00 60.62 378 LYS A N 1
ATOM 2912 C CA . LYS A 1 378 ? -84.352 -29.045 116.895 1.00 60.62 378 LYS A CA 1
ATOM 2913 C C . LYS A 1 378 ? -82.875 -28.747 116.622 1.00 60.62 378 LYS A C 1
ATOM 2915 O O . LYS A 1 378 ? -82.424 -27.648 116.900 1.00 60.62 378 LYS A O 1
ATOM 2920 N N . ASN A 1 379 ? -82.142 -29.675 116.001 1.00 59.56 379 ASN A N 1
ATOM 2921 C CA . ASN A 1 379 ? -80.742 -29.453 115.618 1.00 59.56 379 ASN A CA 1
ATOM 2922 C C . ASN A 1 379 ? -80.601 -28.539 114.392 1.00 59.56 379 ASN A C 1
ATOM 2924 O O . ASN A 1 379 ? -79.608 -27.836 114.274 1.00 59.56 379 ASN A O 1
ATOM 2928 N N . ARG A 1 380 ? -81.581 -28.517 113.486 1.00 59.56 380 ARG A N 1
ATOM 2929 C CA . ARG A 1 380 ? -81.593 -27.674 112.289 1.00 59.56 380 ARG A CA 1
ATOM 2930 C C . ARG A 1 380 ? -81.954 -26.235 112.633 1.00 59.56 380 ARG A C 1
ATOM 2932 O O . ARG A 1 380 ? -81.331 -25.346 112.074 1.00 59.56 380 ARG A O 1
ATOM 2939 N N . GLU A 1 381 ? -82.870 -25.988 113.567 1.00 65.81 381 GLU A N 1
ATOM 2940 C CA . GLU A 1 381 ? -83.092 -24.641 114.114 1.00 65.81 381 GLU A CA 1
ATOM 2941 C C . GLU A 1 381 ? -81.867 -24.152 114.901 1.00 65.81 381 GLU A C 1
ATOM 2943 O O . GLU A 1 381 ? -81.451 -23.010 114.724 1.00 65.81 381 GLU A O 1
ATOM 2948 N N . ASP A 1 382 ? -81.211 -25.023 115.674 1.00 67.88 382 ASP A N 1
ATOM 2949 C CA . ASP A 1 382 ? -80.030 -24.653 116.467 1.00 67.88 382 ASP A CA 1
ATOM 2950 C C . ASP A 1 382 ? -78.774 -24.437 115.595 1.00 67.88 382 ASP A C 1
ATOM 2952 O O . ASP A 1 382 ? -78.008 -23.502 115.819 1.00 67.88 382 ASP A O 1
ATOM 2956 N N . VAL A 1 383 ? -78.578 -25.244 114.544 1.00 67.75 383 VAL A N 1
ATOM 2957 C CA . VAL A 1 383 ? -77.480 -25.086 113.571 1.00 67.75 383 VAL A CA 1
ATOM 2958 C C . VAL A 1 383 ? -77.773 -23.979 112.561 1.00 67.75 383 VAL A C 1
ATOM 2960 O O . VAL A 1 383 ? -76.842 -23.279 112.187 1.00 67.75 383 VAL A O 1
ATOM 2963 N N . ALA A 1 384 ? -79.022 -23.745 112.148 1.00 66.31 384 ALA A N 1
ATOM 2964 C CA . ALA A 1 384 ? -79.364 -22.586 111.319 1.00 66.31 384 ALA A CA 1
ATOM 2965 C C . ALA A 1 384 ? -79.235 -21.276 112.110 1.00 66.31 384 ALA A C 1
ATOM 2967 O O . ALA A 1 384 ? -78.724 -20.304 111.561 1.00 66.31 384 ALA A O 1
ATOM 2968 N N . SER A 1 385 ? -79.603 -21.267 113.398 1.00 67.94 385 SER A N 1
ATOM 2969 C CA . SER A 1 385 ? -79.358 -20.144 114.310 1.00 67.94 385 SER A CA 1
ATOM 2970 C C . SER A 1 385 ? -77.858 -19.902 114.487 1.00 67.94 385 SER A C 1
ATOM 2972 O O . SER A 1 385 ? -77.384 -18.804 114.213 1.00 67.94 385 SER A O 1
ATOM 2974 N N . LYS A 1 386 ? -77.071 -20.944 114.793 1.00 71.19 386 LYS A N 1
ATOM 2975 C CA . LYS A 1 386 ? -75.607 -20.837 114.911 1.00 71.19 386 LYS A CA 1
ATOM 2976 C C . LYS A 1 386 ? -74.929 -20.479 113.591 1.00 71.19 386 LYS A C 1
ATOM 2978 O O . LYS A 1 386 ? -73.975 -19.720 113.600 1.00 71.19 386 LYS A O 1
ATOM 2983 N N . ALA A 1 387 ? -75.399 -20.965 112.445 1.00 67.94 387 ALA A N 1
ATOM 2984 C CA . ALA A 1 387 ? -74.829 -20.634 111.138 1.00 67.94 387 ALA A CA 1
ATOM 2985 C C . ALA A 1 387 ? -75.204 -19.217 110.683 1.00 67.94 387 ALA A C 1
ATOM 2987 O O . ALA A 1 387 ? -74.385 -18.554 110.048 1.00 67.94 387 ALA A O 1
ATOM 2988 N N . ALA A 1 388 ? -76.401 -18.728 111.019 1.00 66.81 388 ALA A N 1
ATOM 2989 C CA . ALA A 1 388 ? -76.791 -17.337 110.808 1.00 66.81 388 ALA A CA 1
ATOM 2990 C C . ALA A 1 388 ? -76.033 -16.397 111.758 1.00 66.81 388 ALA A C 1
ATOM 2992 O O . ALA A 1 388 ? -75.538 -15.367 111.309 1.00 66.81 388 ALA A O 1
ATOM 2993 N N . GLU A 1 389 ? -75.858 -16.780 113.026 1.00 69.38 389 GLU A N 1
ATOM 2994 C CA . GLU A 1 389 ? -75.042 -16.062 114.006 1.00 69.38 389 GLU A CA 1
ATOM 2995 C C . GLU A 1 389 ? -73.570 -16.049 113.583 1.00 69.38 389 GLU A C 1
ATOM 2997 O O . GLU A 1 389 ? -72.958 -14.992 113.587 1.00 69.38 389 GLU A O 1
ATOM 3002 N N . ILE A 1 390 ? -73.018 -17.169 113.104 1.00 72.38 390 ILE A N 1
ATOM 3003 C CA . ILE A 1 390 ? -71.650 -17.257 112.575 1.00 72.38 390 ILE A CA 1
ATOM 3004 C C . ILE A 1 390 ? -71.508 -16.471 111.270 1.00 72.38 390 ILE A C 1
ATOM 3006 O O . ILE A 1 390 ? -70.499 -15.803 111.103 1.00 72.38 390 ILE A O 1
ATOM 3010 N N . ARG A 1 391 ? -72.484 -16.470 110.352 1.00 71.88 391 ARG A N 1
ATOM 3011 C CA . ARG A 1 391 ? -72.420 -15.631 109.137 1.00 71.88 391 ARG A CA 1
ATOM 3012 C C . ARG A 1 391 ? -72.517 -14.145 109.464 1.00 71.88 391 ARG A C 1
ATOM 3014 O O . ARG A 1 391 ? -71.748 -13.369 108.908 1.00 71.88 391 ARG A O 1
ATOM 3021 N N . LEU A 1 392 ? -73.394 -13.749 110.388 1.00 70.12 392 LEU A N 1
ATOM 3022 C CA . LEU A 1 392 ? -73.447 -12.378 110.899 1.00 70.12 392 LEU A CA 1
ATOM 3023 C C . LEU A 1 392 ? -72.165 -12.016 111.649 1.00 70.12 392 LEU A C 1
ATOM 3025 O O . LEU A 1 392 ? -71.681 -10.909 111.471 1.00 70.12 392 LEU A O 1
ATOM 3029 N N . ARG A 1 393 ? -71.571 -12.940 112.411 1.00 72.94 393 ARG A N 1
ATOM 3030 C CA . ARG A 1 393 ? -70.285 -12.751 113.092 1.00 72.94 393 ARG A CA 1
ATOM 3031 C C . ARG A 1 393 ? -69.125 -12.701 112.108 1.00 72.94 393 ARG A C 1
ATOM 3033 O O . ARG A 1 393 ? -68.202 -11.954 112.351 1.00 72.94 393 ARG A O 1
ATOM 3040 N N . ILE A 1 394 ? -69.151 -13.447 111.006 1.00 73.56 394 ILE A N 1
ATOM 3041 C CA . ILE A 1 394 ? -68.130 -13.392 109.952 1.00 73.56 394 ILE A CA 1
ATOM 3042 C C . ILE A 1 394 ? -68.240 -12.073 109.203 1.00 73.56 394 ILE A C 1
ATOM 3044 O O . ILE A 1 394 ? -67.223 -11.434 109.003 1.00 73.56 394 ILE A O 1
ATOM 3048 N N . VAL A 1 395 ? -69.444 -11.625 108.842 1.00 72.50 395 VAL A N 1
ATOM 3049 C CA . VAL A 1 395 ? -69.636 -10.327 108.181 1.00 72.50 395 VAL A CA 1
ATOM 3050 C C . VAL A 1 395 ? -69.356 -9.168 109.146 1.00 72.50 395 VAL A C 1
ATOM 3052 O O . VAL A 1 395 ? -68.748 -8.186 108.729 1.00 72.50 395 VAL A O 1
ATOM 3055 N N . SER A 1 396 ? -69.722 -9.276 110.433 1.00 72.00 396 SER A N 1
ATOM 3056 C CA . SER A 1 396 ? -69.354 -8.277 111.448 1.00 72.00 396 SER A CA 1
ATOM 3057 C C . SER A 1 396 ? -67.857 -8.289 111.692 1.00 72.00 396 SER A C 1
ATOM 3059 O O . SER A 1 396 ? -67.274 -7.228 111.660 1.00 72.00 396 SER A O 1
ATOM 3061 N N . LEU A 1 397 ? -67.214 -9.451 111.839 1.00 70.69 397 LEU A N 1
ATOM 3062 C CA . LEU A 1 397 ? -65.767 -9.552 112.019 1.00 70.69 397 LEU A CA 1
ATOM 3063 C C . LEU A 1 397 ? -65.007 -9.173 110.751 1.00 70.69 397 LEU A C 1
ATOM 3065 O O . LEU A 1 397 ? -63.910 -8.666 110.869 1.00 70.69 397 LEU A O 1
ATOM 3069 N N . GLN A 1 398 ? -65.552 -9.372 109.551 1.00 70.88 398 GLN A N 1
ATOM 3070 C CA . GLN A 1 398 ? -64.967 -8.865 108.308 1.00 70.88 398 GLN A CA 1
ATOM 3071 C C . GLN A 1 398 ? -65.076 -7.346 108.248 1.00 70.88 398 GLN A C 1
ATOM 3073 O O . GLN A 1 398 ? -64.084 -6.707 107.927 1.00 70.88 398 GLN A O 1
ATOM 3078 N N . LYS A 1 399 ? -66.220 -6.766 108.637 1.00 70.50 399 LYS A N 1
ATOM 3079 C CA . LYS A 1 399 ? -66.353 -5.314 108.810 1.00 70.50 399 LYS A CA 1
ATOM 3080 C C . LYS A 1 399 ? -65.500 -4.766 109.951 1.00 70.50 399 LYS A C 1
ATOM 3082 O O . LYS A 1 399 ? -64.975 -3.675 109.805 1.00 70.50 399 LYS A O 1
ATOM 3087 N N . ASP A 1 400 ? -65.337 -5.494 111.050 1.00 69.25 400 ASP A N 1
ATOM 3088 C CA . ASP A 1 400 ? -64.499 -5.113 112.185 1.00 69.25 400 ASP A CA 1
ATOM 3089 C C . ASP A 1 400 ? -63.026 -5.270 111.814 1.00 69.25 400 ASP A C 1
ATOM 3091 O O . ASP A 1 400 ? -62.212 -4.466 112.233 1.00 69.25 400 ASP A O 1
ATOM 3095 N N . VAL A 1 401 ? -62.650 -6.273 111.018 1.00 73.50 401 VAL A N 1
ATOM 3096 C CA . VAL A 1 401 ? -61.296 -6.428 110.473 1.00 73.50 401 VAL A CA 1
ATOM 3097 C C . VAL A 1 401 ? -61.030 -5.311 109.483 1.00 73.50 401 VAL A C 1
ATOM 3099 O O . VAL A 1 401 ? -60.011 -4.661 109.619 1.00 73.50 401 VAL A O 1
ATOM 3102 N N . GLU A 1 402 ? -61.927 -5.022 108.547 1.00 73.00 402 GLU A N 1
ATOM 3103 C CA . GLU A 1 402 ? -61.788 -3.917 107.595 1.00 73.00 402 GLU A CA 1
ATOM 3104 C C . GLU A 1 402 ? -61.714 -2.565 108.328 1.00 73.00 402 GLU A C 1
ATOM 3106 O O . GLU A 1 402 ? -60.746 -1.831 108.148 1.00 73.00 402 GLU A O 1
ATOM 3111 N N . ALA A 1 403 ? -62.623 -2.300 109.275 1.00 70.06 403 ALA A N 1
ATOM 3112 C CA . ALA A 1 403 ? -62.611 -1.105 110.118 1.00 70.06 403 ALA A CA 1
ATOM 3113 C C . ALA A 1 403 ? -61.363 -1.019 111.004 1.00 70.06 403 ALA A C 1
ATOM 3115 O O . ALA A 1 403 ? -60.770 0.047 111.090 1.00 70.06 403 ALA A O 1
ATOM 3116 N N . ASN A 1 404 ? -60.908 -2.118 111.614 1.00 70.75 404 ASN A N 1
ATOM 3117 C CA . ASN A 1 404 ? -59.672 -2.137 112.398 1.00 70.75 404 ASN A CA 1
ATOM 3118 C C . ASN A 1 404 ? -58.430 -2.047 111.507 1.00 70.75 404 ASN A C 1
ATOM 3120 O O . ASN A 1 404 ? -57.417 -1.531 111.954 1.00 70.75 404 ASN A O 1
ATOM 3124 N N . THR A 1 405 ? -58.467 -2.513 110.257 1.00 73.12 405 THR A N 1
ATOM 3125 C CA . THR A 1 405 ? -57.348 -2.386 109.307 1.00 73.12 405 THR A CA 1
ATOM 3126 C C . THR A 1 405 ? -57.243 -0.947 108.809 1.00 73.12 405 THR A C 1
ATOM 3128 O O . THR A 1 405 ? -56.137 -0.403 108.756 1.00 73.12 405 THR A O 1
ATOM 3131 N N . ASP A 1 406 ? -58.383 -0.303 108.556 1.00 73.00 406 ASP A N 1
ATOM 3132 C CA . ASP A 1 406 ? -58.515 1.128 108.279 1.00 73.00 406 ASP A CA 1
ATOM 3133 C C . ASP A 1 406 ? -58.124 1.982 109.495 1.00 73.00 406 ASP A C 1
ATOM 3135 O O . ASP A 1 406 ? -57.438 2.995 109.365 1.00 73.00 406 ASP A O 1
ATOM 3139 N N . GLU A 1 407 ? -58.497 1.565 110.704 1.00 69.75 407 GLU A N 1
ATOM 3140 C CA . GLU A 1 407 ? -58.097 2.208 111.956 1.00 69.75 407 GLU A CA 1
ATOM 3141 C C . GLU A 1 407 ? -56.602 2.009 112.216 1.00 69.75 407 GLU A C 1
ATOM 3143 O O . GLU A 1 407 ? -55.925 2.956 112.591 1.00 69.75 407 GLU A O 1
ATOM 3148 N N . ILE A 1 408 ? -56.029 0.838 111.924 1.00 71.88 408 ILE A N 1
ATOM 3149 C CA . ILE A 1 408 ? -54.586 0.575 112.009 1.00 71.88 408 ILE A CA 1
ATOM 3150 C C . ILE A 1 408 ? -53.819 1.398 110.973 1.00 71.88 408 ILE A C 1
ATOM 3152 O O . ILE A 1 408 ? -52.739 1.895 111.289 1.00 71.88 408 ILE A O 1
ATOM 3156 N N . THR A 1 409 ? -54.334 1.583 109.755 1.00 72.62 409 THR A N 1
ATOM 3157 C CA . THR A 1 409 ? -53.699 2.461 108.756 1.00 72.62 409 THR A CA 1
ATOM 3158 C C . THR A 1 409 ? -53.832 3.932 109.136 1.00 72.62 409 THR A C 1
ATOM 3160 O O . THR A 1 409 ? -52.839 4.657 109.063 1.00 72.62 409 THR A O 1
ATOM 3163 N N . ARG A 1 410 ? -54.987 4.376 109.651 1.00 72.94 410 ARG A N 1
ATOM 3164 C CA . ARG A 1 410 ? -55.150 5.721 110.233 1.00 72.94 410 ARG A CA 1
ATOM 3165 C C . ARG A 1 410 ? -54.236 5.936 111.434 1.00 72.94 410 ARG A C 1
ATOM 3167 O O . ARG A 1 410 ? -53.593 6.974 111.506 1.00 72.94 410 ARG A O 1
ATOM 3174 N N . LEU A 1 411 ? -54.128 4.975 112.350 1.00 67.50 411 LEU A N 1
ATOM 3175 C CA . LEU A 1 411 ? -53.262 5.034 113.528 1.00 67.50 411 LEU A CA 1
ATOM 3176 C C . LEU A 1 411 ? -51.785 4.933 113.155 1.00 67.50 411 LEU A C 1
ATOM 3178 O O . LEU A 1 411 ? -50.979 5.596 113.795 1.00 67.50 411 LEU A O 1
ATOM 3182 N N . LYS A 1 412 ? -51.407 4.183 112.111 1.00 70.44 412 LYS A N 1
ATOM 3183 C CA . LYS A 1 412 ? -50.043 4.206 111.563 1.00 70.44 412 LYS A CA 1
ATOM 3184 C C . LYS A 1 412 ? -49.723 5.575 110.987 1.00 70.44 412 LYS A C 1
ATOM 3186 O O . LYS A 1 412 ? -48.738 6.153 111.414 1.00 70.44 412 LYS A O 1
ATOM 3191 N N . ASN A 1 413 ? -50.576 6.130 110.128 1.00 71.38 413 ASN A N 1
ATOM 3192 C CA . ASN A 1 413 ? -50.369 7.460 109.544 1.00 71.38 413 ASN A CA 1
ATOM 3193 C C . ASN A 1 413 ? -50.373 8.565 110.610 1.00 71.38 413 ASN A C 1
ATOM 3195 O O . ASN A 1 413 ? -49.577 9.497 110.549 1.00 71.38 413 ASN A O 1
ATOM 3199 N N . ARG A 1 414 ? -51.217 8.431 111.636 1.00 68.62 414 ARG A N 1
ATOM 3200 C CA . ARG A 1 414 ? -51.271 9.327 112.793 1.00 68.62 414 ARG A CA 1
ATOM 3201 C C . ARG A 1 414 ? -50.078 9.128 113.731 1.00 68.62 414 ARG A C 1
ATOM 3203 O O . ARG A 1 414 ? -49.623 10.100 114.310 1.00 68.62 414 ARG A O 1
ATOM 3210 N N . LYS A 1 415 ? -49.518 7.919 113.845 1.00 68.38 415 LYS A N 1
ATOM 3211 C CA . LYS A 1 415 ? -48.249 7.648 114.539 1.00 68.38 415 LYS A CA 1
ATOM 3212 C C . LYS A 1 415 ? -47.069 8.257 113.785 1.00 68.38 415 LYS A C 1
ATOM 3214 O O . LYS A 1 415 ? -46.215 8.831 114.441 1.00 68.38 415 LYS A O 1
ATOM 3219 N N . THR A 1 416 ? -47.024 8.177 112.454 1.00 70.56 416 THR A N 1
ATOM 3220 C CA . THR A 1 416 ? -45.996 8.862 111.652 1.00 70.56 416 THR A CA 1
ATOM 3221 C C . THR A 1 416 ? -46.124 10.375 111.814 1.00 70.56 416 THR A C 1
ATOM 3223 O O . THR A 1 416 ? -45.160 11.019 112.194 1.00 70.56 416 THR A O 1
ATOM 3226 N N . GLY A 1 417 ? -47.341 10.922 111.708 1.00 71.06 417 GLY A N 1
ATOM 3227 C CA . GLY A 1 417 ? -47.589 12.345 111.956 1.00 71.06 417 GLY A CA 1
ATOM 3228 C C . GLY A 1 417 ? -47.303 12.788 113.398 1.00 71.06 417 GLY A C 1
ATOM 3229 O O . GLY A 1 417 ? -46.819 13.892 113.609 1.00 71.06 417 GLY A O 1
ATOM 3230 N N . HIS A 1 418 ? -47.548 11.941 114.406 1.00 71.00 418 HIS A N 1
ATOM 3231 C CA . HIS A 1 418 ? -47.160 12.212 115.794 1.00 71.00 418 HIS A CA 1
ATOM 3232 C C . HIS A 1 418 ? -45.657 12.050 116.032 1.00 71.00 418 HIS A C 1
ATOM 3234 O O . HIS A 1 418 ? -45.159 12.723 116.919 1.00 71.00 418 HIS A O 1
ATOM 3240 N N . LEU A 1 419 ? -44.941 11.208 115.278 1.00 67.75 419 LEU A N 1
ATOM 3241 C CA . LEU A 1 419 ? -43.476 11.116 115.314 1.00 67.75 419 LEU A CA 1
ATOM 3242 C C . LEU A 1 419 ? -42.834 12.358 114.690 1.00 67.75 419 LEU A C 1
ATOM 3244 O O . LEU A 1 419 ? -41.896 12.900 115.264 1.00 67.75 419 LEU A O 1
ATOM 3248 N N . ASP A 1 420 ? -43.397 12.860 113.591 1.00 67.94 420 ASP A N 1
ATOM 3249 C CA . ASP A 1 420 ? -42.973 14.121 112.977 1.00 67.94 420 ASP A CA 1
ATOM 3250 C C . ASP A 1 420 ? -43.275 15.307 113.914 1.00 67.94 420 ASP A C 1
ATOM 3252 O O . ASP A 1 420 ? -42.423 16.166 114.135 1.00 67.94 420 ASP A O 1
ATOM 3256 N N . ARG A 1 421 ? -44.445 15.300 114.577 1.00 68.31 421 ARG A N 1
ATOM 3257 C CA . ARG A 1 421 ? -44.803 16.292 115.605 1.00 68.31 421 ARG A CA 1
ATOM 3258 C C . ARG A 1 421 ? -43.971 16.159 116.884 1.00 68.31 421 ARG A C 1
ATOM 3260 O O . ARG A 1 421 ? -43.705 17.171 117.513 1.00 68.31 421 ARG A O 1
ATOM 3267 N N . LEU A 1 422 ? -43.561 14.948 117.269 1.00 67.06 422 LEU A N 1
ATOM 3268 C CA . LEU A 1 422 ? -42.618 14.697 118.368 1.00 67.06 422 LEU A CA 1
ATOM 3269 C C . LEU A 1 422 ? -41.236 15.241 118.027 1.00 67.06 422 LEU A C 1
ATOM 3271 O O . LEU A 1 422 ? -40.602 15.806 118.899 1.00 67.06 422 LEU A O 1
ATOM 3275 N N . SER A 1 423 ? -40.798 15.143 116.769 1.00 72.00 423 SER A N 1
ATOM 3276 C CA . SER A 1 423 ? -39.546 15.760 116.328 1.00 72.00 423 SER A CA 1
ATOM 3277 C C . SER A 1 423 ? -39.609 17.293 116.341 1.00 72.00 423 SER A C 1
ATOM 3279 O O . SER A 1 423 ? -38.600 17.924 116.642 1.00 72.00 423 SER A O 1
ATOM 3281 N N . GLU A 1 424 ? -40.761 17.898 116.024 1.00 69.12 424 GLU A N 1
ATOM 3282 C CA . GLU A 1 424 ? -40.977 19.347 116.195 1.00 69.12 424 GLU A CA 1
ATOM 3283 C C . GLU A 1 424 ? -41.025 19.735 117.683 1.00 69.12 424 GLU A C 1
ATOM 3285 O O . GLU A 1 424 ? -40.341 20.668 118.096 1.00 69.12 424 GLU A O 1
ATOM 3290 N N . LEU A 1 425 ? -41.770 18.984 118.503 1.00 65.75 425 LEU A N 1
ATOM 3291 C CA . LEU A 1 425 ? -41.896 19.213 119.946 1.00 65.75 425 LEU A CA 1
ATOM 3292 C C . LEU A 1 425 ? -40.584 18.972 120.703 1.00 65.75 425 LEU A C 1
ATOM 3294 O O . LEU A 1 425 ? -40.316 19.712 121.634 1.00 65.75 425 LEU A O 1
ATOM 3298 N N . ASP A 1 426 ? -39.738 18.017 120.312 1.00 69.38 426 ASP A N 1
ATOM 3299 C CA . ASP A 1 426 ? -38.390 17.841 120.881 1.00 69.38 426 ASP A CA 1
ATOM 3300 C C . ASP A 1 426 ? -37.467 19.020 120.516 1.00 69.38 426 ASP A C 1
ATOM 3302 O O . ASP A 1 426 ? -36.564 19.367 121.279 1.00 69.38 426 ASP A O 1
ATOM 3306 N N . GLY A 1 427 ? -37.706 19.669 119.369 1.00 68.19 427 GLY A N 1
ATOM 3307 C CA . GLY A 1 427 ? -37.071 20.939 119.013 1.00 68.19 427 GLY A CA 1
ATOM 3308 C C . GLY A 1 427 ? -37.527 22.088 119.919 1.00 68.19 427 GLY A C 1
ATOM 3309 O O . GLY A 1 427 ? -36.689 22.801 120.468 1.00 68.19 427 GLY A O 1
ATOM 3310 N N . GLU A 1 428 ? -38.838 22.219 120.139 1.00 69.62 428 GLU A N 1
ATOM 3311 C CA . GLU A 1 428 ? -39.426 23.226 121.038 1.00 69.62 428 GLU A CA 1
ATOM 3312 C C . GLU A 1 428 ? -39.072 22.977 122.520 1.00 69.62 428 GLU A C 1
ATOM 3314 O O . GLU A 1 428 ? -38.835 23.921 123.272 1.00 69.62 428 GLU A O 1
ATOM 3319 N N . ILE A 1 429 ? -38.985 21.715 122.955 1.00 69.44 429 ILE A N 1
ATOM 3320 C CA . ILE A 1 429 ? -38.589 21.330 124.318 1.00 69.44 429 ILE A CA 1
ATOM 3321 C C . ILE A 1 429 ? -37.134 21.707 124.577 1.00 69.44 429 ILE A C 1
ATOM 3323 O O . ILE A 1 429 ? -36.859 22.225 125.652 1.00 69.44 429 ILE A O 1
ATOM 3327 N N . ARG A 1 430 ? -36.216 21.551 123.613 1.00 70.81 430 ARG A N 1
ATOM 3328 C CA . ARG A 1 430 ? -34.827 22.018 123.781 1.00 70.81 430 ARG A CA 1
ATOM 3329 C C . ARG A 1 430 ? -34.734 23.534 123.956 1.00 70.81 430 ARG A C 1
ATOM 3331 O O . ARG A 1 430 ? -33.993 23.988 124.821 1.00 70.81 430 ARG A O 1
ATOM 3338 N N . GLU A 1 431 ? -35.527 24.309 123.212 1.00 70.56 431 GLU A N 1
ATOM 3339 C CA . GLU A 1 431 ? -35.625 25.764 123.423 1.00 70.56 431 GLU A CA 1
ATOM 3340 C C . GLU A 1 431 ? -36.212 26.120 124.801 1.00 70.56 431 GLU A C 1
ATOM 3342 O O . GLU A 1 431 ? -35.812 27.109 125.423 1.00 70.56 431 GLU A O 1
ATOM 3347 N N . ILE A 1 432 ? -37.180 25.339 125.293 1.00 69.69 432 ILE A N 1
ATOM 3348 C CA . ILE A 1 432 ? -37.782 25.544 126.617 1.00 69.69 432 ILE A CA 1
ATOM 3349 C C . ILE A 1 432 ? -36.832 25.101 127.736 1.00 69.69 432 ILE A C 1
ATOM 3351 O O . ILE A 1 432 ? -36.793 25.773 128.762 1.00 69.69 432 ILE A O 1
ATOM 3355 N N . GLU A 1 433 ? -36.064 24.023 127.572 1.00 70.50 433 GLU A N 1
ATOM 3356 C CA . GLU A 1 433 ? -35.071 23.545 128.542 1.00 70.50 433 GLU A CA 1
ATOM 3357 C C . GLU A 1 433 ? -33.913 24.536 128.698 1.00 70.50 433 GLU A C 1
ATOM 3359 O O . GLU A 1 433 ? -33.568 24.851 129.835 1.00 70.50 433 GLU A O 1
ATOM 3364 N N . GLU A 1 434 ? -33.412 25.136 127.609 1.00 71.75 434 GLU A N 1
ATOM 3365 C CA . GLU A 1 434 ? -32.439 26.241 127.693 1.00 71.75 434 GLU A CA 1
ATOM 3366 C C . GLU A 1 434 ? -33.002 27.430 128.491 1.00 71.75 434 GLU A C 1
ATOM 3368 O O . GLU A 1 434 ? -32.351 27.932 129.410 1.00 71.75 434 GLU A O 1
ATOM 3373 N N . LYS A 1 435 ? -34.258 27.826 128.234 1.00 70.44 435 LYS A N 1
ATOM 3374 C CA . LYS A 1 435 ? -34.940 28.871 129.024 1.00 70.44 435 LYS A CA 1
ATOM 3375 C C . LYS A 1 435 ? -35.185 28.466 130.482 1.00 70.44 435 LYS A C 1
ATOM 3377 O O . LYS A 1 435 ? -35.224 29.323 131.366 1.00 70.44 435 LYS A O 1
ATOM 3382 N N . ASN A 1 436 ? -35.391 27.179 130.759 1.00 68.00 436 ASN A N 1
ATOM 3383 C CA . ASN A 1 436 ? -35.631 26.675 132.111 1.00 68.00 436 ASN A CA 1
ATOM 3384 C C . ASN A 1 436 ? -34.333 26.609 132.921 1.00 68.00 436 ASN A C 1
ATOM 3386 O O . ASN A 1 436 ? -34.352 26.897 134.115 1.00 68.00 436 ASN A O 1
ATOM 3390 N N . ASP A 1 437 ? -33.206 26.291 132.289 1.00 72.81 437 ASP A N 1
ATOM 3391 C CA . ASP A 1 437 ? -31.892 26.353 132.927 1.00 72.81 437 ASP A CA 1
ATOM 3392 C C . ASP A 1 437 ? -31.477 27.807 133.217 1.00 72.81 437 ASP A C 1
ATOM 3394 O O . ASP A 1 437 ? -30.973 28.085 134.310 1.00 72.81 437 ASP A O 1
ATOM 3398 N N . GLU A 1 438 ? -31.814 28.766 132.342 1.00 70.56 438 GLU A N 1
ATOM 3399 C CA . GLU A 1 438 ? -31.711 30.204 132.654 1.00 70.56 438 GLU A CA 1
ATOM 3400 C C . GLU A 1 438 ? -32.552 30.589 133.891 1.00 70.56 438 GLU A C 1
ATOM 3402 O O . GLU A 1 438 ? -32.075 31.289 134.793 1.00 70.56 438 GLU A O 1
ATOM 3407 N N . LEU A 1 439 ? -33.793 30.095 133.986 1.00 68.38 439 LEU A N 1
ATOM 3408 C CA . LEU A 1 439 ? -34.680 30.326 135.134 1.00 68.38 439 LEU A CA 1
ATOM 3409 C C . LEU A 1 439 ? -34.218 29.607 136.413 1.00 68.38 439 LEU A C 1
ATOM 3411 O O . LEU A 1 439 ? -34.390 30.135 137.516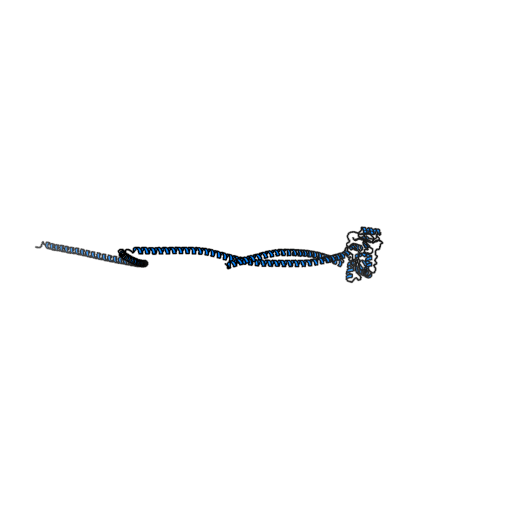 1.00 68.38 439 LEU A O 1
ATOM 3415 N N . ARG A 1 440 ? -33.608 28.424 136.312 1.00 69.88 440 ARG A N 1
ATOM 3416 C CA . ARG A 1 440 ? -33.041 27.693 137.456 1.00 69.88 440 ARG A CA 1
ATOM 3417 C C . ARG A 1 440 ? -31.814 28.394 138.013 1.00 69.88 440 ARG A C 1
ATOM 3419 O O . ARG A 1 440 ? -31.744 28.563 139.228 1.00 69.88 440 ARG A O 1
ATOM 3426 N N . ALA A 1 441 ? -30.925 28.896 137.159 1.00 70.44 441 ALA A N 1
ATOM 3427 C CA . ALA A 1 441 ? -29.810 29.737 137.590 1.00 70.44 441 ALA A CA 1
ATOM 3428 C C . ALA A 1 441 ? -30.308 31.004 138.317 1.00 70.44 441 ALA A C 1
ATOM 3430 O O . ALA A 1 441 ? -29.746 31.415 139.337 1.00 70.44 441 ALA A O 1
ATOM 3431 N N . LEU A 1 442 ? -31.417 31.593 137.851 1.00 71.94 442 LEU A N 1
ATOM 3432 C CA . LEU A 1 442 ? -32.077 32.713 138.528 1.00 71.94 442 LEU A CA 1
ATOM 3433 C C . LEU A 1 442 ? -32.669 32.310 139.895 1.00 71.94 442 LEU A C 1
ATOM 3435 O O . LEU A 1 442 ? -32.583 33.071 140.859 1.00 71.94 442 LEU A O 1
ATOM 3439 N N . THR A 1 443 ? -33.233 31.106 139.999 1.00 68.38 443 THR A N 1
ATOM 3440 C CA . THR A 1 443 ? -33.837 30.573 141.233 1.00 68.38 443 THR A CA 1
ATOM 3441 C C . THR A 1 443 ? -32.779 30.197 142.275 1.00 68.38 443 THR A C 1
ATOM 3443 O O . THR A 1 443 ? -32.952 30.489 143.457 1.00 68.38 443 THR A O 1
ATOM 3446 N N . GLU A 1 444 ? -31.649 29.612 141.866 1.00 71.19 444 GLU A N 1
ATOM 3447 C CA . GLU A 1 444 ? -30.513 29.354 142.761 1.00 71.19 444 GLU A CA 1
ATOM 3448 C C . GLU A 1 444 ? -29.939 30.652 143.334 1.00 71.19 444 GLU A C 1
ATOM 3450 O O . GLU A 1 444 ? -29.626 30.711 144.525 1.00 71.19 444 GLU A O 1
ATOM 3455 N N . ARG A 1 445 ? -29.886 31.717 142.523 1.00 72.38 445 ARG A N 1
ATOM 3456 C CA . ARG A 1 445 ? -29.494 33.057 142.973 1.00 72.38 445 ARG A CA 1
ATOM 3457 C C . ARG A 1 445 ? -30.448 33.601 144.044 1.00 72.38 445 ARG A C 1
ATOM 3459 O O . ARG A 1 445 ? -29.987 34.050 145.088 1.00 72.38 445 ARG A O 1
ATOM 3466 N N . LEU A 1 446 ? -31.761 33.474 143.839 1.00 68.12 446 LEU A N 1
ATOM 3467 C CA . LEU A 1 446 ? -32.773 33.888 144.822 1.00 68.12 446 LEU A CA 1
ATOM 3468 C C . LEU A 1 446 ? -32.752 33.036 146.107 1.00 68.12 446 LEU A C 1
ATOM 3470 O O . LEU A 1 446 ? -32.958 33.559 147.198 1.00 68.12 446 LEU A O 1
ATOM 3474 N N . SER A 1 447 ? -32.458 31.737 146.010 1.00 68.38 447 SER A N 1
ATOM 3475 C CA . SER A 1 447 ? -32.294 30.844 147.171 1.00 68.38 447 SER A CA 1
ATOM 3476 C C . SER A 1 447 ? -31.017 31.153 147.970 1.00 68.38 447 SER A C 1
ATOM 3478 O O . SER A 1 447 ? -31.006 31.053 149.201 1.00 68.38 447 SER A O 1
ATOM 3480 N N . ALA A 1 448 ? -29.932 31.554 147.300 1.00 69.19 448 ALA A N 1
ATOM 3481 C CA . ALA A 1 448 ? -28.732 32.050 147.972 1.00 69.19 448 ALA A CA 1
ATOM 3482 C C . ALA A 1 448 ? -29.026 33.343 148.757 1.00 69.19 448 ALA A C 1
ATOM 3484 O O . ALA A 1 448 ? -28.613 33.453 149.914 1.00 69.19 448 ALA A O 1
ATOM 3485 N N . ASP A 1 449 ? -29.817 34.254 148.181 1.00 68.38 449 ASP A N 1
ATOM 3486 C CA . ASP A 1 449 ? -30.291 35.464 148.864 1.00 68.38 449 ASP A CA 1
ATOM 3487 C C . ASP A 1 449 ? -31.197 35.126 150.068 1.00 68.38 449 ASP A C 1
ATOM 3489 O O . ASP A 1 449 ? -31.043 35.709 151.145 1.00 68.38 449 ASP A O 1
ATOM 3493 N N . GLU A 1 450 ? -32.084 34.128 149.952 1.00 66.31 450 GLU A N 1
ATOM 3494 C CA . GLU A 1 450 ? -32.925 33.660 151.067 1.00 66.31 450 GLU A CA 1
ATOM 3495 C C . GLU A 1 450 ? -32.088 33.081 152.224 1.00 66.31 450 GLU A C 1
ATOM 3497 O O . GLU A 1 450 ? -32.355 33.352 153.401 1.00 66.31 450 GLU A O 1
ATOM 3502 N N . LYS A 1 451 ? -31.037 32.308 151.915 1.00 69.31 451 LYS A N 1
ATOM 3503 C CA . LYS A 1 451 ? -30.100 31.786 152.924 1.00 69.31 451 LYS A CA 1
ATOM 3504 C C . LYS A 1 451 ? -29.309 32.899 153.609 1.00 69.31 451 LYS A C 1
ATOM 3506 O O . LYS A 1 451 ? -29.135 32.830 154.825 1.00 69.31 451 LYS A O 1
ATOM 3511 N N . ALA A 1 452 ? -28.877 33.924 152.874 1.00 67.88 452 ALA A N 1
ATOM 3512 C CA . ALA A 1 452 ? -28.212 35.093 153.452 1.00 67.88 452 ALA A CA 1
ATOM 3513 C C . ALA A 1 452 ? -29.139 35.856 154.420 1.00 67.88 452 ALA A C 1
ATOM 3515 O O . ALA A 1 452 ? -28.725 36.240 155.514 1.00 67.88 452 ALA A O 1
ATOM 3516 N N . LEU A 1 453 ? -30.423 35.993 154.074 1.00 64.62 453 LEU A N 1
ATOM 3517 C CA . LEU A 1 453 ? -31.444 36.586 154.945 1.00 64.62 453 LEU A CA 1
ATOM 3518 C C . LEU A 1 453 ? -31.713 35.758 156.212 1.00 64.62 453 LEU A C 1
ATOM 3520 O O . LEU A 1 453 ? -31.851 36.327 157.295 1.00 64.62 453 LEU A O 1
ATOM 3524 N N . LYS A 1 454 ? -31.743 34.424 156.112 1.00 66.00 454 LYS A N 1
ATOM 3525 C CA . LYS A 1 454 ? -31.888 33.530 157.277 1.00 66.00 454 LYS A CA 1
ATOM 3526 C C . LYS A 1 454 ? -30.664 33.540 158.193 1.00 66.00 454 LYS A C 1
ATOM 3528 O O . LYS A 1 454 ? -30.840 33.491 159.408 1.00 66.00 454 LYS A O 1
ATOM 3533 N N . ALA A 1 455 ? -29.454 33.639 157.641 1.00 67.38 455 ALA A N 1
ATOM 3534 C CA . ALA A 1 455 ? -28.231 33.804 158.429 1.00 67.38 455 ALA A CA 1
ATOM 3535 C C . ALA A 1 455 ? -28.252 35.127 159.214 1.00 67.38 455 ALA A C 1
ATOM 3537 O O . ALA A 1 455 ? -28.083 35.109 160.430 1.00 67.38 455 ALA A O 1
ATOM 3538 N N . ASN A 1 456 ? -28.617 36.238 158.561 1.00 67.44 456 ASN A N 1
ATOM 3539 C CA . ASN A 1 456 ? -28.817 37.529 159.232 1.00 67.44 456 ASN A CA 1
ATOM 3540 C C . ASN A 1 456 ? -29.880 37.458 160.343 1.00 67.44 456 ASN A C 1
ATOM 3542 O O . ASN A 1 456 ? -29.740 38.104 161.381 1.00 67.44 456 ASN A O 1
ATOM 3546 N N . HIS A 1 457 ? -30.944 36.671 160.150 1.00 66.75 457 HIS A N 1
ATOM 3547 C CA . HIS A 1 457 ? -31.964 36.471 161.179 1.00 66.75 457 HIS A CA 1
ATOM 3548 C C . HIS A 1 457 ? -31.434 35.659 162.375 1.00 66.75 457 HIS A C 1
ATOM 3550 O O . HIS A 1 457 ? -31.728 35.997 163.518 1.00 66.75 457 HIS A O 1
ATOM 3556 N N . GLY A 1 458 ? -30.613 34.633 162.127 1.00 67.62 458 GLY A N 1
ATOM 3557 C CA . GLY A 1 458 ? -29.940 33.857 163.173 1.00 67.62 458 GLY A CA 1
ATOM 3558 C C . GLY A 1 458 ? -28.929 34.680 163.977 1.00 67.62 458 GLY A C 1
ATOM 3559 O O . GLY A 1 458 ? -28.919 34.602 165.205 1.00 67.62 458 GLY A O 1
ATOM 3560 N N . ASP A 1 459 ? -28.144 35.525 163.309 1.00 68.56 459 ASP A N 1
ATOM 3561 C CA . ASP A 1 459 ? -27.187 36.427 163.962 1.00 68.56 459 ASP A CA 1
ATOM 3562 C C . ASP A 1 459 ? -27.895 37.476 164.833 1.00 68.56 459 ASP A C 1
ATOM 3564 O O . ASP A 1 459 ? -27.489 37.717 165.973 1.00 68.56 459 ASP A O 1
ATOM 3568 N N . ALA A 1 460 ? -29.014 38.033 164.357 1.00 64.12 460 ALA A N 1
ATOM 3569 C CA . ALA A 1 460 ? -29.854 38.930 165.151 1.00 64.12 460 ALA A CA 1
ATOM 3570 C C . ALA A 1 460 ? -30.454 38.228 166.387 1.00 64.12 460 ALA A C 1
ATOM 3572 O O . ALA A 1 460 ? -30.524 38.817 167.466 1.00 64.12 460 ALA A O 1
ATOM 3573 N N . GLN A 1 461 ? -30.840 36.953 166.264 1.00 64.44 461 GLN A N 1
ATOM 3574 C CA . GLN A 1 461 ? -31.356 36.152 167.379 1.00 64.44 461 GLN A CA 1
ATOM 3575 C C . GLN A 1 461 ? -30.276 35.877 168.440 1.00 64.44 461 GLN A C 1
ATOM 3577 O O . GLN A 1 461 ? -30.553 35.908 169.640 1.00 64.44 461 GLN A O 1
ATOM 3582 N N . ASN A 1 462 ? -29.034 35.645 168.008 1.00 68.69 462 ASN A N 1
ATOM 3583 C CA . ASN A 1 462 ? -27.897 35.457 168.905 1.00 68.69 462 ASN A CA 1
ATOM 3584 C C . ASN A 1 462 ? -27.542 36.751 169.649 1.00 68.69 462 ASN A C 1
ATOM 3586 O O . ASN A 1 462 ? -27.349 36.707 170.863 1.00 68.69 462 ASN A O 1
ATOM 3590 N N . GLN A 1 463 ? -27.572 37.907 168.974 1.00 68.25 463 GLN A N 1
ATOM 3591 C CA . GLN A 1 463 ? -27.416 39.212 169.631 1.00 68.25 463 GLN A CA 1
ATOM 3592 C C . GLN A 1 463 ? -28.501 39.471 170.686 1.00 68.25 463 GLN A C 1
ATOM 3594 O O . GLN A 1 463 ? -28.208 40.010 171.753 1.00 68.25 463 GLN A O 1
ATOM 3599 N N . ILE A 1 464 ? -29.747 39.056 170.430 1.00 65.94 464 ILE A N 1
ATOM 3600 C CA . ILE A 1 464 ? -30.838 39.155 171.412 1.00 65.94 464 ILE A CA 1
ATOM 3601 C C . ILE A 1 464 ? -30.544 38.292 172.648 1.00 65.94 464 ILE A C 1
ATOM 3603 O O . ILE A 1 464 ? -30.725 38.756 173.772 1.00 65.94 464 ILE A O 1
ATOM 3607 N N . ASN A 1 465 ? -30.052 37.066 172.465 1.00 68.31 465 ASN A N 1
ATOM 3608 C CA . ASN A 1 465 ? -29.711 36.182 173.583 1.00 68.31 465 ASN A CA 1
ATOM 3609 C C . ASN A 1 465 ? -28.509 36.691 174.393 1.00 68.31 465 ASN A C 1
ATOM 3611 O O . ASN A 1 465 ? -28.495 36.575 175.618 1.00 68.31 465 ASN A O 1
ATOM 3615 N N . GLU A 1 466 ? -27.528 37.305 173.737 1.00 70.88 466 GLU A N 1
ATOM 3616 C CA . GLU A 1 466 ? -26.372 37.903 174.405 1.00 70.88 466 GLU A CA 1
ATOM 3617 C C . GLU A 1 466 ? -26.766 39.139 175.232 1.00 70.88 466 GLU A C 1
ATOM 3619 O O . GLU A 1 466 ? -26.329 39.286 176.375 1.00 70.88 466 GLU A O 1
ATOM 3624 N N . LEU A 1 467 ? -27.693 39.963 174.729 1.00 68.00 467 LEU A N 1
ATOM 3625 C CA . LEU A 1 467 ? -28.295 41.066 175.488 1.00 68.00 467 LEU A CA 1
ATOM 3626 C C . LEU A 1 467 ? -29.111 40.579 176.699 1.00 68.00 467 LEU A C 1
ATOM 3628 O O . LEU A 1 467 ? -29.114 41.239 177.740 1.00 68.00 467 LEU A O 1
ATOM 3632 N N . ILE A 1 468 ? -29.768 39.417 176.606 1.00 67.75 468 ILE A N 1
ATOM 3633 C CA . ILE A 1 468 ? -30.463 38.791 177.745 1.00 67.75 468 ILE A CA 1
ATOM 3634 C C . ILE A 1 468 ? -29.453 38.317 178.799 1.00 67.75 468 ILE A C 1
ATOM 3636 O O . ILE A 1 468 ? -29.662 38.550 179.987 1.00 67.75 468 ILE A O 1
ATOM 3640 N N . SER A 1 469 ? -28.324 37.739 178.385 1.00 66.56 469 SER A N 1
ATOM 3641 C CA . SER A 1 469 ? -27.267 37.343 179.323 1.00 66.56 469 SER A CA 1
ATOM 3642 C C . SER A 1 469 ? -26.625 38.552 180.013 1.00 66.56 469 SER A C 1
ATOM 3644 O O . SER A 1 469 ? -26.351 38.500 181.209 1.00 66.56 469 SER A O 1
ATOM 3646 N N . GLN A 1 470 ? -26.423 39.661 179.293 1.00 71.00 470 GLN A N 1
ATOM 3647 C CA . GLN A 1 470 ? -25.931 40.910 179.886 1.00 71.00 470 GLN A CA 1
ATOM 3648 C C . GLN A 1 470 ? -26.924 41.505 180.893 1.00 71.00 470 GLN A C 1
ATOM 3650 O O . GLN A 1 470 ? -26.507 42.029 181.926 1.00 71.00 470 GLN A O 1
ATOM 3655 N N . ARG A 1 471 ? -28.235 41.396 180.631 1.00 70.19 471 ARG A N 1
ATOM 3656 C CA . ARG A 1 471 ? -29.279 41.785 181.591 1.00 70.19 471 ARG A CA 1
ATOM 3657 C C . ARG A 1 471 ? -29.170 40.977 182.884 1.00 70.19 471 ARG A C 1
ATOM 3659 O O . ARG A 1 471 ? -29.219 41.568 183.957 1.00 70.19 471 ARG A O 1
ATOM 3666 N N . ASP A 1 472 ? -29.001 39.662 182.786 1.00 68.94 472 ASP A N 1
ATOM 3667 C CA . ASP A 1 472 ? -28.943 38.778 183.957 1.00 68.94 472 ASP A CA 1
ATOM 3668 C C . ASP A 1 472 ? -27.681 39.017 184.798 1.00 68.94 472 ASP A C 1
ATOM 3670 O O . ASP A 1 472 ? -27.728 38.982 186.031 1.00 68.94 472 ASP A O 1
ATOM 3674 N N . GLU A 1 473 ? -26.563 39.349 184.149 1.00 69.62 473 GLU A N 1
ATOM 3675 C CA . GLU A 1 473 ? -25.322 39.739 184.825 1.00 69.62 473 GLU A CA 1
ATOM 3676 C C . GLU A 1 473 ? -25.487 41.072 185.582 1.00 69.62 473 GLU A C 1
ATOM 3678 O O . GLU A 1 473 ? -25.083 41.196 186.741 1.00 69.62 473 GLU A O 1
ATOM 3683 N N . LEU A 1 474 ? -26.149 42.060 184.966 1.00 65.62 474 LEU A N 1
ATOM 3684 C CA . LEU A 1 474 ? -26.470 43.344 185.601 1.00 65.62 474 LEU A CA 1
ATOM 3685 C C . LEU A 1 474 ? -27.466 43.185 186.760 1.00 65.62 474 LEU A C 1
ATOM 3687 O O . LEU A 1 474 ? -27.368 43.888 187.767 1.00 65.62 474 LEU A O 1
ATOM 3691 N N . GLU A 1 475 ? -28.401 42.242 186.661 1.00 64.62 475 GLU A N 1
ATOM 3692 C CA . GLU A 1 475 ? -29.360 41.930 187.724 1.00 64.62 475 GLU A CA 1
ATOM 3693 C C . GLU A 1 475 ? -28.673 41.253 188.925 1.00 64.62 475 GLU A C 1
ATOM 3695 O O . GLU A 1 475 ? -28.989 41.537 190.086 1.00 64.62 475 GLU A O 1
ATOM 3700 N N . LYS A 1 476 ? -27.641 40.443 188.660 1.00 65.44 476 LYS A N 1
ATOM 3701 C CA . LYS A 1 476 ? -26.722 39.929 189.684 1.00 65.44 476 LYS A CA 1
ATOM 3702 C C . LYS A 1 476 ? -25.936 41.044 190.363 1.00 65.44 476 LYS A C 1
ATOM 3704 O O . LYS A 1 476 ? -25.909 41.094 191.591 1.00 65.44 476 LYS A O 1
ATOM 3709 N N . GLN A 1 477 ? -25.369 41.973 189.594 1.00 66.06 477 GLN A N 1
ATOM 3710 C CA . GLN A 1 477 ? -24.656 43.129 190.148 1.00 66.06 477 GLN A CA 1
ATOM 3711 C C . GLN A 1 477 ? -25.575 44.014 191.006 1.00 66.06 477 GLN A C 1
ATOM 3713 O O . GLN A 1 477 ? -25.161 44.497 192.060 1.00 66.06 477 GLN A O 1
ATOM 3718 N N . ALA A 1 478 ? -26.842 44.173 190.615 1.00 60.03 478 ALA A N 1
ATOM 3719 C CA . ALA A 1 478 ? -27.842 44.881 191.412 1.00 60.03 478 ALA A CA 1
ATOM 3720 C C . ALA A 1 478 ? -28.148 44.173 192.745 1.00 60.03 478 ALA A C 1
ATOM 3722 O O . ALA A 1 478 ? -28.381 44.834 193.762 1.00 60.03 478 ALA A O 1
ATOM 3723 N N . ASN A 1 479 ? -28.126 42.838 192.773 1.00 61.84 479 ASN A N 1
ATOM 3724 C CA . ASN A 1 479 ? -28.306 42.073 194.005 1.00 61.84 479 ASN A CA 1
ATOM 3725 C C . ASN A 1 479 ? -27.059 42.077 194.898 1.00 61.84 479 ASN A C 1
ATOM 3727 O O . ASN A 1 479 ? -27.202 42.207 196.115 1.00 61.84 479 ASN A O 1
ATOM 3731 N N . ASP A 1 480 ? -25.857 42.033 194.326 1.00 64.69 480 ASP A N 1
ATOM 3732 C CA . ASP A 1 480 ? -24.614 42.150 195.096 1.00 64.69 480 ASP A CA 1
ATOM 3733 C C . ASP A 1 480 ? -24.454 43.543 195.719 1.00 64.69 480 ASP A C 1
ATOM 3735 O O . ASP A 1 480 ? -24.042 43.655 196.875 1.00 64.69 480 ASP A O 1
ATOM 3739 N N . LEU A 1 481 ? -24.882 44.604 195.023 1.00 59.62 481 LEU A N 1
ATOM 3740 C CA . LEU A 1 481 ? -24.953 45.960 195.583 1.00 59.62 481 LEU A CA 1
ATOM 3741 C C . LEU A 1 481 ? -25.934 46.053 196.763 1.00 59.62 481 LEU A C 1
ATOM 3743 O O . LEU A 1 481 ? -25.633 46.696 197.768 1.00 59.62 481 LEU A O 1
ATOM 3747 N N . ARG A 1 482 ? -27.075 45.355 196.700 1.00 60.00 482 ARG A N 1
ATOM 3748 C CA . ARG A 1 482 ? -28.032 45.281 197.822 1.00 60.00 482 ARG A CA 1
ATOM 3749 C C . ARG A 1 482 ? -27.486 44.500 199.015 1.00 60.00 482 ARG A C 1
ATOM 3751 O O . ARG A 1 482 ? -27.778 44.850 200.159 1.00 60.00 482 ARG A O 1
ATOM 3758 N N . LEU A 1 483 ? -26.700 43.457 198.760 1.00 60.19 483 LEU A N 1
ATOM 3759 C CA . LEU A 1 483 ? -25.988 42.701 199.791 1.00 60.19 483 LEU A CA 1
ATOM 3760 C C . LEU A 1 483 ? -24.888 43.547 200.442 1.00 60.19 483 LEU A C 1
ATOM 3762 O O . LEU A 1 483 ? -24.780 43.560 201.667 1.00 60.19 483 LEU A O 1
ATOM 3766 N N . HIS A 1 484 ? -24.138 44.313 199.648 1.00 61.06 484 HIS A N 1
ATOM 3767 C CA . HIS A 1 484 ? -23.123 45.234 200.158 1.00 61.06 484 HIS A CA 1
ATOM 3768 C C . HIS A 1 484 ? -23.714 46.364 200.999 1.00 61.06 484 HIS A C 1
ATOM 3770 O O . HIS A 1 484 ? -23.126 46.742 202.012 1.00 61.06 484 HIS A O 1
ATOM 3776 N N . GLU A 1 485 ? -24.886 46.893 200.654 1.00 55.19 485 GLU A N 1
ATOM 3777 C CA . GLU A 1 485 ? -25.437 47.985 201.455 1.00 55.19 485 GLU A CA 1
ATOM 3778 C C . GLU A 1 485 ? -26.138 47.495 202.728 1.00 55.19 485 GLU A C 1
ATOM 3780 O O . GLU A 1 485 ? -26.024 48.126 203.779 1.00 55.19 485 GLU A O 1
ATOM 3785 N N . ARG A 1 486 ? -26.757 46.308 202.703 1.00 58.50 486 ARG A N 1
ATOM 3786 C CA . ARG A 1 486 ? -27.155 45.632 203.949 1.00 58.50 486 ARG A CA 1
ATOM 3787 C C . ARG A 1 486 ? -25.958 45.396 204.869 1.00 58.50 486 ARG A C 1
ATOM 3789 O O . ARG A 1 486 ? -26.080 45.649 206.062 1.00 58.50 486 ARG A O 1
ATOM 3796 N N . ALA A 1 487 ? -24.797 45.032 204.325 1.00 59.16 487 ALA A N 1
ATOM 3797 C CA . ALA A 1 487 ? -23.567 44.928 205.109 1.00 59.16 487 ALA A CA 1
ATOM 3798 C C . ALA A 1 487 ? -23.104 46.290 205.670 1.00 59.16 487 ALA A C 1
ATOM 3800 O O . ALA A 1 487 ? -22.641 46.350 206.804 1.00 59.16 487 ALA A O 1
ATOM 3801 N N . LYS A 1 488 ? -23.297 47.406 204.946 1.00 58.75 488 LYS A N 1
ATOM 3802 C CA . LYS A 1 488 ? -23.085 48.776 205.469 1.00 58.75 488 LYS A CA 1
ATOM 3803 C C . LYS A 1 488 ? -24.076 49.157 206.575 1.00 58.75 488 LYS A C 1
ATOM 3805 O O . LYS A 1 488 ? -23.701 49.855 207.516 1.00 58.75 488 LYS A O 1
ATOM 3810 N N . SER A 1 489 ? -25.323 48.701 206.479 1.00 55.50 489 SER A N 1
ATOM 3811 C CA . SER A 1 489 ? -26.335 48.865 207.530 1.00 55.50 489 SER A CA 1
ATOM 3812 C C . SER A 1 489 ? -25.950 48.086 208.791 1.00 55.50 489 SER A C 1
ATOM 3814 O O . SER A 1 489 ? -26.036 48.627 209.891 1.00 55.50 489 SER A O 1
ATOM 3816 N N . GLU A 1 490 ? -25.433 46.867 208.627 1.00 58.50 490 GLU A N 1
ATOM 3817 C CA . GLU A 1 490 ? -24.887 46.057 209.721 1.00 58.50 490 GLU A CA 1
ATOM 3818 C C . GLU A 1 490 ? -23.576 46.630 210.277 1.00 58.50 490 GLU A C 1
ATOM 3820 O O . GLU A 1 490 ? -23.324 46.513 211.470 1.00 58.50 490 GLU A O 1
ATOM 3825 N N . GLU A 1 491 ? -22.751 47.298 209.466 1.00 55.56 491 GLU A N 1
ATOM 3826 C CA . GLU A 1 491 ? -21.551 48.005 209.936 1.00 55.56 491 GLU A CA 1
ATOM 3827 C C . GLU A 1 491 ? -21.918 49.238 210.775 1.00 55.56 491 GLU A C 1
ATOM 3829 O O . GLU A 1 491 ? -21.223 49.570 211.733 1.00 55.56 491 GLU A O 1
ATOM 3834 N N . ARG A 1 492 ? -23.055 49.884 210.492 1.00 55.81 492 ARG A N 1
ATOM 3835 C CA . ARG A 1 492 ? -23.550 51.001 211.304 1.00 55.81 492 ARG A CA 1
ATOM 3836 C C . ARG A 1 492 ? -24.198 50.534 212.611 1.00 55.81 492 ARG A C 1
ATOM 3838 O O . ARG A 1 492 ? -24.036 51.194 213.631 1.00 55.81 492 ARG A O 1
ATOM 3845 N N . GLU A 1 493 ? -24.869 49.385 212.601 1.00 55.34 493 GLU A N 1
ATOM 3846 C CA . GLU A 1 493 ? -25.323 48.714 213.827 1.00 55.34 493 GLU A CA 1
ATOM 3847 C C . GLU A 1 493 ? -24.161 48.110 214.627 1.00 55.34 493 GLU A C 1
ATOM 3849 O O . GLU A 1 493 ? -24.200 48.119 215.855 1.00 55.34 493 GLU A O 1
ATOM 3854 N N . ARG A 1 494 ? -23.085 47.659 213.967 1.00 54.25 494 ARG A N 1
ATOM 3855 C CA . ARG A 1 494 ? -21.820 47.260 214.613 1.00 54.25 494 ARG A CA 1
ATOM 3856 C C . ARG A 1 494 ? -20.961 48.436 215.062 1.00 54.25 494 ARG A C 1
ATOM 3858 O O . ARG A 1 494 ? -20.099 48.216 215.900 1.00 54.25 494 ARG A O 1
ATOM 3865 N N . LEU A 1 495 ? -21.272 49.649 214.600 1.00 50.44 495 LEU A N 1
ATOM 3866 C CA . LEU A 1 495 ? -20.948 50.913 215.270 1.00 50.44 495 LEU A CA 1
ATOM 3867 C C . LEU A 1 495 ? -21.895 51.231 216.446 1.00 50.44 495 LEU A C 1
ATOM 3869 O O . LEU A 1 495 ? -21.869 52.330 216.998 1.00 50.44 495 LEU A O 1
ATOM 3873 N N . SER A 1 496 ? -22.607 50.223 216.961 1.00 47.72 496 SER A N 1
ATOM 3874 C CA . SER A 1 496 ? -22.287 49.760 218.316 1.00 47.72 496 SER A CA 1
ATOM 3875 C C . SER A 1 496 ? -20.895 50.227 218.753 1.00 47.72 496 SER A C 1
ATOM 3877 O O . SER A 1 496 ? -19.900 50.005 218.067 1.00 47.72 496 SER A O 1
ATOM 3879 N N . GLY A 1 497 ? -20.800 50.767 219.953 1.00 47.22 497 GLY A N 1
ATOM 3880 C CA . GLY A 1 497 ? -19.542 50.632 220.668 1.00 47.22 497 GLY A CA 1
ATOM 3881 C C . GLY A 1 497 ? -19.367 51.663 221.746 1.00 47.22 497 GLY A C 1
ATOM 3882 O O . GLY A 1 497 ? -19.404 51.306 222.916 1.00 47.22 497 GLY A O 1
ATOM 3883 N N . ASP A 1 498 ? -19.226 52.933 221.358 1.00 42.28 498 ASP A N 1
ATOM 3884 C CA . ASP A 1 498 ? -18.374 53.832 222.151 1.00 42.28 498 ASP A CA 1
ATOM 3885 C C . ASP A 1 498 ? -19.024 55.122 222.710 1.00 42.28 498 ASP A C 1
ATOM 3887 O O . ASP A 1 498 ? -18.305 55.902 223.324 1.00 42.28 498 ASP A O 1
ATOM 3891 N N . ILE A 1 499 ? -20.335 55.399 222.555 1.00 44.44 499 ILE A N 1
ATOM 3892 C CA . ILE A 1 499 ? -20.968 56.628 223.130 1.00 44.44 499 ILE A CA 1
ATOM 3893 C C . ILE A 1 499 ? -22.334 56.372 223.806 1.00 44.44 499 ILE A C 1
ATOM 3895 O O . ILE A 1 499 ? -23.300 57.117 223.650 1.00 44.44 499 ILE A O 1
ATOM 3899 N N . ALA A 1 500 ? -22.420 55.308 224.598 1.00 40.47 500 ALA A N 1
ATOM 3900 C CA . ALA A 1 500 ? -23.105 55.462 225.885 1.00 40.47 500 ALA A CA 1
ATOM 3901 C C . ALA A 1 500 ? -22.272 56.412 226.764 1.00 40.47 500 ALA A C 1
ATOM 3903 O O . ALA A 1 500 ? -22.872 57.116 227.607 1.00 40.47 500 ALA A O 1
#

Radius of gyration: 90.34 Å; chains: 1; bounding box: 135×95×285 Å

Organism: NCBI:txid408170

pLDDT: mean 83.86, std 13.67, range [40.47, 97.88]

Sequence (500 aa):
KDDYDALLKRKADAEAELEEIQDEIVSVKNAIDGYTLRFENRGKKADSVKLAIDEKQRELHKGQDRVRLLEDLEKNMEGYFGAVKAVMKESGRGALRGIYGPVSQLITVKDKYSAAIETALGAAVQNIVVDNETDAKRAMGFLKEHRAGRATFLPITAIKGRVLSEQGLDDQYGFVSIASELVSYDNKYSEIIRWLLGRTAVAEDIDSAIAIAKKYSYRFRIVTLDGQVINAGGSMTGGSRVQNAGILSRGNEIERLKGSLASMQKELDGMLSDYKLLSEDASAAKAELEGAEGDLLRAKEENIRREGELKLASDKLSSVSSGVKELLEEKETLEKRIESVSSGAEAARSQIDELKETLENKEKELESITGDSKTLQKNREDVASKAAEIRLRIVSLQKDVEANTDEITRLKNRKTGHLDRLSELDGEIREIEEKNDELRALTERLSADEKALKANHGDAQNQINELISQRDELEKQANDLRLHERAKSEERERLSGDIA

Foldseek 3Di:
DVVLVVLVVLLVVLVVVLVVLVVVLVVLVVVLVVLVVQLVVLVVVLVVLVVVLVVLVVVLVVLVVVLVVLVVCVVCVPLAQQLLSVLVVCVVVVNQPQWPFFLLVFKAADLLQQLQLCLLCPNSSRAIEGQAPVSVVVSVVVCVVVVRDDHHYHHLVPAAADADDDPCQVVQPQWDAFSLVRMDGDPSCSRVSRRRTRQETEGADDVSVVVSCVVVVLQTKYAYSNNWIQGRVGDTDDDDDDSSPDSNVSVVVSVVSVVVSVVSVVVSVVSVVVSVVSVVSSVVSVVSSVVSVVVSVVSVVVSVVSVVSSVVSVVVSVVVVVVVVVVVVVVVVVVVVVVVVVVVVVVVVVVVVVVVVVVVVVVVVVVVVCPPPPPVVVVVVVVVVVVVVVVVVVVVVVVVVVVVVVVVVVVVVVVVVVVVVVVVVVVVVVVVVVVVVVVVVVVVVVVVVVVVVVVVVVVVVVVVVVVVVVVVVVVVVVVVVVVVVVVVVVVVVVVPDDDD